Protein AF-0000000074219762 (afdb_homodimer)

Radius of gyration: 25.28 Å; Cα contacts (8 Å, |Δi|>4): 885; chains: 2; bounding box: 61×89×62 Å

Structure (mmCIF, N/CA/C/O backbone):
data_AF-0000000074219762-model_v1
#
loop_
_entity.id
_entity.type
_entity.pdbx_description
1 polymer 'GPN-loop GTPase 3'
#
loop_
_atom_site.group_PDB
_atom_site.id
_atom_site.type_symbol
_atom_site.label_atom_id
_atom_site.label_alt_id
_atom_site.label_comp_id
_atom_site.label_asym_id
_atom_site.label_entity_id
_atom_site.label_seq_id
_atom_site.pdbx_PDB_ins_code
_atom_site.Cartn_x
_atom_site.Cartn_y
_atom_site.Cartn_z
_atom_site.occupancy
_atom_site.B_iso_or_equiv
_atom_site.auth_seq_id
_atom_site.auth_comp_id
_atom_site.auth_asym_id
_atom_site.auth_atom_id
_atom_site.pdbx_PDB_model_num
ATOM 1 N N . MET A 1 1 ? 8.094 -28.594 -17.75 1 91.62 1 MET A N 1
ATOM 2 C CA . MET A 1 1 ? 7.527 -27.312 -17.375 1 91.62 1 MET A CA 1
ATOM 3 C C . MET A 1 1 ? 6.621 -27.438 -16.156 1 91.62 1 MET A C 1
ATOM 5 O O . MET A 1 1 ? 5.891 -28.422 -16.031 1 91.62 1 MET A O 1
ATOM 9 N N . LYS A 1 2 ? 6.809 -26.609 -15.203 1 96.56 2 LYS A N 1
ATOM 10 C CA . LYS A 1 2 ? 5.973 -26.531 -14.008 1 96.56 2 LYS A CA 1
ATOM 11 C C . LYS A 1 2 ? 5.078 -25.297 -14.047 1 96.56 2 LYS A C 1
ATOM 13 O O . LYS A 1 2 ? 5.309 -24.375 -14.844 1 96.56 2 LYS A O 1
ATOM 18 N N . TYR A 1 3 ? 3.979 -25.344 -13.312 1 98.12 3 TYR A N 1
ATOM 19 C CA . TYR A 1 3 ? 3.01 -24.25 -13.359 1 98.12 3 TYR A CA 1
ATOM 20 C C . TYR A 1 3 ? 2.834 -23.609 -11.984 1 98.12 3 TYR A C 1
ATOM 22 O O . TYR A 1 3 ? 2.453 -24.297 -11.023 1 98.12 3 TYR A O 1
ATOM 30 N N . ALA A 1 4 ? 3.145 -22.344 -11.906 1 98.62 4 ALA A N 1
ATOM 31 C CA . ALA A 1 4 ? 3.027 -21.641 -10.633 1 98.62 4 ALA A CA 1
ATOM 32 C C . ALA A 1 4 ? 1.909 -20.609 -10.68 1 98.62 4 ALA A C 1
ATOM 34 O O . ALA A 1 4 ? 1.797 -19.859 -11.648 1 98.62 4 ALA A O 1
ATOM 35 N N . GLN A 1 5 ? 1.061 -20.625 -9.68 1 98.56 5 GLN A N 1
ATOM 36 C CA . GLN A 1 5 ? 0.012 -19.641 -9.484 1 98.56 5 GLN A CA 1
ATOM 37 C C . GLN A 1 5 ? 0.207 -18.891 -8.164 1 98.56 5 GLN A C 1
ATOM 39 O O . GLN A 1 5 ? 0.108 -19.484 -7.09 1 98.56 5 GLN A O 1
ATOM 44 N N . LEU A 1 6 ? 0.512 -17.594 -8.289 1 98.62 6 LEU A N 1
ATOM 45 C CA . LEU A 1 6 ? 0.672 -16.75 -7.102 1 98.62 6 LEU A CA 1
ATOM 46 C C . LEU A 1 6 ? -0.639 -16.062 -6.742 1 98.62 6 LEU A C 1
ATOM 48 O O . LEU A 1 6 ? -1.167 -15.273 -7.531 1 98.62 6 LEU A O 1
ATOM 52 N N . TYR A 1 7 ? -1.14 -16.375 -5.559 1 98.06 7 TYR A N 1
ATOM 53 C CA . TYR A 1 7 ? -2.369 -15.742 -5.094 1 98.06 7 TYR A CA 1
ATOM 54 C C . TYR A 1 7 ? -2.064 -14.477 -4.297 1 98.06 7 TYR A C 1
ATOM 56 O O . TYR A 1 7 ? -1.511 -14.539 -3.199 1 98.06 7 TYR A O 1
ATOM 64 N N . ILE A 1 8 ? -2.453 -13.336 -4.902 1 97.25 8 ILE A N 1
ATOM 65 C CA . ILE A 1 8 ? -2.131 -12.031 -4.336 1 97.25 8 ILE A CA 1
ATOM 66 C C . ILE A 1 8 ? -3.41 -11.211 -4.168 1 97.25 8 ILE A C 1
ATOM 68 O O . ILE A 1 8 ? -4.445 -11.539 -4.754 1 97.25 8 ILE A O 1
ATOM 72 N N . GLY A 1 9 ? -3.338 -10.227 -3.301 1 93.62 9 GLY A N 1
ATOM 73 C CA . GLY A 1 9 ? -4.453 -9.352 -2.971 1 93.62 9 GLY A CA 1
ATOM 74 C C . GLY A 1 9 ? -4.418 -8.859 -1.536 1 93.62 9 GLY A C 1
ATOM 75 O O . GLY A 1 9 ? -3.609 -9.328 -0.732 1 93.62 9 GLY A O 1
ATOM 76 N N . VAL A 1 10 ? -5.285 -7.969 -1.309 1 89.25 10 VAL A N 1
ATOM 77 C CA . VAL A 1 10 ? -5.32 -7.355 0.016 1 89.25 10 VAL A CA 1
ATOM 78 C C . VAL A 1 10 ? -5.656 -8.414 1.065 1 89.25 10 VAL A C 1
ATOM 80 O O . VAL A 1 10 ? -6.168 -9.484 0.734 1 89.25 10 VAL A O 1
ATOM 83 N N . ALA A 1 11 ? -5.32 -7.992 2.357 1 82.06 11 ALA A N 1
ATOM 84 C CA . ALA A 1 11 ? -5.641 -8.898 3.455 1 82.06 11 ALA A CA 1
ATOM 85 C C . ALA A 1 11 ? -7.145 -9.164 3.531 1 82.06 11 ALA A C 1
ATOM 87 O O . ALA A 1 11 ? -7.945 -8.234 3.383 1 82.06 11 ALA A O 1
ATOM 88 N N . GLY A 1 12 ? -7.531 -10.359 3.59 1 82.44 12 GLY A N 1
ATOM 89 C CA . GLY A 1 12 ? -8.938 -10.711 3.707 1 82.44 12 GLY A CA 1
ATOM 90 C C . GLY A 1 12 ? -9.602 -10.977 2.367 1 82.44 12 GLY A C 1
ATOM 91 O O . GLY A 1 12 ? -10.789 -11.297 2.311 1 82.44 12 GLY A O 1
ATOM 92 N N . SER A 1 13 ? -8.844 -10.945 1.327 1 90.12 13 SER A N 1
ATOM 93 C CA . SER A 1 13 ? -9.414 -11.078 -0.009 1 90.12 13 SER A CA 1
ATOM 94 C C . SER A 1 13 ? -9.672 -12.539 -0.354 1 90.12 13 SER A C 1
ATOM 96 O O . SER A 1 13 ? -10.227 -12.844 -1.412 1 90.12 13 SER A O 1
ATOM 98 N N . GLY A 1 14 ? -9.203 -13.516 0.452 1 91.31 14 GLY A N 1
ATOM 99 C CA . GLY A 1 14 ? -9.516 -14.914 0.236 1 91.31 14 GLY A CA 1
ATOM 100 C C . GLY A 1 14 ? -8.375 -15.695 -0.4 1 91.31 14 GLY A C 1
ATOM 101 O O . GLY A 1 14 ? -8.586 -16.797 -0.919 1 91.31 14 GLY A O 1
ATOM 102 N N . LYS A 1 15 ? -7.184 -15.18 -0.363 1 95.38 15 LYS A N 1
ATOM 103 C CA . LYS A 1 15 ? -6.027 -15.812 -0.997 1 95.38 15 LYS A CA 1
ATOM 104 C C . LYS A 1 15 ? -5.824 -17.234 -0.484 1 95.38 15 LYS A C 1
ATOM 106 O O . LYS A 1 15 ? -5.707 -18.172 -1.274 1 95.38 15 LYS A O 1
ATOM 111 N N . SER A 1 16 ? -5.824 -17.391 0.866 1 94.94 16 SER A N 1
ATOM 112 C CA . SER A 1 16 ? -5.574 -18.688 1.468 1 94.94 16 SER A CA 1
ATOM 113 C C . SER A 1 16 ? -6.711 -19.672 1.168 1 94.94 16 SER A C 1
ATOM 115 O O . SER A 1 16 ? -6.469 -20.844 0.884 1 94.94 16 SER A O 1
ATOM 117 N N . SER A 1 17 ? -7.887 -19.172 1.222 1 93.31 17 SER A N 1
ATOM 118 C CA . SER A 1 17 ? -9.039 -20 0.882 1 93.31 17 SER A CA 1
ATOM 119 C C . SER A 1 17 ? -9 -20.422 -0.58 1 93.31 17 SER A C 1
ATOM 121 O O . SER A 1 17 ? -9.328 -21.578 -0.905 1 93.31 17 SER A O 1
ATOM 123 N N . CYS A 1 18 ? -8.602 -19.516 -1.422 1 95.06 18 CYS A N 1
ATOM 124 C CA . CYS A 1 18 ? -8.477 -19.859 -2.836 1 95.06 18 CYS A CA 1
ATOM 125 C C . CYS A 1 18 ? -7.457 -20.969 -3.043 1 95.06 18 CYS A C 1
ATOM 127 O O . CYS A 1 18 ? -7.711 -21.922 -3.787 1 95.06 18 CYS A O 1
ATOM 129 N N . CYS A 1 19 ? -6.348 -20.859 -2.363 1 97.06 19 CYS A N 1
ATOM 130 C CA . CYS A 1 19 ? -5.332 -21.906 -2.459 1 97.06 19 CYS A CA 1
ATOM 131 C C . CYS A 1 19 ? -5.898 -23.25 -2.033 1 97.06 19 CYS A C 1
ATOM 133 O O . CYS A 1 19 ? -5.668 -24.266 -2.697 1 97.06 19 CYS A O 1
ATOM 135 N N . LYS A 1 20 ? -6.637 -23.234 -0.921 1 96.75 20 LYS A N 1
ATOM 136 C CA . LYS A 1 20 ? -7.242 -24.469 -0.426 1 96.75 20 LYS A CA 1
ATOM 137 C C . LYS A 1 20 ? -8.18 -25.078 -1.467 1 96.75 20 LYS A C 1
ATOM 139 O O . LYS A 1 20 ? -8.055 -26.25 -1.809 1 96.75 20 LYS A O 1
ATOM 144 N N . TYR A 1 21 ? -9.039 -24.297 -2.021 1 94.81 21 TYR A N 1
ATOM 145 C CA . TYR A 1 21 ? -10.078 -24.797 -2.914 1 94.81 21 TYR A CA 1
ATOM 146 C C . TYR A 1 21 ? -9.484 -25.219 -4.258 1 94.81 21 TYR A C 1
ATOM 148 O O . TYR A 1 21 ? -9.922 -26.203 -4.863 1 94.81 21 TYR A O 1
ATOM 156 N N . VAL A 1 22 ? -8.539 -24.469 -4.762 1 96.19 22 VAL A N 1
ATOM 157 C CA . VAL A 1 22 ? -7.875 -24.844 -6.008 1 96.19 22 VAL A CA 1
ATOM 158 C C . VAL A 1 22 ? -7.078 -26.125 -5.816 1 96.19 22 VAL A C 1
ATOM 160 O O . VAL A 1 22 ? -7.07 -27 -6.688 1 96.19 22 VAL A O 1
ATOM 163 N N . GLN A 1 23 ? -6.414 -26.234 -4.66 1 97.38 23 GLN A N 1
ATOM 164 C CA . GLN A 1 23 ? -5.723 -27.469 -4.34 1 97.38 23 GLN A CA 1
ATOM 165 C C . GLN A 1 23 ? -6.672 -28.672 -4.398 1 97.38 23 GLN A C 1
ATOM 167 O O . GLN A 1 23 ? -6.367 -29.688 -5.027 1 97.38 23 GLN A O 1
ATOM 172 N N . GLU A 1 24 ? -7.812 -28.531 -3.738 1 96.19 24 GLU A N 1
ATOM 173 C CA . GLU A 1 24 ? -8.812 -29.594 -3.73 1 96.19 24 GLU A CA 1
ATOM 174 C C . GLU A 1 24 ? -9.312 -29.891 -5.141 1 96.19 24 GLU A C 1
ATOM 176 O O . GLU A 1 24 ? -9.469 -31.062 -5.512 1 96.19 24 GLU A O 1
ATOM 181 N N . HIS A 1 25 ? -9.523 -28.859 -5.914 1 94.81 25 HIS A N 1
ATOM 182 C CA . HIS A 1 25 ? -10.023 -29 -7.277 1 94.81 25 HIS A CA 1
ATOM 183 C C . HIS A 1 25 ? -9.008 -29.719 -8.156 1 94.81 25 HIS A C 1
ATOM 185 O O . HIS A 1 25 ? -9.367 -30.641 -8.906 1 94.81 25 HIS A O 1
ATOM 191 N N . LEU A 1 26 ? -7.781 -29.344 -8.094 1 95.38 26 LEU A N 1
ATOM 192 C CA . LEU A 1 26 ? -6.727 -29.969 -8.891 1 95.38 26 LEU A CA 1
ATOM 193 C C . LEU A 1 26 ? -6.523 -31.422 -8.492 1 95.38 26 LEU A C 1
ATOM 195 O O . LEU A 1 26 ? -6.297 -32.281 -9.352 1 95.38 26 LEU A O 1
ATOM 199 N N . ASN A 1 27 ? -6.641 -31.688 -7.199 1 94.94 27 ASN A N 1
ATOM 200 C CA . ASN A 1 27 ? -6.551 -33.062 -6.734 1 94.94 27 ASN A CA 1
ATOM 201 C C . ASN A 1 27 ? -7.668 -33.938 -7.32 1 94.94 27 ASN A C 1
ATOM 203 O O . ASN A 1 27 ? -7.441 -35.062 -7.695 1 94.94 27 ASN A O 1
ATOM 207 N N . LEU A 1 28 ? -8.828 -33.375 -7.371 1 92.69 28 LEU A N 1
ATOM 208 C CA . LEU A 1 28 ? -9.969 -34.062 -7.961 1 92.69 28 LEU A CA 1
ATOM 209 C C . LEU A 1 28 ? -9.711 -34.375 -9.43 1 92.69 28 LEU A C 1
ATOM 211 O O . LEU A 1 28 ? -10.164 -35.406 -9.938 1 92.69 28 LEU A O 1
ATOM 215 N N . LEU A 1 29 ? -8.992 -33.5 -10.109 1 91.62 29 LEU A N 1
ATOM 216 C CA . LEU A 1 29 ? -8.648 -33.688 -11.516 1 91.62 29 LEU A CA 1
ATOM 217 C C . LEU A 1 29 ? -7.418 -34.562 -11.672 1 91.62 29 LEU A C 1
ATOM 219 O O . LEU A 1 29 ? -6.926 -34.781 -12.781 1 91.62 29 LEU A O 1
ATOM 223 N N . GLN A 1 30 ? -6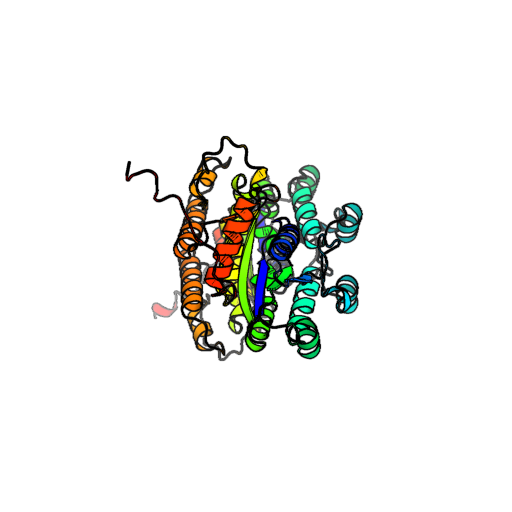.844 -35.062 -10.539 1 93.88 30 GLN A N 1
ATOM 224 C CA . GLN A 1 30 ? -5.66 -35.906 -10.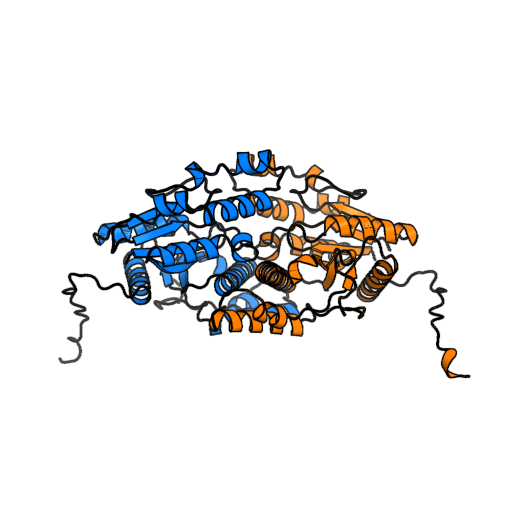5 1 93.88 30 GLN A CA 1
ATOM 225 C C . GLN A 1 30 ? -4.445 -35.188 -11.078 1 93.88 30 GLN A C 1
ATOM 227 O O . GLN A 1 30 ? -3.645 -35.781 -11.797 1 93.88 30 GLN A O 1
ATOM 232 N N . ARG A 1 31 ? -4.457 -33.906 -10.844 1 95 31 ARG A N 1
ATOM 233 C CA . ARG A 1 31 ? -3.285 -33.125 -11.188 1 95 31 ARG A CA 1
ATOM 234 C C . ARG A 1 31 ? -2.424 -32.844 -9.953 1 95 31 ARG A C 1
ATOM 236 O O . ARG A 1 31 ? -2.936 -32.469 -8.898 1 95 31 ARG A O 1
ATOM 243 N N . LYS A 1 32 ? -1.184 -33.188 -10.086 1 95.56 32 LYS A N 1
ATOM 244 C CA . LYS A 1 32 ? -0.273 -33 -8.961 1 95.56 32 LYS A CA 1
ATOM 245 C C . LYS A 1 32 ? -0.208 -31.531 -8.547 1 95.56 32 LYS A C 1
ATOM 247 O O . LYS A 1 32 ? 0.027 -30.656 -9.383 1 95.56 32 LYS A O 1
ATOM 252 N N . CYS A 1 33 ? -0.448 -31.297 -7.258 1 97.69 33 CYS A N 1
ATOM 253 C CA . CYS A 1 33 ? -0.531 -29.922 -6.777 1 97.69 33 CYS A CA 1
ATOM 254 C C . CYS A 1 33 ? 0.196 -29.766 -5.449 1 97.69 33 CYS A C 1
ATOM 256 O O . CYS A 1 33 ? 0.007 -30.562 -4.531 1 97.69 33 CYS A O 1
ATOM 258 N N . TYR A 1 34 ? 1.06 -28.797 -5.352 1 98.25 34 TYR A N 1
ATOM 259 C CA . TYR A 1 34 ? 1.767 -28.422 -4.133 1 98.25 34 TYR A CA 1
ATOM 260 C C . TYR A 1 34 ? 1.404 -27 -3.711 1 98.25 34 TYR A C 1
ATOM 262 O O . TYR A 1 34 ? 1.324 -26.094 -4.547 1 98.25 34 TYR A O 1
ATOM 270 N N . VAL A 1 35 ? 1.114 -26.828 -2.436 1 98.56 35 VAL A N 1
ATOM 271 C CA . VAL A 1 35 ? 0.821 -25.484 -1.934 1 98.56 35 VAL A CA 1
ATOM 272 C C . VAL A 1 35 ? 1.964 -25 -1.042 1 98.56 35 VAL A C 1
ATOM 274 O O . VAL A 1 35 ? 2.436 -25.75 -0.176 1 98.56 35 VAL A O 1
ATOM 277 N N . VAL A 1 36 ? 2.422 -23.812 -1.319 1 98.5 36 VAL A N 1
ATOM 278 C CA . VAL A 1 36 ? 3.486 -23.203 -0.535 1 98.5 36 VAL A CA 1
ATOM 279 C C . VAL A 1 36 ? 2.945 -21.969 0.19 1 98.5 36 VAL A C 1
ATOM 281 O O . VAL A 1 36 ? 2.393 -21.062 -0.439 1 98.5 36 VAL A O 1
ATOM 284 N N . ASN A 1 37 ? 3.064 -21.969 1.482 1 98.12 37 ASN A N 1
ATOM 285 C CA . ASN A 1 37 ? 2.797 -20.734 2.227 1 98.12 37 ASN A CA 1
ATOM 286 C C . ASN A 1 37 ? 3.959 -19.75 2.121 1 98.12 37 ASN A C 1
ATOM 288 O O . ASN A 1 37 ? 5.051 -20.016 2.629 1 98.12 37 ASN A O 1
ATOM 292 N N . TRP A 1 38 ? 3.701 -18.625 1.457 1 97.62 38 TRP A N 1
ATOM 293 C CA . TRP A 1 38 ? 4.738 -17.609 1.284 1 97.62 38 TRP A CA 1
ATOM 294 C C . TRP A 1 38 ? 4.434 -16.375 2.121 1 97.62 38 TRP A C 1
ATOM 296 O O . TRP A 1 38 ? 4.992 -15.305 1.883 1 97.62 38 TRP A O 1
ATOM 306 N N . ASP A 1 39 ? 3.52 -16.484 3.053 1 93.19 39 ASP A N 1
ATOM 307 C CA . ASP A 1 39 ? 3.148 -15.414 3.975 1 93.19 39 ASP A CA 1
ATOM 308 C C . ASP A 1 39 ? 3.711 -15.672 5.371 1 93.19 39 ASP A C 1
ATOM 310 O O . ASP A 1 39 ? 3.195 -16.516 6.105 1 93.19 39 ASP A O 1
ATOM 314 N N . VAL A 1 40 ? 4.66 -14.875 5.754 1 91.44 40 VAL A N 1
ATOM 315 C CA . VAL A 1 40 ? 5.332 -15.086 7.031 1 91.44 40 VAL A CA 1
ATOM 316 C C . VAL A 1 40 ? 4.422 -14.633 8.172 1 91.44 40 VAL A C 1
ATOM 318 O O . VAL A 1 40 ? 4.66 -14.969 9.336 1 91.44 40 VAL A O 1
ATOM 321 N N . ALA A 1 41 ? 3.361 -13.867 7.84 1 84.5 41 ALA A N 1
ATOM 322 C CA . ALA A 1 41 ? 2.486 -13.312 8.867 1 84.5 41 ALA A CA 1
ATOM 323 C C . ALA A 1 41 ? 1.249 -14.188 9.062 1 84.5 41 ALA A C 1
ATOM 325 O O . ALA A 1 41 ? 0.436 -13.938 9.953 1 84.5 41 ALA A O 1
ATOM 326 N N . SER A 1 42 ? 1.121 -15.211 8.266 1 85.69 42 SER A N 1
ATOM 327 C CA . SER A 1 42 ? -0.058 -16.062 8.352 1 85.69 42 SER A CA 1
ATOM 328 C C . SER A 1 42 ? -0.067 -16.859 9.648 1 85.69 42 SER A C 1
ATOM 330 O O . SER A 1 42 ? 0.978 -17.344 10.102 1 85.69 42 SER A O 1
ATOM 332 N N . GLU A 1 43 ? -1.24 -16.984 10.25 1 79.56 43 GLU A N 1
ATOM 333 C CA . GLU A 1 43 ? -1.328 -17.734 11.508 1 79.56 43 GLU A CA 1
ATOM 334 C C . GLU A 1 43 ? -1.803 -19.172 11.266 1 79.56 43 GLU A C 1
ATOM 336 O O . GLU A 1 43 ? -1.248 -20.109 11.828 1 79.56 43 GLU A O 1
ATOM 341 N N . ASN A 1 44 ? -2.834 -19.281 10.469 1 85.94 44 ASN A N 1
ATOM 342 C CA . ASN A 1 44 ? -3.402 -20.594 10.172 1 85.94 44 ASN A CA 1
ATOM 343 C C . ASN A 1 44 ? -3.439 -20.859 8.664 1 85.94 44 ASN A C 1
ATOM 345 O O . ASN A 1 44 ? -3.727 -19.953 7.879 1 85.94 44 ASN A O 1
ATOM 349 N N . LEU A 1 45 ? -3.076 -22.125 8.359 1 93.62 45 LEU A N 1
ATOM 350 C CA . LEU A 1 45 ? -3.111 -22.547 6.961 1 93.62 45 LEU A CA 1
ATOM 351 C C . LEU A 1 45 ? -4.293 -23.469 6.699 1 93.62 45 LEU A C 1
ATOM 353 O O . LEU A 1 45 ? -4.352 -24.578 7.246 1 93.62 45 LEU A O 1
ATOM 357 N N . PRO A 1 46 ? -5.219 -23.094 5.867 1 95.06 46 PRO A N 1
ATOM 358 C CA . PRO A 1 46 ? -6.398 -23.922 5.625 1 95.06 46 PRO A CA 1
ATOM 359 C C . PRO A 1 46 ? -6.141 -25.016 4.594 1 95.06 46 PRO A C 1
ATOM 361 O O . PRO A 1 46 ? -7.055 -25.766 4.246 1 95.06 46 PRO A O 1
ATOM 364 N N . TYR A 1 47 ? -4.941 -25.156 4.09 1 97.44 47 TYR A N 1
ATOM 365 C CA . TYR A 1 47 ? -4.559 -26.109 3.053 1 97.44 47 TYR A CA 1
ATOM 366 C C . TYR A 1 47 ? -3.414 -27 3.525 1 97.44 47 TYR A C 1
ATOM 368 O O . TYR A 1 47 ? -2.832 -26.766 4.586 1 97.44 47 TYR A O 1
ATOM 376 N N . GLU A 1 48 ? -3.225 -28.125 2.768 1 97.44 48 GLU A N 1
ATOM 377 C CA . GLU A 1 48 ? -2.047 -28.953 3.012 1 97.44 48 GLU A CA 1
ATOM 378 C C . GLU A 1 48 ? -0.795 -28.312 2.408 1 97.44 48 GLU A C 1
ATOM 380 O O . GLU A 1 48 ? -0.618 -28.312 1.189 1 97.44 48 GLU A O 1
ATOM 385 N N . ALA A 1 49 ? 0.052 -27.859 3.26 1 97.81 49 ALA A N 1
ATOM 386 C CA . ALA A 1 49 ? 1.227 -27.125 2.809 1 97.81 49 ALA A CA 1
ATOM 387 C C . ALA A 1 49 ? 2.387 -28.062 2.502 1 97.81 49 ALA A C 1
ATOM 389 O O . ALA A 1 49 ? 2.727 -28.922 3.318 1 97.81 49 ALA A O 1
ATOM 390 N N . TYR A 1 50 ? 2.869 -27.906 1.366 1 97.75 50 TYR A N 1
ATOM 391 C CA . TYR A 1 50 ? 4.09 -28.594 0.957 1 97.75 50 TYR A CA 1
ATOM 392 C C . TYR A 1 50 ? 5.32 -27.938 1.568 1 97.75 50 TYR A C 1
ATOM 394 O O . TYR A 1 50 ? 6.254 -28.625 1.988 1 97.75 50 TYR A O 1
ATOM 402 N N . ALA A 1 51 ? 5.344 -26.672 1.588 1 97.88 51 ALA A N 1
ATOM 403 C CA . ALA A 1 51 ? 6.398 -25.844 2.182 1 97.88 51 ALA A CA 1
ATOM 404 C C . ALA A 1 51 ? 5.816 -24.625 2.877 1 97.88 51 ALA A C 1
ATOM 406 O O . ALA A 1 51 ? 4.73 -24.156 2.523 1 97.88 51 ALA A O 1
ATOM 407 N N . ASP A 1 52 ? 6.504 -24.188 3.926 1 97.62 52 ASP A N 1
ATOM 408 C CA . ASP A 1 52 ? 6.078 -23.062 4.758 1 97.62 52 ASP A CA 1
ATOM 409 C C . ASP A 1 52 ? 7.246 -22.125 5.055 1 97.62 52 ASP A C 1
ATOM 411 O O . ASP A 1 52 ? 8.188 -22.5 5.754 1 97.62 52 ASP A O 1
ATOM 415 N N . VAL A 1 53 ? 7.117 -20.906 4.543 1 97.19 53 VAL A N 1
ATOM 416 C CA . VAL A 1 53 ? 8.219 -19.969 4.691 1 97.19 53 VAL A CA 1
ATOM 417 C C . VAL A 1 53 ? 8.445 -19.656 6.168 1 97.19 53 VAL A C 1
ATOM 419 O O . VAL A 1 53 ? 9.547 -19.281 6.57 1 97.19 53 VAL A O 1
ATOM 422 N N . ARG A 1 54 ? 7.492 -19.938 7.055 1 95.06 54 ARG A N 1
ATOM 423 C CA . ARG A 1 54 ? 7.594 -19.688 8.492 1 95.06 54 ARG A CA 1
ATOM 424 C C . ARG A 1 54 ? 8.578 -20.656 9.141 1 95.06 54 ARG A C 1
ATOM 426 O O . ARG A 1 54 ? 9.016 -20.422 10.273 1 95.06 54 ARG A O 1
ATOM 433 N N . ASP A 1 55 ? 8.922 -21.641 8.438 1 95.19 55 ASP A N 1
ATOM 434 C CA . ASP A 1 55 ? 9.891 -22.609 8.945 1 95.19 55 ASP A CA 1
ATOM 435 C C . ASP A 1 55 ? 11.297 -22.031 8.977 1 95.19 55 ASP A C 1
ATOM 437 O O . ASP A 1 55 ? 12.156 -22.5 9.719 1 95.19 55 ASP A O 1
ATOM 441 N N . VAL A 1 56 ? 11.516 -21.016 8.164 1 95.38 56 VAL A N 1
ATOM 442 C CA . VAL A 1 56 ? 12.875 -20.484 8.047 1 95.38 56 VAL A CA 1
ATOM 443 C C . VAL A 1 56 ? 12.914 -19.031 8.516 1 95.38 56 VAL A C 1
ATOM 445 O O . VAL A 1 56 ? 13.984 -18.5 8.797 1 95.38 56 VAL A O 1
ATOM 448 N N . ILE A 1 57 ? 11.727 -18.422 8.531 1 94.12 57 ILE A N 1
ATOM 449 C CA . ILE A 1 57 ? 11.664 -17.031 8.984 1 94.12 57 ILE A CA 1
ATOM 450 C C . ILE A 1 57 ? 10.641 -16.906 10.109 1 94.12 57 ILE A C 1
ATOM 452 O O . ILE A 1 57 ? 9.445 -17.156 9.906 1 94.12 57 ILE A O 1
ATOM 456 N N . ASP A 1 58 ? 11.102 -16.5 11.195 1 91.06 58 ASP A N 1
ATOM 457 C CA . ASP A 1 58 ? 10.242 -16.047 12.281 1 91.06 58 ASP A CA 1
ATOM 458 C C . ASP A 1 58 ? 10.133 -14.531 12.32 1 91.06 58 ASP A C 1
ATOM 460 O O . ASP A 1 58 ? 11.023 -13.852 12.852 1 91.06 58 ASP A O 1
ATOM 464 N N . ILE A 1 59 ? 8.969 -14.07 11.938 1 87.31 59 ILE A N 1
ATOM 465 C CA . ILE A 1 59 ? 8.828 -12.641 11.695 1 87.31 59 ILE A CA 1
ATOM 466 C C . ILE A 1 59 ? 8.867 -11.883 13.023 1 87.31 59 ILE A C 1
ATOM 468 O O . ILE A 1 59 ? 9.367 -10.766 13.094 1 87.31 59 ILE A O 1
ATOM 472 N N . LYS A 1 60 ? 8.359 -12.438 14.047 1 82.44 60 LYS A N 1
ATOM 473 C CA . LYS A 1 60 ? 8.406 -11.789 15.359 1 82.44 60 LYS A CA 1
ATOM 474 C C . LYS A 1 60 ? 9.844 -11.656 15.852 1 82.44 60 LYS A C 1
ATOM 476 O O . LYS A 1 60 ? 10.242 -10.594 16.328 1 82.44 60 LYS A O 1
ATOM 481 N N . ALA A 1 61 ? 10.562 -12.727 15.742 1 86 61 ALA A N 1
ATOM 482 C CA . ALA A 1 61 ? 11.969 -12.703 16.125 1 86 61 ALA A CA 1
ATOM 483 C C . ALA A 1 61 ? 12.758 -11.727 15.25 1 86 61 ALA A C 1
ATOM 485 O O . ALA A 1 61 ? 13.625 -11.008 15.742 1 86 61 ALA A O 1
ATOM 486 N N . TYR A 1 62 ? 12.391 -11.742 13.953 1 86.12 62 TYR A N 1
ATOM 487 C CA . TYR A 1 62 ? 13.078 -10.859 13.016 1 86.12 62 TYR A CA 1
ATOM 488 C C . TYR A 1 62 ? 12.883 -9.398 13.391 1 86.12 62 TYR A C 1
ATOM 490 O O . TYR A 1 62 ? 13.82 -8.602 13.344 1 86.12 62 TYR A O 1
ATOM 498 N N . GLN A 1 63 ? 11.727 -9.07 13.711 1 82.62 63 GLN A N 1
ATOM 499 C CA . GLN A 1 63 ? 11.375 -7.715 14.109 1 82.62 63 GLN A CA 1
ATOM 500 C C . GLN A 1 63 ? 12.148 -7.289 15.359 1 82.62 63 GLN A C 1
ATOM 502 O O . GLN A 1 63 ? 12.711 -6.195 15.398 1 82.62 63 GLN A O 1
ATOM 507 N N . SER A 1 64 ? 12.164 -8.125 16.328 1 82.88 64 SER A N 1
ATOM 508 C CA . SER A 1 64 ? 12.828 -7.84 17.594 1 82.88 64 SER A CA 1
ATOM 509 C C . SER A 1 64 ? 14.344 -7.754 17.422 1 82.88 64 SER A C 1
ATOM 511 O O . SER A 1 64 ? 14.977 -6.816 17.906 1 82.88 64 SER A O 1
ATOM 513 N N . ASP A 1 65 ? 14.867 -8.648 16.656 1 85.44 65 ASP A N 1
ATOM 514 C CA . ASP A 1 65 ? 16.312 -8.773 16.516 1 85.44 65 ASP A CA 1
ATOM 515 C C . ASP A 1 65 ? 16.891 -7.594 15.727 1 85.44 65 ASP A C 1
ATOM 517 O O . ASP A 1 65 ? 18.031 -7.207 15.938 1 85.44 65 ASP A O 1
ATOM 521 N N . ASN A 1 66 ? 16.109 -7.082 14.844 1 81.62 66 ASN A N 1
ATOM 522 C CA . ASN A 1 66 ? 16.625 -6.039 13.961 1 81.62 66 ASN A CA 1
ATOM 523 C C . ASN A 1 66 ? 16.062 -4.668 14.336 1 81.62 66 ASN A C 1
ATOM 525 O O . ASN A 1 66 ? 16.281 -3.689 13.617 1 81.62 66 ASN A O 1
ATOM 529 N N . PHE A 1 67 ? 15.336 -4.598 15.359 1 78.44 67 PHE A N 1
ATOM 530 C CA . PHE A 1 67 ? 14.781 -3.354 15.883 1 78.44 67 PHE A CA 1
ATOM 531 C C . PHE A 1 67 ? 13.984 -2.619 14.812 1 78.44 67 PHE A C 1
ATOM 533 O O . PHE A 1 67 ? 14.203 -1.429 14.578 1 78.44 67 PHE A O 1
ATOM 540 N N . LEU A 1 68 ? 13.164 -3.404 14.156 1 77.44 68 LEU A N 1
ATOM 541 C CA . LEU A 1 68 ? 12.359 -2.861 13.062 1 77.44 68 LEU A CA 1
ATOM 542 C C . LEU A 1 68 ? 10.883 -2.805 13.461 1 77.44 68 LEU A C 1
ATOM 544 O O . LEU A 1 68 ? 10.438 -3.557 14.328 1 77.44 68 LEU A O 1
ATOM 548 N N . GLY A 1 69 ? 10.234 -1.861 12.812 1 73.88 69 GLY A N 1
ATOM 549 C CA . GLY A 1 69 ? 8.781 -1.919 12.891 1 73.88 69 GLY A CA 1
ATOM 550 C C . GLY A 1 69 ? 8.188 -3.098 12.141 1 73.88 69 GLY A C 1
ATOM 551 O O . GLY A 1 69 ? 8.891 -3.781 11.391 1 73.88 69 GLY A O 1
ATOM 552 N N . PRO A 1 70 ? 6.973 -3.354 12.375 1 75.75 70 PRO A N 1
ATOM 553 C CA . PRO A 1 70 ? 6.316 -4.508 11.766 1 75.75 70 PRO A CA 1
ATOM 554 C C . PRO A 1 70 ? 6.438 -4.516 10.242 1 75.75 70 PRO A C 1
ATOM 556 O O . PRO A 1 70 ? 6.766 -5.551 9.648 1 75.75 70 PRO A O 1
ATOM 559 N N . ASN A 1 71 ? 6.227 -3.473 9.594 1 77.44 71 ASN A N 1
ATOM 560 C CA . ASN A 1 71 ? 6.277 -3.4 8.141 1 77.44 71 ASN A CA 1
ATOM 561 C C . ASN A 1 71 ? 7.707 -3.545 7.621 1 77.44 71 ASN A C 1
ATOM 563 O O . ASN A 1 71 ? 7.949 -4.27 6.652 1 77.44 71 ASN A O 1
ATOM 567 N N . GLY A 1 72 ? 8.508 -2.824 8.266 1 80.25 72 GLY A N 1
ATOM 568 C CA . GLY A 1 72 ? 9.906 -2.938 7.875 1 80.25 72 GLY A CA 1
ATOM 569 C C . GLY A 1 72 ? 10.445 -4.352 7.996 1 80.25 72 GLY A C 1
ATOM 570 O O . GLY A 1 72 ? 11.156 -4.824 7.109 1 80.25 72 GLY A O 1
ATOM 571 N N . ALA A 1 73 ? 10.078 -4.969 9.055 1 83.81 73 ALA A N 1
ATOM 572 C CA . ALA A 1 73 ? 10.523 -6.34 9.297 1 83.81 73 ALA A CA 1
ATOM 573 C C . ALA A 1 73 ? 10 -7.281 8.211 1 83.81 73 ALA A C 1
ATOM 575 O O . ALA A 1 73 ? 10.742 -8.133 7.711 1 83.81 73 ALA A O 1
ATOM 576 N N . LEU A 1 74 ? 8.75 -7.176 7.887 1 86.88 74 LEU A N 1
ATOM 577 C CA . LEU A 1 74 ? 8.141 -8.023 6.867 1 86.88 74 LEU A CA 1
ATOM 578 C C . LEU A 1 74 ? 8.828 -7.832 5.52 1 86.88 74 LEU A C 1
ATOM 580 O O . LEU A 1 74 ? 9.188 -8.805 4.855 1 86.88 74 LEU A O 1
ATOM 584 N N . ILE A 1 75 ? 9.031 -6.617 5.141 1 87.69 75 ILE A N 1
ATOM 585 C CA . ILE A 1 75 ? 9.633 -6.301 3.848 1 87.69 75 ILE A CA 1
ATOM 586 C C . ILE A 1 75 ? 11.047 -6.863 3.781 1 87.69 75 ILE A C 1
ATOM 588 O O . ILE A 1 75 ? 11.398 -7.562 2.828 1 87.69 75 ILE A O 1
ATOM 592 N N . GLU A 1 76 ? 11.789 -6.594 4.812 1 89.5 76 GLU A N 1
ATOM 593 C CA . GLU A 1 76 ? 13.18 -7.043 4.82 1 89.5 76 GLU A CA 1
ATOM 594 C C . GLU A 1 76 ? 13.266 -8.57 4.836 1 89.5 76 GLU A C 1
ATOM 596 O O . GLU A 1 76 ? 14.109 -9.148 4.145 1 89.5 76 GLU A O 1
ATOM 601 N N . ALA A 1 77 ? 12.461 -9.148 5.641 1 92.62 77 ALA A N 1
ATOM 602 C CA . ALA A 1 77 ? 12.453 -10.609 5.719 1 92.62 77 ALA A CA 1
ATOM 603 C C . ALA A 1 77 ? 12.109 -11.227 4.363 1 92.62 77 ALA A C 1
ATOM 605 O O . ALA A 1 77 ? 12.781 -12.156 3.912 1 92.62 77 ALA A O 1
ATOM 606 N N . MET A 1 78 ? 11.109 -10.703 3.686 1 94.19 78 MET A N 1
ATOM 607 C CA . MET A 1 78 ? 10.664 -11.234 2.4 1 94.19 78 MET A CA 1
ATOM 608 C C . MET A 1 78 ? 11.703 -10.977 1.314 1 94.19 78 MET A C 1
ATOM 610 O O . MET A 1 78 ? 11.906 -11.812 0.433 1 94.19 78 MET A O 1
ATOM 614 N N . GLU A 1 79 ? 12.32 -9.867 1.376 1 92.88 79 GLU A N 1
ATOM 615 C CA . GLU A 1 79 ? 13.391 -9.578 0.427 1 92.88 79 GLU A CA 1
ATOM 616 C C . GLU A 1 79 ? 14.57 -10.531 0.61 1 92.88 79 GLU A C 1
ATOM 618 O O . GLU A 1 79 ? 15.148 -11.008 -0.369 1 92.88 79 GLU A O 1
ATOM 623 N N . SER A 1 80 ? 14.875 -10.781 1.838 1 93.81 80 SER A N 1
ATOM 624 C CA . SER A 1 80 ? 15.992 -11.68 2.141 1 93.81 80 SER A CA 1
ATOM 625 C C . SER A 1 80 ? 15.719 -13.094 1.636 1 93.81 80 SER A C 1
ATOM 627 O O . SER A 1 80 ? 16.547 -13.68 0.939 1 93.81 80 SER A O 1
ATOM 629 N N . ILE A 1 81 ? 14.57 -13.602 1.892 1 95.56 81 ILE A N 1
ATOM 630 C CA . ILE A 1 81 ? 14.273 -14.984 1.556 1 95.56 81 ILE A CA 1
ATOM 631 C C . ILE A 1 81 ? 14.086 -15.125 0.046 1 95.56 81 ILE A C 1
ATOM 633 O O . ILE A 1 81 ? 14.422 -16.156 -0.535 1 95.56 81 ILE A O 1
ATOM 637 N N . SER A 1 82 ? 13.617 -14.102 -0.607 1 94.81 82 SER A N 1
ATOM 638 C CA . SER A 1 82 ? 13.344 -14.156 -2.041 1 94.81 82 SER A CA 1
ATOM 639 C C . SER A 1 82 ? 14.641 -14.219 -2.844 1 94.81 82 SER A C 1
ATOM 641 O O . SER A 1 82 ? 14.625 -14.539 -4.035 1 94.81 82 SER A O 1
ATOM 643 N N . THR A 1 83 ? 15.758 -13.969 -2.213 1 93.56 83 THR A N 1
ATOM 644 C CA . THR A 1 83 ? 17.047 -14.008 -2.904 1 93.56 83 THR A CA 1
ATOM 645 C C . THR A 1 83 ? 17.891 -15.164 -2.395 1 93.56 83 THR A C 1
ATOM 647 O O . THR A 1 83 ? 19.047 -15.32 -2.807 1 93.56 83 THR A O 1
ATOM 650 N N . GLU A 1 84 ? 17.328 -15.914 -1.499 1 95.38 84 GLU A N 1
ATOM 651 C CA . GLU A 1 84 ? 18.062 -17.062 -0.968 1 95.38 84 GLU A CA 1
ATOM 652 C C . GLU A 1 84 ? 17.969 -18.266 -1.915 1 95.38 84 GLU A C 1
ATOM 654 O O . GLU A 1 84 ? 17.062 -19.078 -1.809 1 95.38 84 GLU A O 1
ATOM 659 N N . TYR A 1 85 ? 18.953 -18.438 -2.674 1 95.81 85 TYR A N 1
ATOM 660 C CA . TYR A 1 85 ? 18.922 -19.422 -3.742 1 95.81 85 TYR A CA 1
ATOM 661 C C . TYR A 1 85 ? 18.75 -20.828 -3.178 1 95.81 85 TYR A C 1
ATOM 663 O O . TYR A 1 85 ? 17.953 -21.625 -3.695 1 95.81 85 TYR A O 1
ATOM 671 N N . ASP A 1 86 ? 19.516 -21.125 -2.127 1 96.56 86 ASP A N 1
ATOM 672 C CA . ASP A 1 86 ? 19.484 -22.484 -1.591 1 96.56 86 ASP A CA 1
ATOM 673 C C . ASP A 1 86 ? 18.094 -22.859 -1.104 1 96.56 86 ASP A C 1
ATOM 675 O O . ASP A 1 86 ? 17.609 -23.953 -1.383 1 96.56 86 ASP A O 1
ATOM 679 N N . TYR A 1 87 ? 17.484 -22.016 -0.434 1 97.06 87 TYR A N 1
ATOM 680 C CA . TYR A 1 87 ? 16.125 -22.297 0.063 1 97.06 87 TYR A CA 1
ATOM 681 C C . TYR A 1 87 ? 15.141 -22.422 -1.089 1 97.06 87 TYR A C 1
ATOM 683 O O . TYR A 1 87 ? 14.328 -23.359 -1.108 1 97.06 87 TYR A O 1
ATOM 691 N N . LEU A 1 88 ? 15.203 -21.516 -2.037 1 97.88 88 LEU A N 1
ATOM 692 C CA . LEU A 1 88 ? 14.281 -21.531 -3.168 1 97.88 88 LEU A CA 1
ATOM 693 C C . LEU A 1 88 ? 14.469 -22.781 -4.012 1 97.88 88 LEU A C 1
ATOM 695 O O . LEU A 1 88 ? 13.492 -23.375 -4.48 1 97.88 88 LEU A O 1
ATOM 699 N N . SER A 1 89 ? 15.711 -23.094 -4.188 1 97.75 89 SER A N 1
ATOM 700 C CA . SER A 1 89 ? 16 -24.312 -4.945 1 97.75 89 SER A CA 1
ATOM 701 C C . SER A 1 89 ? 15.43 -25.547 -4.258 1 97.75 89 SER A C 1
ATOM 703 O O . SER A 1 89 ? 14.82 -26.391 -4.902 1 97.75 89 SER A O 1
ATOM 705 N N . ASP A 1 90 ? 15.609 -25.609 -2.957 1 97.31 90 ASP A N 1
ATOM 706 C CA . ASP A 1 90 ? 15.117 -26.734 -2.182 1 97.31 90 ASP A CA 1
ATOM 707 C C . ASP A 1 90 ? 13.594 -26.859 -2.289 1 97.31 90 ASP A C 1
ATOM 709 O O . ASP A 1 90 ? 13.062 -27.969 -2.361 1 97.31 90 ASP A O 1
ATOM 713 N N . VAL A 1 91 ? 12.914 -25.781 -2.336 1 97.62 91 VAL A N 1
ATOM 714 C CA . VAL A 1 91 ? 11.453 -25.766 -2.287 1 97.62 91 VAL A CA 1
ATOM 715 C C . VAL A 1 91 ? 10.891 -25.953 -3.693 1 97.62 91 VAL A C 1
ATOM 717 O O . VAL A 1 91 ? 9.891 -26.672 -3.879 1 97.62 91 VAL A O 1
ATOM 720 N N . PHE A 1 92 ? 11.539 -25.375 -4.734 1 98 92 PHE A N 1
ATOM 721 C CA . PHE A 1 92 ? 10.812 -25.203 -5.988 1 98 92 PHE A CA 1
ATOM 722 C C . PHE A 1 92 ? 11.5 -25.969 -7.113 1 98 92 PHE A C 1
ATOM 724 O O . PHE A 1 92 ? 10.852 -26.375 -8.078 1 98 92 PHE A O 1
ATOM 731 N N . GLU A 1 93 ? 12.758 -26.125 -7.09 1 96.69 93 GLU A N 1
ATOM 732 C CA . GLU A 1 93 ? 13.508 -26.562 -8.266 1 96.69 93 GLU A CA 1
ATOM 733 C C . GLU A 1 93 ? 13.234 -28.031 -8.586 1 96.69 93 GLU A C 1
ATOM 735 O O . GLU A 1 93 ? 13.086 -28.391 -9.75 1 96.69 93 GLU A O 1
ATOM 740 N N . ASP A 1 94 ? 13.086 -28.875 -7.555 1 93.56 94 ASP A N 1
ATOM 741 C CA . ASP A 1 94 ? 13.062 -30.312 -7.793 1 93.56 94 ASP A CA 1
ATOM 742 C C . ASP A 1 94 ? 11.625 -30.828 -7.867 1 93.56 94 ASP A C 1
ATOM 744 O O . ASP A 1 94 ? 11.398 -32.031 -7.867 1 93.56 94 ASP A O 1
ATOM 748 N N . ILE A 1 95 ? 10.68 -30 -7.93 1 96 95 ILE A N 1
ATOM 749 C CA . ILE A 1 95 ? 9.289 -30.422 -8.094 1 96 95 ILE A CA 1
ATOM 750 C C . ILE A 1 95 ? 9.102 -31.047 -9.469 1 96 95 ILE A C 1
ATOM 752 O O . ILE A 1 95 ? 9.719 -30.625 -10.453 1 96 95 ILE A O 1
ATOM 756 N N . GLU A 1 96 ? 8.258 -32.031 -9.508 1 93.94 96 GLU A N 1
ATOM 757 C CA . GLU A 1 96 ? 8.031 -32.781 -10.734 1 93.94 96 GLU A CA 1
ATOM 758 C C . GLU A 1 96 ? 7.453 -31.891 -11.836 1 93.94 96 GLU A C 1
ATOM 760 O O . GLU A 1 96 ?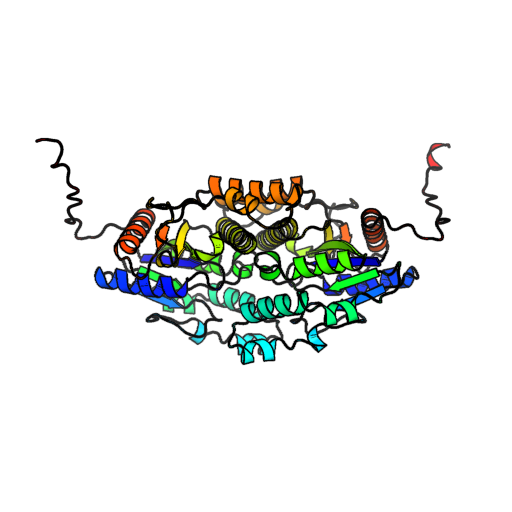 6.621 -31.031 -11.562 1 93.94 96 GLU A O 1
ATOM 765 N N . ASP A 1 97 ? 7.824 -32.156 -13.047 1 93.19 97 ASP A N 1
ATOM 766 C CA . ASP A 1 97 ? 7.27 -31.469 -14.195 1 93.19 97 ASP A CA 1
ATOM 767 C C . ASP A 1 97 ? 5.762 -31.672 -14.297 1 93.19 97 ASP A C 1
ATOM 769 O O . ASP A 1 97 ? 5.238 -32.688 -13.805 1 93.19 97 ASP A O 1
ATOM 773 N N . SER A 1 98 ? 5.035 -30.75 -14.828 1 93.25 98 SER A N 1
ATOM 774 C CA . SER A 1 98 ? 3.6 -30.75 -15.086 1 93.25 98 SER A CA 1
ATOM 775 C C . SER A 1 98 ? 2.805 -30.594 -13.789 1 93.25 98 SER A C 1
ATOM 777 O O . SER A 1 98 ? 1.588 -30.781 -13.773 1 93.25 98 SER A O 1
ATOM 779 N N . SER A 1 99 ? 3.562 -30.297 -12.711 1 96.19 99 SER A N 1
ATOM 780 C CA . SER A 1 99 ? 2.902 -30.047 -11.43 1 96.19 99 SER A CA 1
ATOM 781 C C . SER A 1 99 ? 2.48 -28.594 -11.297 1 96.19 99 SER A C 1
ATOM 783 O O . SER A 1 99 ? 3.047 -27.703 -11.953 1 96.19 99 SER A O 1
ATOM 785 N N . PHE A 1 100 ? 1.468 -28.484 -10.508 1 98.12 100 PHE A N 1
ATOM 786 C CA . PHE A 1 100 ? 1.011 -27.156 -10.133 1 98.12 100 PHE A CA 1
ATOM 787 C C . PHE A 1 100 ? 1.54 -26.766 -8.758 1 98.12 100 PHE A C 1
ATOM 789 O O . PHE A 1 100 ? 1.572 -27.594 -7.844 1 98.12 100 PHE A O 1
ATOM 796 N N . VAL A 1 101 ? 2.029 -25.547 -8.672 1 98.69 101 VAL A N 1
ATOM 797 C CA . VAL A 1 101 ? 2.465 -25 -7.395 1 98.69 101 VAL A CA 1
ATOM 798 C C . VAL A 1 101 ? 1.674 -23.734 -7.082 1 98.69 101 VAL A C 1
ATOM 800 O O . VAL A 1 101 ? 1.733 -22.75 -7.836 1 98.69 101 VAL A O 1
ATOM 803 N N . LEU A 1 102 ? 0.9 -23.766 -6.023 1 98.75 102 LEU A N 1
ATOM 804 C CA . LEU A 1 102 ? 0.147 -22.609 -5.559 1 98.75 102 LEU A CA 1
ATOM 805 C C . LEU A 1 102 ? 0.903 -21.875 -4.453 1 98.75 102 LEU A C 1
ATOM 807 O O . LEU A 1 102 ? 1.341 -22.5 -3.48 1 98.75 102 LEU A O 1
ATOM 811 N N . LEU A 1 103 ? 1.068 -20.594 -4.641 1 98.75 103 LEU A N 1
ATOM 812 C CA . LEU A 1 103 ? 1.742 -19.797 -3.619 1 98.75 103 LEU A CA 1
ATOM 813 C C . LEU A 1 103 ? 0.763 -18.859 -2.93 1 98.75 103 LEU A C 1
ATOM 815 O O . LEU A 1 103 ? 0.176 -17.984 -3.576 1 98.75 103 LEU A O 1
ATOM 819 N N . ASP A 1 104 ? 0.563 -19.047 -1.632 1 97.94 104 ASP A N 1
ATOM 820 C CA . ASP A 1 104 ? -0.188 -18.141 -0.782 1 97.94 104 ASP A CA 1
ATOM 821 C C . ASP A 1 104 ? 0.675 -16.953 -0.357 1 97.94 104 ASP A C 1
ATOM 823 O O . ASP A 1 104 ? 1.486 -17.062 0.564 1 97.94 104 ASP A O 1
ATOM 827 N N . CYS A 1 105 ? 0.464 -15.828 -0.981 1 97.12 105 CYS A N 1
ATOM 828 C CA . CYS A 1 105 ? 1.37 -14.695 -0.842 1 97.12 105 CYS A CA 1
ATOM 829 C C . CYS A 1 105 ? 0.849 -13.703 0.193 1 97.12 105 CYS A C 1
ATOM 831 O O . CYS A 1 105 ? -0.349 -13.672 0.479 1 97.12 105 CYS A O 1
ATOM 833 N N . PRO A 1 106 ? 1.72 -12.906 0.722 1 93.75 106 PRO A N 1
ATOM 834 C CA . PRO A 1 106 ? 1.287 -11.906 1.704 1 93.75 106 PRO A CA 1
ATOM 835 C C . PRO A 1 106 ? 0.425 -10.812 1.088 1 93.75 106 PRO A C 1
ATOM 837 O O . PRO A 1 106 ? 0.587 -10.477 -0.089 1 93.75 106 PRO A O 1
ATOM 840 N N . GLY A 1 107 ? -0.383 -10.227 1.962 1 90.25 107 GLY A N 1
ATOM 841 C CA . GLY A 1 107 ? -1.329 -9.234 1.478 1 90.25 107 GLY A CA 1
ATOM 842 C C . GLY A 1 107 ? -0.836 -7.809 1.644 1 90.25 107 GLY A C 1
ATOM 843 O O . GLY A 1 107 ? -1.459 -6.871 1.146 1 90.25 107 GLY A O 1
ATOM 844 N N . GLN A 1 108 ? 0.297 -7.66 2.25 1 87.81 108 GLN A N 1
ATOM 845 C CA . GLN A 1 108 ? 0.796 -6.309 2.492 1 87.81 108 GLN A CA 1
ATOM 846 C C . GLN A 1 108 ? 1.182 -5.625 1.185 1 87.81 108 GLN A C 1
ATOM 848 O O . GLN A 1 108 ? 2.064 -6.098 0.466 1 87.81 108 GLN A O 1
ATOM 853 N N . LEU A 1 109 ? 0.567 -4.551 0.979 1 89 109 LEU A N 1
ATOM 854 C CA . LEU A 1 109 ? 0.695 -3.857 -0.298 1 89 109 LEU A CA 1
ATOM 855 C C . LEU A 1 109 ? 2.135 -3.416 -0.535 1 89 109 LEU A C 1
ATOM 857 O O . LEU A 1 109 ? 2.59 -3.352 -1.68 1 89 109 LEU A O 1
ATOM 861 N N . GLU A 1 110 ? 2.889 -3.152 0.5 1 85.94 110 GLU A N 1
ATOM 862 C CA . GLU A 1 110 ? 4.254 -2.646 0.392 1 85.94 110 GLU A CA 1
ATOM 863 C C . GLU A 1 110 ? 5.148 -3.631 -0.353 1 85.94 110 GLU A C 1
ATOM 865 O O . GLU A 1 110 ? 6.109 -3.227 -1.013 1 85.94 110 GLU A O 1
ATOM 870 N N . LEU A 1 111 ? 4.785 -4.852 -0.268 1 90.5 111 LEU A N 1
ATOM 871 C CA . LEU A 1 111 ? 5.562 -5.879 -0.953 1 90.5 111 LEU A CA 1
ATOM 872 C C . LEU A 1 111 ? 5.391 -5.773 -2.465 1 90.5 111 LEU A C 1
ATOM 874 O O . LEU A 1 111 ? 6.207 -6.297 -3.225 1 90.5 111 LEU A O 1
ATOM 878 N N . TYR A 1 112 ? 4.391 -5.102 -2.855 1 90.5 112 TYR A N 1
ATOM 879 C CA . TYR A 1 112 ? 4.043 -5.008 -4.27 1 90.5 112 TYR A CA 1
ATOM 880 C C . TYR A 1 112 ? 4.227 -3.582 -4.781 1 90.5 112 TYR A C 1
ATOM 882 O O . TYR A 1 112 ? 3.928 -3.291 -5.941 1 90.5 112 TYR A O 1
ATOM 890 N N . SER A 1 113 ? 4.668 -2.764 -3.895 1 83.12 113 SER A N 1
ATOM 891 C CA . SER A 1 113 ? 4.848 -1.372 -4.297 1 83.12 113 SER A CA 1
ATOM 892 C C . SER A 1 113 ? 6.281 -0.908 -4.059 1 83.12 113 SER A C 1
ATOM 894 O O . SER A 1 113 ? 6.805 -0.083 -4.809 1 83.12 113 SER A O 1
ATOM 896 N N . ASN A 1 114 ? 6.883 -1.414 -3.059 1 78.94 114 ASN A N 1
ATOM 897 C CA . ASN A 1 114 ? 8.164 -0.852 -2.641 1 78.94 114 ASN A CA 1
ATOM 898 C C . ASN A 1 114 ? 9.227 -1.934 -2.49 1 78.94 114 ASN A C 1
ATOM 900 O O . ASN A 1 114 ? 10.297 -1.686 -1.926 1 78.94 114 ASN A O 1
ATOM 904 N N . SER A 1 115 ? 8.875 -3.049 -2.9 1 86.56 115 SER A N 1
ATOM 905 C CA . SER A 1 115 ? 9.797 -4.156 -2.684 1 86.56 115 SER A CA 1
ATOM 906 C C . SER A 1 115 ? 9.906 -5.035 -3.926 1 86.56 115 SER A C 1
ATOM 908 O O . SER A 1 115 ? 8.945 -5.172 -4.684 1 86.56 115 SER A O 1
ATOM 910 N N . MET A 1 116 ? 11.039 -5.609 -4.074 1 88.06 116 MET A N 1
ATOM 911 C CA . MET A 1 116 ? 11.258 -6.516 -5.195 1 88.06 116 MET A CA 1
ATOM 912 C C . MET A 1 116 ? 11.109 -7.969 -4.762 1 88.06 116 MET A C 1
ATOM 914 O O . MET A 1 116 ? 11.406 -8.883 -5.531 1 88.06 116 MET A O 1
ATOM 918 N N . ALA A 1 117 ? 10.641 -8.133 -3.584 1 93.69 117 ALA A N 1
ATOM 919 C CA . ALA A 1 117 ? 10.617 -9.477 -3.021 1 93.69 117 ALA A CA 1
ATOM 920 C C . ALA A 1 117 ? 9.805 -10.43 -3.898 1 93.69 117 ALA A C 1
ATOM 922 O O . ALA A 1 117 ? 10.281 -11.5 -4.277 1 93.69 117 ALA A O 1
ATOM 923 N N . ILE A 1 118 ? 8.617 -10.086 -4.305 1 95.88 118 ILE A N 1
ATOM 924 C CA . ILE A 1 118 ? 7.734 -10.953 -5.078 1 95.88 118 ILE A CA 1
ATOM 925 C C . ILE A 1 118 ? 8.227 -11.039 -6.52 1 95.88 118 ILE A C 1
ATOM 927 O O . ILE A 1 118 ? 8.18 -12.109 -7.137 1 95.88 118 ILE A O 1
ATOM 931 N N . PHE A 1 119 ? 8.727 -9.938 -7.031 1 92.5 119 PHE A N 1
ATOM 932 C CA . PHE A 1 119 ? 9.305 -9.914 -8.367 1 92.5 119 PHE A CA 1
ATOM 933 C C . PHE A 1 119 ? 10.461 -10.906 -8.477 1 92.5 119 PHE A C 1
ATOM 935 O O . PHE A 1 119 ? 10.531 -11.688 -9.43 1 92.5 119 PHE A O 1
ATOM 942 N N . ASN A 1 120 ? 11.367 -10.859 -7.484 1 94.12 120 ASN A N 1
ATOM 943 C CA . ASN A 1 120 ? 12.516 -11.766 -7.477 1 94.12 120 ASN A CA 1
ATOM 944 C C . ASN A 1 120 ? 12.078 -13.227 -7.387 1 94.12 120 ASN A C 1
ATOM 946 O O . ASN A 1 120 ? 12.688 -14.094 -8.016 1 94.12 120 ASN A O 1
ATOM 950 N N . LEU A 1 121 ? 11.086 -13.469 -6.605 1 96.88 121 LEU A N 1
ATOM 951 C CA . LEU A 1 121 ? 10.547 -14.82 -6.52 1 96.88 121 LEU A CA 1
ATOM 952 C C . LEU A 1 121 ? 10.055 -15.297 -7.883 1 96.88 121 LEU A C 1
ATOM 954 O O . LEU A 1 121 ? 10.359 -16.422 -8.305 1 96.88 121 LEU A O 1
ATOM 958 N N . ILE A 1 122 ? 9.312 -14.469 -8.594 1 96.62 122 ILE A N 1
ATOM 959 C CA . ILE A 1 122 ? 8.766 -14.797 -9.898 1 96.62 122 ILE A CA 1
ATOM 960 C C . ILE A 1 122 ? 9.906 -15.078 -10.883 1 96.62 122 ILE A C 1
ATOM 962 O O . ILE A 1 122 ? 9.875 -16.078 -11.609 1 96.62 122 ILE A O 1
ATOM 966 N N . LYS A 1 123 ? 10.93 -14.25 -10.852 1 94.56 123 LYS A N 1
ATOM 967 C CA . LYS A 1 123 ? 12.07 -14.438 -11.734 1 94.56 123 LYS A CA 1
ATOM 968 C C . LYS A 1 123 ? 12.773 -15.766 -11.461 1 94.56 123 LYS A C 1
ATOM 970 O O . LYS A 1 123 ? 13.172 -16.469 -12.391 1 94.56 123 LYS A O 1
ATOM 975 N N . ARG A 1 124 ? 12.883 -16.047 -10.219 1 96.88 124 ARG A N 1
ATOM 976 C CA . ARG A 1 124 ? 13.523 -17.312 -9.844 1 96.88 124 ARG A CA 1
ATOM 977 C C . ARG A 1 124 ? 12.695 -18.5 -10.305 1 96.88 124 ARG A C 1
ATOM 979 O O . ARG A 1 124 ? 13.25 -19.5 -10.789 1 96.88 124 ARG A O 1
ATOM 986 N N . LEU A 1 125 ? 11.406 -18.453 -10.125 1 97.81 125 LEU A N 1
ATOM 987 C CA . LEU A 1 125 ? 10.531 -19.516 -10.586 1 97.81 125 LEU A CA 1
ATOM 988 C C . LEU A 1 125 ? 10.656 -19.719 -12.094 1 97.81 125 LEU A C 1
ATOM 990 O O . LEU A 1 125 ? 10.711 -20.859 -12.57 1 97.81 125 LEU A O 1
ATOM 994 N N . ILE A 1 126 ? 10.719 -18.625 -12.828 1 96.5 126 ILE A N 1
ATOM 995 C CA . ILE A 1 126 ? 10.883 -18.703 -14.273 1 96.5 126 ILE A CA 1
ATOM 996 C C . ILE A 1 126 ? 12.211 -19.375 -14.617 1 96.5 126 ILE A C 1
ATOM 998 O O . ILE A 1 126 ? 12.273 -20.219 -15.516 1 96.5 126 ILE A O 1
ATOM 1002 N N . GLN A 1 127 ? 13.227 -19.062 -13.859 1 96.44 127 GLN A N 1
ATOM 1003 C CA . GLN A 1 127 ? 14.523 -19.688 -14.047 1 96.44 127 GLN A CA 1
ATOM 1004 C C . GLN A 1 127 ? 14.453 -21.188 -13.773 1 96.44 127 GLN A C 1
ATOM 1006 O O . GLN A 1 127 ? 15.211 -21.969 -14.367 1 96.44 127 GLN A O 1
ATOM 1011 N N . PHE A 1 128 ? 13.578 -21.594 -12.898 1 97.56 128 PHE A N 1
ATOM 1012 C CA . PHE A 1 128 ? 13.391 -23 -12.57 1 97.56 128 PHE A CA 1
ATOM 1013 C C . PHE A 1 128 ? 12.414 -23.672 -13.531 1 97.56 128 PHE A C 1
ATOM 1015 O O . PHE A 1 128 ? 11.859 -24.719 -13.234 1 97.56 128 PHE A O 1
ATOM 1022 N N . ASP A 1 129 ? 12.023 -22.953 -14.586 1 96.94 129 ASP A N 1
ATOM 1023 C CA . ASP A 1 129 ? 11.227 -23.469 -15.695 1 96.94 129 ASP A CA 1
ATOM 1024 C C . ASP A 1 129 ? 9.75 -23.531 -15.32 1 96.94 129 ASP A C 1
ATOM 1026 O O . ASP A 1 129 ? 9.062 -24.5 -15.672 1 96.94 129 ASP A O 1
ATOM 1030 N N . TYR A 1 130 ? 9.312 -22.562 -14.562 1 97.94 130 TYR A N 1
ATOM 1031 C CA . TYR A 1 130 ? 7.895 -22.422 -14.266 1 97.94 130 TYR A CA 1
ATOM 1032 C C . TYR A 1 130 ? 7.219 -21.484 -15.258 1 97.94 130 TYR A C 1
ATOM 1034 O O . TYR A 1 130 ? 7.789 -20.453 -15.633 1 97.94 130 TYR A O 1
ATOM 1042 N N . SER A 1 131 ? 6.047 -21.891 -15.727 1 97.94 131 SER A N 1
ATOM 1043 C CA . SER A 1 131 ? 5.078 -20.906 -16.203 1 97.94 131 SER A CA 1
ATOM 1044 C C . SER A 1 131 ? 4.352 -20.234 -15.047 1 97.94 131 SER A C 1
ATOM 1046 O O . SER A 1 131 ? 3.656 -20.906 -14.273 1 97.94 131 SER A O 1
ATOM 1048 N N . VAL A 1 132 ? 4.531 -18.891 -14.93 1 98 132 VAL A N 1
ATOM 1049 C CA . VAL A 1 132 ? 4.051 -18.203 -13.734 1 98 132 VAL A CA 1
ATOM 1050 C C . VAL A 1 132 ? 2.881 -17.297 -14.086 1 98 132 VAL A C 1
ATOM 1052 O O . VAL A 1 132 ? 2.934 -16.562 -15.078 1 98 132 VAL A O 1
ATOM 1055 N N . ILE A 1 133 ? 1.789 -17.406 -13.289 1 97.69 133 ILE A N 1
ATOM 1056 C CA . ILE A 1 133 ? 0.702 -16.438 -13.398 1 97.69 133 ILE A CA 1
ATOM 1057 C C . ILE A 1 133 ? 0.356 -15.891 -12.016 1 97.69 133 ILE A C 1
ATOM 1059 O O . ILE A 1 133 ? 0.525 -16.578 -11.008 1 97.69 133 ILE A O 1
ATOM 1063 N N . CYS A 1 134 ? -0.075 -14.648 -11.961 1 97.06 134 CYS A N 1
ATOM 1064 C CA . CYS A 1 134 ? -0.566 -14.031 -10.734 1 97.06 134 CYS A CA 1
ATOM 1065 C C . CYS A 1 134 ? -2.09 -14.031 -10.695 1 97.06 134 CYS A C 1
ATOM 1067 O O . CYS A 1 134 ? -2.738 -13.586 -11.641 1 97.06 134 CYS A O 1
ATOM 1069 N N . ILE A 1 135 ? -2.625 -14.617 -9.641 1 97.25 135 ILE A N 1
ATOM 1070 C CA . ILE A 1 135 ? -4.066 -14.578 -9.406 1 97.25 135 ILE A CA 1
ATOM 1071 C C . ILE A 1 135 ? -4.398 -13.453 -8.43 1 97.25 135 ILE A C 1
ATOM 1073 O O . ILE A 1 135 ? -4.156 -13.57 -7.227 1 97.25 135 ILE A O 1
ATOM 1077 N N . PHE A 1 136 ? -4.957 -12.43 -9 1 96.25 136 PHE A N 1
ATOM 1078 C CA . PHE A 1 136 ? -5.371 -11.312 -8.148 1 96.25 136 PHE A CA 1
ATOM 1079 C C . PHE A 1 136 ? -6.746 -11.57 -7.555 1 96.25 136 PHE A C 1
ATOM 1081 O O . PHE A 1 136 ? -7.746 -11.594 -8.273 1 96.25 136 PHE A O 1
ATOM 1088 N N . CYS A 1 137 ? -6.77 -11.68 -6.188 1 95.94 137 CYS A N 1
ATOM 1089 C CA . CYS A 1 137 ? -8.008 -12 -5.488 1 95.94 137 CYS A CA 1
ATOM 1090 C C . CYS A 1 137 ? -8.664 -10.742 -4.93 1 95.94 137 CYS A C 1
ATOM 1092 O O . CYS A 1 137 ? -8 -9.93 -4.281 1 95.94 137 CYS A O 1
ATOM 1094 N N . MET A 1 138 ? -9.93 -10.602 -5.152 1 93.44 138 MET A N 1
ATOM 1095 C CA . MET A 1 138 ? -10.734 -9.539 -4.555 1 93.44 138 MET A CA 1
ATOM 1096 C C . MET A 1 138 ? -12.016 -10.109 -3.945 1 93.44 138 MET A C 1
ATOM 1098 O O . MET A 1 138 ? -12.695 -10.922 -4.574 1 93.44 138 MET A O 1
ATOM 1102 N N . ASP A 1 139 ? -12.266 -9.68 -2.727 1 91.94 139 ASP A N 1
ATOM 1103 C CA . ASP A 1 139 ? -13.492 -10.102 -2.049 1 91.94 139 ASP A CA 1
ATOM 1104 C C . ASP A 1 139 ? -14.711 -9.383 -2.623 1 91.94 139 ASP A C 1
ATOM 1106 O O . ASP A 1 139 ? -14.672 -8.172 -2.857 1 91.94 139 ASP A O 1
ATOM 1110 N N . ILE A 1 140 ? -15.742 -10.125 -2.793 1 89 140 ILE A N 1
ATOM 1111 C CA . ILE A 1 140 ? -16.953 -9.578 -3.387 1 89 140 ILE A CA 1
ATOM 1112 C C . ILE A 1 140 ? -17.5 -8.445 -2.512 1 89 140 ILE A C 1
ATOM 1114 O O . ILE A 1 140 ? -18.141 -7.516 -3.01 1 89 140 ILE A O 1
ATOM 1118 N N . ALA A 1 141 ? -17.281 -8.492 -1.282 1 86.5 141 ALA A N 1
ATOM 1119 C CA . ALA A 1 141 ? -17.766 -7.477 -0.349 1 86.5 141 ALA A CA 1
ATOM 1120 C C . ALA A 1 141 ? -17.172 -6.113 -0.664 1 86.5 141 ALA A C 1
ATOM 1122 O O . ALA A 1 141 ? -17.719 -5.078 -0.272 1 86.5 141 ALA A O 1
ATOM 1123 N N . PHE A 1 142 ? -16.062 -6.098 -1.393 1 85.38 142 PHE A N 1
ATOM 1124 C CA . PHE A 1 142 ? -15.391 -4.84 -1.705 1 85.38 142 PHE A CA 1
ATOM 1125 C C . PHE A 1 142 ? -16.203 -4.035 -2.717 1 85.38 142 PHE A C 1
ATOM 1127 O O . PHE A 1 142 ? -16.031 -2.818 -2.828 1 85.38 142 PHE A O 1
ATOM 1134 N N . LEU A 1 143 ? -17.094 -4.699 -3.42 1 82.81 143 LEU A N 1
ATOM 1135 C CA . LEU A 1 143 ? -17.891 -4.055 -4.465 1 82.81 143 LEU A CA 1
ATOM 1136 C C . LEU A 1 143 ? -18.891 -3.086 -3.861 1 82.81 143 LEU A C 1
ATOM 1138 O O . LEU A 1 143 ? -19.453 -2.244 -4.566 1 82.81 143 LEU A O 1
ATOM 1142 N N . SER A 1 144 ? -19.141 -3.215 -2.59 1 82.56 144 SER A N 1
ATOM 1143 C CA . SER A 1 144 ? -20.109 -2.35 -1.94 1 82.56 144 SER A CA 1
ATOM 1144 C C . SER A 1 144 ? -19.422 -1.247 -1.14 1 82.56 144 SER A C 1
ATOM 1146 O O . SER A 1 144 ? -20.094 -0.453 -0.471 1 82.56 144 SER A O 1
ATOM 1148 N N . ASP A 1 145 ? -18.156 -1.198 -1.199 1 82.81 145 ASP A N 1
ATOM 1149 C CA . ASP A 1 145 ? -17.375 -0.229 -0.446 1 82.81 145 ASP A CA 1
ATOM 1150 C C . ASP A 1 145 ? -16.328 0.448 -1.34 1 82.81 145 ASP A C 1
ATOM 1152 O O . ASP A 1 145 ? -15.32 -0.161 -1.696 1 82.81 145 ASP A O 1
ATOM 1156 N N . LEU A 1 146 ? -16.562 1.682 -1.582 1 81.06 146 LEU A N 1
ATOM 1157 C CA . LEU A 1 146 ? -15.734 2.416 -2.527 1 81.06 146 LEU A CA 1
ATOM 1158 C C . LEU A 1 146 ? -14.281 2.438 -2.068 1 81.06 146 LEU A C 1
ATOM 1160 O O . LEU A 1 146 ? -13.367 2.27 -2.879 1 81.06 146 LEU A O 1
ATOM 1164 N N . ASN A 1 147 ? -14.078 2.617 -0.801 1 78.38 147 ASN A N 1
ATOM 1165 C CA . ASN A 1 147 ? -12.711 2.701 -0.294 1 78.38 147 ASN A CA 1
ATOM 1166 C C . ASN A 1 147 ? -11.977 1.373 -0.444 1 78.38 147 ASN A C 1
ATOM 1168 O O . ASN A 1 147 ? -10.812 1.346 -0.848 1 78.38 147 ASN A O 1
ATOM 1172 N N . LYS A 1 148 ? -12.633 0.355 -0.132 1 83.31 148 LYS A N 1
ATOM 1173 C CA . LYS A 1 148 ? -12.031 -0.967 -0.275 1 83.31 148 LYS A CA 1
ATOM 1174 C C . LYS A 1 148 ? -11.781 -1.303 -1.743 1 83.31 148 LYS A C 1
ATOM 1176 O O . LYS A 1 148 ? -10.758 -1.886 -2.086 1 83.31 148 LYS A O 1
ATOM 1181 N N . LEU A 1 149 ? -12.742 -0.942 -2.539 1 86.25 149 LEU A N 1
AT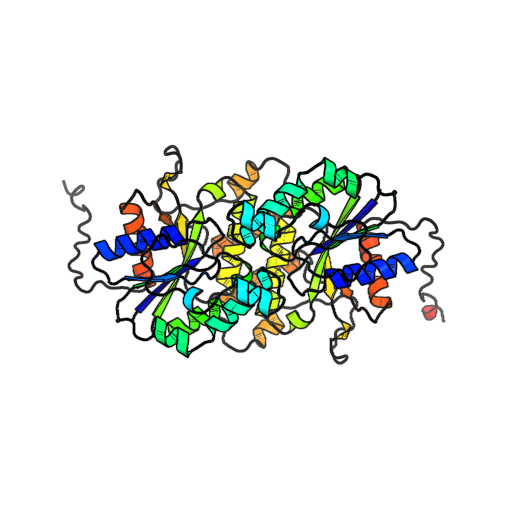OM 1182 C CA . LEU A 1 149 ? -12.586 -1.167 -3.971 1 86.25 149 LEU A CA 1
ATOM 1183 C C . LEU A 1 149 ? -11.398 -0.382 -4.52 1 86.25 149 LEU A C 1
ATOM 1185 O O . LEU A 1 149 ? -10.609 -0.91 -5.309 1 86.25 149 LEU A O 1
ATOM 1189 N N . LEU A 1 150 ? -11.289 0.817 -4.121 1 84.12 150 LEU A N 1
ATOM 1190 C CA . LEU A 1 150 ? -10.188 1.662 -4.57 1 84.12 150 LEU A CA 1
ATOM 1191 C C . LEU A 1 150 ? -8.844 1.115 -4.086 1 84.12 150 LEU A C 1
ATOM 1193 O O . LEU A 1 150 ? -7.863 1.119 -4.828 1 84.12 150 LEU A O 1
ATOM 1197 N N . GLY A 1 151 ? -8.82 0.713 -2.842 1 85.88 151 GLY A N 1
ATOM 1198 C CA . GLY A 1 151 ? -7.621 0.071 -2.332 1 85.88 151 GLY A CA 1
ATOM 1199 C C . GLY A 1 151 ? -7.203 -1.144 -3.141 1 85.88 151 GLY A C 1
ATOM 1200 O O . GLY A 1 151 ? -6.02 -1.321 -3.441 1 85.88 151 GLY A O 1
ATOM 1201 N N . SER A 1 152 ? -8.148 -1.929 -3.461 1 89.44 152 SER A N 1
ATOM 1202 C CA . SER A 1 152 ? -7.875 -3.107 -4.277 1 89.44 152 SER A CA 1
ATOM 1203 C C . SER A 1 152 ? -7.379 -2.715 -5.664 1 89.44 152 SER A C 1
ATOM 1205 O O . SER A 1 152 ? -6.516 -3.389 -6.234 1 89.44 152 SER A O 1
ATOM 1207 N N . ALA A 1 153 ? -7.977 -1.691 -6.199 1 86.25 153 ALA A N 1
ATOM 1208 C CA . ALA A 1 153 ? -7.562 -1.2 -7.512 1 86.25 153 ALA A CA 1
ATOM 1209 C C . ALA A 1 153 ? -6.105 -0.744 -7.488 1 86.25 153 ALA A C 1
ATOM 1211 O O . ALA A 1 153 ? -5.34 -1.041 -8.406 1 86.25 153 ALA A O 1
ATOM 1212 N N . ILE A 1 154 ? -5.777 -0.049 -6.441 1 86.19 154 ILE A N 1
ATOM 1213 C CA . ILE A 1 154 ? -4.41 0.436 -6.289 1 86.19 154 ILE A CA 1
ATOM 1214 C C . ILE A 1 154 ? -3.457 -0.748 -6.133 1 86.19 154 ILE A C 1
ATOM 1216 O O . ILE A 1 154 ? -2.367 -0.756 -6.711 1 86.19 154 ILE A O 1
ATOM 1220 N N . TYR A 1 155 ? -3.904 -1.713 -5.398 1 89.94 155 TYR A N 1
ATOM 1221 C CA . TYR A 1 155 ? -3.145 -2.947 -5.242 1 89.94 155 TYR A CA 1
ATOM 1222 C C . TYR A 1 155 ? -2.889 -3.605 -6.594 1 89.94 155 TYR A C 1
ATOM 1224 O O . TYR A 1 155 ? -1.762 -4.012 -6.891 1 89.94 155 TYR A O 1
ATOM 1232 N N . ALA A 1 156 ? -3.922 -3.701 -7.32 1 89.06 156 ALA A N 1
ATOM 1233 C CA . ALA A 1 156 ? -3.83 -4.32 -8.641 1 89.06 156 ALA A CA 1
ATOM 1234 C C . ALA A 1 156 ? -2.861 -3.559 -9.539 1 89.06 156 ALA A C 1
ATOM 1236 O O . ALA A 1 156 ? -1.978 -4.156 -10.156 1 89.06 156 ALA A O 1
ATOM 1237 N N . LEU A 1 157 ? -2.992 -2.307 -9.578 1 84.06 157 LEU A N 1
ATOM 1238 C CA . LEU A 1 157 ? -2.141 -1.468 -10.406 1 84.06 157 LEU A CA 1
ATOM 1239 C C . LEU A 1 157 ? -0.674 -1.621 -10.016 1 84.06 157 LEU A C 1
ATOM 1241 O O . LEU A 1 157 ? 0.186 -1.822 -10.875 1 84.06 157 LEU A O 1
ATOM 1245 N N . SER A 1 158 ? -0.454 -1.503 -8.727 1 86.44 158 SER A N 1
ATOM 1246 C CA . SER A 1 158 ? 0.909 -1.625 -8.219 1 86.44 158 SER A CA 1
ATOM 1247 C C . SER A 1 158 ? 1.524 -2.965 -8.609 1 86.44 158 SER A C 1
ATOM 1249 O O . SER A 1 158 ? 2.662 -3.02 -9.078 1 86.44 158 SER A O 1
ATOM 1251 N N . SER A 1 159 ? 0.76 -4.027 -8.422 1 90.06 159 SER A N 1
ATOM 1252 C CA . SER A 1 159 ? 1.254 -5.371 -8.703 1 90.06 159 SER A CA 1
ATOM 1253 C C . SER A 1 159 ? 1.544 -5.555 -10.188 1 90.06 159 SER A C 1
ATOM 1255 O O . SER A 1 159 ? 2.551 -6.16 -10.555 1 90.06 159 SER A O 1
ATOM 1257 N N . MET A 1 160 ? 0.733 -5.055 -10.992 1 84.81 160 MET A N 1
ATOM 1258 C CA . MET A 1 160 ? 0.887 -5.242 -12.43 1 84.81 160 MET A CA 1
ATOM 1259 C C . MET A 1 160 ? 2.125 -4.516 -12.945 1 84.81 160 MET A C 1
ATOM 1261 O O . MET A 1 160 ? 2.783 -4.984 -13.875 1 84.81 160 MET A O 1
ATOM 1265 N N . VAL A 1 161 ? 2.389 -3.441 -12.391 1 82.75 161 VAL A N 1
ATOM 1266 C CA . VAL A 1 161 ? 3.537 -2.648 -12.82 1 82.75 161 VAL A CA 1
ATOM 1267 C C . VAL A 1 161 ? 4.828 -3.344 -12.398 1 82.75 161 VAL A C 1
ATOM 1269 O O . VAL A 1 161 ? 5.801 -3.381 -13.156 1 82.75 161 VAL A O 1
ATOM 1272 N N . LEU A 1 162 ? 4.789 -3.889 -11.281 1 85.25 162 LEU A N 1
ATOM 1273 C CA . LEU A 1 162 ? 6.039 -4.375 -10.703 1 85.25 162 LEU A CA 1
ATOM 1274 C C . LEU A 1 162 ? 6.27 -5.836 -11.062 1 85.25 162 LEU A C 1
ATOM 1276 O O . LEU A 1 162 ? 7.414 -6.27 -11.219 1 85.25 162 LEU A O 1
ATOM 1280 N N . LEU A 1 163 ? 5.117 -6.527 -11.156 1 89.25 163 LEU A N 1
ATOM 1281 C CA . LEU A 1 163 ? 5.254 -7.961 -11.375 1 89.25 163 LEU A CA 1
ATOM 1282 C C . LEU A 1 163 ? 5.18 -8.289 -12.867 1 89.25 163 LEU A C 1
ATOM 1284 O O . LEU A 1 163 ? 4.23 -7.898 -13.547 1 89.25 163 LEU A O 1
ATOM 1288 N N . ASP A 1 164 ? 6.207 -8.82 -13.367 1 86 164 ASP A N 1
ATOM 1289 C CA . ASP A 1 164 ? 6.277 -9.172 -14.781 1 86 164 ASP A CA 1
ATOM 1290 C C . ASP A 1 164 ? 5.734 -10.57 -15.023 1 86 164 ASP A C 1
ATOM 1292 O O . ASP A 1 164 ? 6.48 -11.477 -15.414 1 86 164 ASP A O 1
ATOM 1296 N N . ALA A 1 165 ? 4.48 -10.766 -14.844 1 92.31 165 ALA A N 1
ATOM 1297 C CA . ALA A 1 165 ? 3.779 -12.031 -15.07 1 92.31 165 ALA A CA 1
ATOM 1298 C C . ALA A 1 165 ? 2.334 -11.781 -15.492 1 92.31 165 ALA A C 1
ATOM 1300 O O . ALA A 1 165 ? 1.778 -10.711 -15.242 1 92.31 165 ALA A O 1
ATOM 1301 N N . PRO A 1 166 ? 1.741 -12.68 -16.203 1 92.75 166 PRO A N 1
ATOM 1302 C CA . PRO A 1 166 ? 0.32 -12.539 -16.531 1 92.75 166 PRO A CA 1
ATOM 1303 C C . PRO A 1 166 ? -0.573 -12.562 -15.289 1 92.75 166 PRO A C 1
ATOM 1305 O O . PRO A 1 166 ? -0.232 -13.195 -14.289 1 92.75 166 PRO A O 1
ATOM 1308 N N . PHE A 1 167 ? -1.704 -11.867 -15.453 1 92.62 167 PHE A N 1
ATOM 1309 C CA . PHE A 1 167 ? -2.621 -11.758 -14.328 1 92.62 167 PHE A CA 1
ATOM 1310 C C . PHE A 1 167 ? -3.975 -12.367 -14.664 1 92.62 167 PHE A C 1
ATOM 1312 O O . PHE A 1 167 ? -4.449 -12.25 -15.797 1 92.62 167 PHE A O 1
ATOM 1319 N N . VAL A 1 168 ? -4.562 -13.039 -13.703 1 93.5 168 VAL A N 1
ATOM 1320 C CA . VAL A 1 168 ? -5.961 -13.453 -13.719 1 93.5 168 VAL A CA 1
ATOM 1321 C C . VAL A 1 168 ? -6.68 -12.867 -12.5 1 93.5 168 VAL A C 1
ATOM 1323 O O . VAL A 1 168 ? -6.238 -13.047 -11.367 1 93.5 168 VAL A O 1
ATOM 1326 N N . CYS A 1 169 ? -7.762 -12.133 -12.742 1 93 169 CYS A N 1
ATOM 1327 C CA . CYS A 1 169 ? -8.523 -11.555 -11.641 1 93 169 CYS A CA 1
ATOM 1328 C C . CYS A 1 169 ? -9.609 -12.508 -11.156 1 93 169 CYS A C 1
ATOM 1330 O O . CYS A 1 169 ? -10.359 -13.062 -11.969 1 93 169 CYS A O 1
ATOM 1332 N N . ALA A 1 170 ? -9.648 -12.734 -9.859 1 93.94 170 ALA A N 1
ATOM 1333 C CA . ALA A 1 170 ? -10.617 -13.648 -9.258 1 93.94 170 ALA A CA 1
ATOM 1334 C C . ALA A 1 170 ? -11.469 -12.945 -8.211 1 93.94 170 ALA A C 1
ATOM 1336 O O . ALA A 1 170 ? -10.93 -12.336 -7.277 1 93.94 170 ALA A O 1
ATOM 1337 N N . LEU A 1 171 ? -12.75 -12.93 -8.406 1 92.69 171 LEU A N 1
ATOM 1338 C CA . LEU A 1 171 ? -13.695 -12.461 -7.398 1 92.69 171 LEU A CA 1
ATOM 1339 C C . LEU A 1 171 ? -14.078 -13.594 -6.453 1 92.69 171 LEU A C 1
ATOM 1341 O O . LEU A 1 171 ? -14.781 -14.531 -6.852 1 92.69 171 LEU A O 1
ATOM 1345 N N . THR A 1 172 ? -13.602 -13.438 -5.254 1 92.88 172 THR A N 1
ATOM 1346 C CA . THR A 1 172 ? -13.773 -14.531 -4.309 1 92.88 172 THR A CA 1
ATOM 1347 C C . THR A 1 172 ? -15.07 -14.375 -3.523 1 92.88 172 THR A C 1
ATOM 1349 O O . THR A 1 172 ? -15.664 -13.289 -3.502 1 92.88 172 THR A O 1
ATOM 1352 N N . LYS A 1 173 ? -15.617 -15.422 -2.994 1 89.56 173 LYS A N 1
ATOM 1353 C CA . LYS A 1 173 ? -16.812 -15.492 -2.15 1 89.56 173 LYS A CA 1
ATOM 1354 C C . LYS A 1 173 ? -18.062 -15.086 -2.926 1 89.56 173 LYS A C 1
ATOM 1356 O O . LYS A 1 173 ? -18.953 -14.43 -2.383 1 89.56 173 LYS A O 1
ATOM 1361 N N . TRP A 1 174 ? -18.078 -15.406 -4.102 1 86.94 174 TRP A N 1
ATOM 1362 C CA . TRP A 1 174 ? -19.188 -15.094 -4.996 1 86.94 174 TRP A CA 1
ATOM 1363 C C . TRP A 1 174 ? -20.5 -15.609 -4.43 1 86.94 174 TRP A C 1
ATOM 1365 O O . TRP A 1 174 ? -21.562 -15.055 -4.703 1 86.94 174 TRP A O 1
ATOM 1375 N N . ASP A 1 175 ? -20.438 -16.641 -3.676 1 84.25 175 ASP A N 1
ATOM 1376 C CA . ASP A 1 175 ? -21.641 -17.266 -3.113 1 84.25 175 ASP A CA 1
ATOM 1377 C C . ASP A 1 175 ? -22.344 -16.344 -2.139 1 84.25 175 ASP A C 1
ATOM 1379 O O . ASP A 1 175 ? -23.516 -16.547 -1.815 1 84.25 175 ASP A O 1
ATOM 1383 N N . LEU A 1 176 ? -21.656 -15.328 -1.709 1 81.31 176 LEU A N 1
ATOM 1384 C CA . LEU A 1 176 ? -22.266 -14.391 -0.762 1 81.31 176 LEU A CA 1
ATOM 1385 C C . LEU A 1 176 ? -23.109 -13.352 -1.486 1 81.31 176 LEU A C 1
ATOM 1387 O O . LEU A 1 176 ? -23.875 -12.617 -0.853 1 81.31 176 LEU A O 1
ATOM 1391 N N . LEU A 1 177 ? -22.891 -13.273 -2.826 1 74.56 177 LEU A N 1
ATOM 1392 C CA . LEU A 1 177 ? -23.688 -12.305 -3.568 1 74.56 177 LEU A CA 1
ATOM 1393 C C . LEU A 1 177 ? -25.141 -12.766 -3.664 1 74.56 177 LEU A C 1
ATOM 1395 O O . LEU A 1 177 ? -25.422 -13.93 -3.945 1 74.56 177 LEU A O 1
ATOM 1399 N N . ASP A 1 178 ? -26.016 -11.938 -3.164 1 61.97 178 ASP A N 1
ATOM 1400 C CA . ASP A 1 178 ? -27.438 -12.25 -3.248 1 61.97 178 ASP A CA 1
ATOM 1401 C C . ASP A 1 178 ? -27.875 -12.477 -4.695 1 61.97 178 ASP A C 1
ATOM 1403 O O . ASP A 1 178 ? -27.359 -11.828 -5.609 1 61.97 178 ASP A O 1
ATOM 1407 N N . GLU A 1 179 ? -28.359 -13.609 -5.035 1 56.5 179 GLU A N 1
ATOM 1408 C CA . GLU A 1 179 ? -28.891 -14.156 -6.281 1 56.5 179 GLU A CA 1
ATOM 1409 C C . GLU A 1 179 ? -29.531 -13.07 -7.137 1 56.5 179 GLU A C 1
ATOM 1411 O O . GLU A 1 179 ? -29.516 -13.148 -8.367 1 56.5 179 GLU A O 1
ATOM 1416 N N . SER A 1 180 ? -30.109 -12.18 -6.5 1 49.81 180 SER A N 1
ATOM 1417 C CA . SER A 1 180 ? -30.828 -11.242 -7.352 1 49.81 180 SER A CA 1
ATOM 1418 C C . SER A 1 180 ? -29.875 -10.445 -8.234 1 49.81 180 SER A C 1
ATOM 1420 O O . SER A 1 180 ? -30.297 -9.656 -9.078 1 49.81 180 SER A O 1
ATOM 1422 N N . SER A 1 181 ? -28.641 -10.766 -7.961 1 52.78 181 SER A N 1
ATOM 1423 C CA . SER A 1 181 ? -27.719 -9.883 -8.656 1 52.78 181 SER A CA 1
ATOM 1424 C C . SER A 1 181 ? -27.5 -10.328 -10.094 1 52.78 181 SER A C 1
ATOM 1426 O O . SER A 1 181 ? -27.422 -11.523 -10.375 1 52.78 181 SER A O 1
ATOM 1428 N N . GLU A 1 182 ? -27.875 -9.523 -10.938 1 50.44 182 GLU A N 1
ATOM 1429 C CA . GLU A 1 182 ? -27.875 -9.578 -12.391 1 50.44 182 GLU A CA 1
ATOM 1430 C C . GLU A 1 182 ? -26.516 -10.023 -12.93 1 50.44 182 GLU A C 1
ATOM 1432 O O . GLU A 1 182 ? -26.25 -9.906 -14.125 1 50.44 182 GLU A O 1
ATOM 1437 N N . TYR A 1 183 ? -25.734 -10.586 -11.984 1 54.75 183 TYR A N 1
ATOM 1438 C CA . TYR A 1 183 ? -24.406 -10.781 -12.547 1 54.75 183 TYR A CA 1
ATOM 1439 C C . TYR A 1 183 ? -24.281 -12.172 -13.164 1 54.75 183 TYR A C 1
ATOM 1441 O O . TYR A 1 183 ? -23.812 -13.109 -12.508 1 54.75 183 TYR A O 1
ATOM 1449 N N . ASN A 1 184 ? -25.062 -12.5 -14.141 1 55.09 184 ASN A N 1
ATOM 1450 C CA . ASN A 1 184 ? -25.156 -13.828 -14.734 1 55.09 184 ASN A CA 1
ATOM 1451 C C . ASN A 1 184 ? -23.938 -14.125 -15.609 1 55.09 184 ASN A C 1
ATOM 1453 O O . ASN A 1 184 ? -23.797 -15.242 -16.125 1 55.09 184 ASN A O 1
ATOM 1457 N N . GLN A 1 185 ? -23.109 -13.156 -15.828 1 58.22 185 GLN A N 1
ATOM 1458 C CA . GLN A 1 185 ? -22.078 -13.469 -16.812 1 58.22 185 GLN A CA 1
ATOM 1459 C C . GLN A 1 185 ? -20.875 -14.117 -16.141 1 58.22 185 GLN A C 1
ATOM 1461 O O . GLN A 1 185 ? -20.609 -13.891 -14.969 1 58.22 185 GLN A O 1
ATOM 1466 N N . GLU A 1 186 ? -20.344 -15.086 -16.844 1 62.41 186 GLU A N 1
ATOM 1467 C CA . GLU A 1 186 ? -19.109 -15.773 -16.469 1 62.41 186 GLU A CA 1
ATOM 1468 C C . GLU A 1 186 ? -18.062 -14.797 -15.938 1 62.41 186 GLU A C 1
ATOM 1470 O O . GLU A 1 186 ? -17.406 -15.062 -14.93 1 62.41 186 GLU A O 1
ATOM 1475 N N . ASP A 1 187 ? -18 -13.781 -16.625 1 70.69 187 ASP A N 1
ATOM 1476 C CA . ASP A 1 187 ? -17.109 -12.711 -16.203 1 70.69 187 ASP A CA 1
ATOM 1477 C C . ASP A 1 187 ? -17.891 -11.516 -15.68 1 70.69 187 ASP A C 1
ATOM 1479 O O . ASP A 1 187 ? -18.922 -11.141 -16.25 1 70.69 187 ASP A O 1
ATOM 1483 N N . PHE A 1 188 ? -17.422 -11.109 -14.555 1 77.5 188 PHE A N 1
ATOM 1484 C CA . PHE A 1 188 ? -18 -9.93 -13.93 1 77.5 188 PHE A CA 1
ATOM 1485 C C . PHE A 1 188 ? -17.094 -8.719 -14.094 1 77.5 188 PHE A C 1
ATOM 1487 O O . PHE A 1 188 ? -15.867 -8.836 -13.945 1 77.5 188 PHE A O 1
ATOM 1494 N N . SER A 1 189 ? -17.734 -7.699 -14.648 1 81.31 189 SER A N 1
ATOM 1495 C CA . SER A 1 189 ? -16.938 -6.488 -14.797 1 81.31 189 SER A CA 1
ATOM 1496 C C . SER A 1 189 ? -17.297 -5.457 -13.734 1 81.31 189 SER A C 1
ATOM 1498 O O . SER A 1 189 ? -18.469 -5.18 -13.5 1 81.31 189 SER A O 1
ATOM 1500 N N . VAL A 1 190 ? -16.297 -5.031 -13.094 1 80.62 190 VAL A N 1
ATOM 1501 C CA . VAL A 1 190 ? -16.484 -4.035 -12.047 1 80.62 190 VAL A CA 1
ATOM 1502 C C . VAL A 1 190 ? -16.547 -2.639 -12.664 1 80.62 190 VAL A C 1
ATOM 1504 O O . VAL A 1 190 ? -15.789 -2.322 -13.578 1 80.62 190 VAL A O 1
ATOM 1507 N N . ASN A 1 191 ? -17.484 -1.895 -12.203 1 78.81 191 ASN A N 1
ATOM 1508 C CA . ASN A 1 191 ? -17.625 -0.495 -12.586 1 78.81 191 ASN A CA 1
ATOM 1509 C C . ASN A 1 191 ? -17.578 0.428 -11.375 1 78.81 191 ASN A C 1
ATOM 1511 O O . ASN A 1 191 ? -18.516 0.441 -10.57 1 78.81 191 ASN A O 1
ATOM 1515 N N . PHE A 1 192 ? -16.562 1.215 -11.367 1 77.38 192 PHE A N 1
ATOM 1516 C CA . PHE A 1 192 ? -16.359 2.104 -10.227 1 77.38 192 PHE A CA 1
ATOM 1517 C C . PHE A 1 192 ? -17.438 3.18 -10.188 1 77.38 192 PHE A C 1
ATOM 1519 O O . PHE A 1 192 ? -17.797 3.68 -9.117 1 77.38 192 PHE A O 1
ATOM 1526 N N . GLN A 1 193 ? -17.922 3.51 -11.359 1 75.38 193 GLN A N 1
ATOM 1527 C CA . GLN A 1 193 ? -18.891 4.605 -11.453 1 75.38 193 GLN A CA 1
ATOM 1528 C C . GLN A 1 193 ? -20.156 4.285 -10.672 1 75.38 193 GLN A C 1
ATOM 1530 O O . GLN A 1 193 ? -20.781 5.18 -10.102 1 75.38 193 GLN A O 1
ATOM 1535 N N . ASP A 1 194 ? -20.516 3 -10.633 1 75 194 ASP A N 1
ATOM 1536 C CA . ASP A 1 194 ? -21.703 2.592 -9.891 1 75 194 ASP A CA 1
ATOM 1537 C C . ASP A 1 194 ? -21.547 2.881 -8.398 1 75 194 ASP A C 1
ATOM 1539 O O . ASP A 1 194 ? -22.5 3.299 -7.742 1 75 194 ASP A O 1
ATOM 1543 N N . LEU A 1 195 ? -20.359 2.73 -7.977 1 72.94 195 LEU A N 1
ATOM 1544 C CA . LEU A 1 195 ? -20.125 2.934 -6.551 1 72.94 195 LEU A CA 1
ATOM 154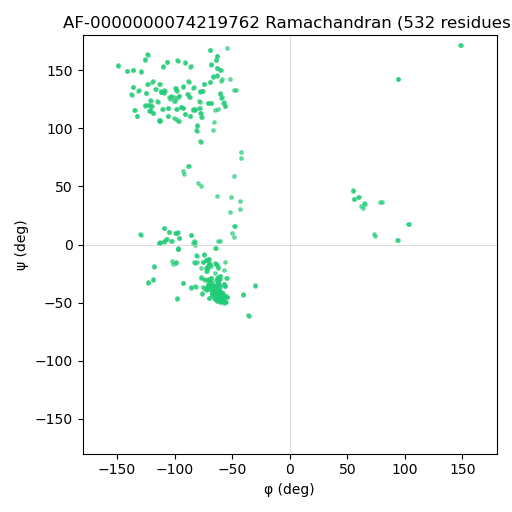5 C C . LEU A 1 195 ? -19.969 4.418 -6.234 1 72.94 195 LEU A C 1
ATOM 1547 O O . LEU A 1 195 ? -20.391 4.871 -5.164 1 72.94 195 LEU A O 1
ATOM 1551 N N . ILE A 1 196 ? -19.344 5.113 -7.188 1 73.94 196 ILE A N 1
ATOM 1552 C CA . ILE A 1 196 ? -19.172 6.551 -6.996 1 73.94 196 ILE A CA 1
ATOM 1553 C C . ILE A 1 196 ? -20.531 7.203 -6.781 1 73.94 196 ILE A C 1
ATOM 1555 O O . ILE A 1 196 ? -20.688 8.07 -5.922 1 73.94 196 ILE A O 1
ATOM 1559 N N . SER A 1 197 ? -21.531 6.656 -7.445 1 71.06 197 SER A N 1
ATOM 1560 C CA . SER A 1 197 ? -22.859 7.266 -7.43 1 71.06 197 SER A CA 1
ATOM 1561 C C . SER A 1 197 ? -23.578 6.973 -6.121 1 71.06 197 SER A C 1
ATOM 1563 O O . SER A 1 197 ? -24.438 7.754 -5.691 1 71.06 197 SER A O 1
ATOM 1565 N N . ILE A 1 198 ? -23.266 5.852 -5.488 1 64.12 198 ILE A N 1
ATOM 1566 C CA . ILE A 1 198 ? -24.031 5.449 -4.309 1 64.12 198 ILE A CA 1
ATOM 1567 C C . ILE A 1 198 ? -23.25 5.797 -3.045 1 64.12 198 ILE A C 1
ATOM 1569 O O . ILE A 1 198 ? -23.766 5.652 -1.932 1 64.12 198 ILE A O 1
ATOM 1573 N N . THR A 1 199 ? -22 6.043 -3.193 1 63.12 199 THR A N 1
ATOM 1574 C CA . THR A 1 199 ? -21.203 6.387 -2.025 1 63.12 199 THR A CA 1
ATOM 1575 C C . THR A 1 199 ? -21.703 7.68 -1.388 1 63.12 199 THR A C 1
ATOM 1577 O O . THR A 1 199 ? -21.812 8.703 -2.062 1 63.12 199 THR A O 1
ATOM 1580 N N . PRO A 1 200 ? -22.172 7.316 -0.049 1 59.25 200 PRO A N 1
ATOM 1581 C CA . PRO A 1 200 ? -22.625 8.523 0.647 1 59.25 200 PRO A CA 1
ATOM 1582 C C . PRO A 1 200 ? -21.531 9.57 0.792 1 59.25 200 PRO A C 1
ATOM 1584 O O . PRO A 1 200 ? -20.359 9.227 0.977 1 59.25 200 PRO A O 1
ATOM 1587 N N . GLY A 1 201 ? -21.859 10.875 0.635 1 60.94 201 GLY A N 1
ATOM 1588 C CA . GLY A 1 201 ? -20.984 12.023 0.775 1 60.94 201 GLY A CA 1
ATOM 1589 C C . GLY A 1 201 ? -20.375 12.477 -0.54 1 60.94 201 GLY A C 1
ATOM 1590 O O . GLY A 1 201 ? -20.344 11.711 -1.511 1 60.94 201 GLY A O 1
ATOM 1591 N N . LYS A 1 202 ? -20.234 13.57 -0.756 1 62.69 202 LYS A N 1
ATOM 1592 C CA . LYS A 1 202 ? -19.859 14.203 -2.018 1 62.69 202 LYS A CA 1
ATOM 1593 C C . LYS A 1 202 ? -18.359 14.078 -2.273 1 62.69 202 LYS A C 1
ATOM 1595 O O . LYS A 1 202 ? -17.547 14.656 -1.541 1 62.69 202 LYS A O 1
ATOM 1600 N N . LEU A 1 203 ? -18 12.922 -2.953 1 76.25 203 LEU A N 1
ATOM 1601 C CA . LEU A 1 203 ? -16.656 12.977 -3.52 1 76.25 203 LEU A CA 1
ATOM 1602 C C . LEU A 1 203 ? -16.422 14.297 -4.242 1 76.25 203 LEU A C 1
ATOM 1604 O O . LEU A 1 203 ? -17.328 14.828 -4.891 1 76.25 203 LEU A O 1
ATOM 1608 N N . SER A 1 204 ? -15.297 14.828 -3.922 1 78.38 204 SER A N 1
ATOM 1609 C CA . SER A 1 204 ? -14.953 16.047 -4.664 1 78.38 204 SER A CA 1
ATOM 1610 C C . SER A 1 204 ? -14.773 15.742 -6.148 1 78.38 204 SER A C 1
ATOM 1612 O O . SER A 1 204 ? -14.633 14.586 -6.543 1 78.38 204 SER A O 1
ATOM 1614 N N . LEU A 1 205 ? -14.891 16.75 -6.902 1 77.56 205 LEU A N 1
ATOM 1615 C CA . LEU A 1 205 ? -14.672 16.625 -8.336 1 77.56 205 LEU A CA 1
ATOM 1616 C C . LEU A 1 205 ? -13.281 16.047 -8.617 1 77.56 205 LEU A C 1
ATOM 1618 O O . LEU A 1 205 ? -13.117 15.234 -9.523 1 77.56 205 LEU A O 1
ATOM 1622 N N . LYS A 1 206 ? -12.422 16.422 -7.832 1 75 206 LYS A N 1
ATOM 1623 C CA . LYS A 1 206 ? -11.047 15.953 -7.984 1 75 206 LYS A CA 1
ATOM 1624 C C . LYS A 1 206 ? -10.945 14.461 -7.703 1 75 206 LYS A C 1
ATOM 1626 O O . LYS A 1 206 ? -10.32 13.719 -8.469 1 75 206 LYS A O 1
ATOM 1631 N N . GLN A 1 207 ? -11.57 14.047 -6.711 1 77.31 207 GLN A N 1
ATOM 1632 C CA . GLN A 1 207 ? -11.57 12.633 -6.371 1 77.31 207 GLN A CA 1
ATOM 1633 C C . GLN A 1 207 ? -12.227 11.797 -7.473 1 77.31 207 GLN A C 1
ATOM 1635 O O . GLN A 1 207 ? -11.711 10.742 -7.848 1 77.31 207 GLN A O 1
ATOM 1640 N N . LYS A 1 208 ? -13.289 12.367 -7.938 1 81.56 208 LYS A N 1
ATOM 1641 C CA . LYS A 1 208 ? -14 11.664 -9.008 1 81.56 208 LYS A CA 1
ATOM 1642 C C . LYS A 1 208 ? -13.117 11.508 -10.242 1 81.56 208 LYS A C 1
ATOM 1644 O O . LYS A 1 208 ? -13.102 10.453 -10.875 1 81.56 208 LYS A O 1
ATOM 1649 N N . LYS A 1 209 ? -12.414 12.523 -10.5 1 79.62 209 LYS A N 1
ATOM 1650 C CA . LYS A 1 209 ? -11.5 12.492 -11.641 1 79.62 209 LYS A CA 1
ATOM 1651 C C . LYS A 1 209 ? -10.406 11.445 -11.445 1 79.62 209 LYS A C 1
ATOM 1653 O O . LYS A 1 209 ? -10.086 10.703 -12.375 1 79.62 209 LYS A O 1
ATOM 1658 N N . TYR A 1 210 ? -9.914 11.406 -10.258 1 76.38 210 TYR A N 1
ATOM 1659 C CA . TYR A 1 210 ? -8.859 10.445 -9.969 1 76.38 210 TYR A CA 1
ATOM 1660 C C . TYR A 1 210 ? -9.383 9.016 -10.039 1 76.38 210 TYR A C 1
ATOM 1662 O O . TYR A 1 210 ? -8.719 8.133 -10.594 1 76.38 210 TYR A O 1
ATOM 1670 N N . ILE A 1 211 ? -10.539 8.805 -9.539 1 82.81 211 ILE A N 1
ATOM 1671 C CA . ILE A 1 211 ? -11.148 7.48 -9.539 1 82.81 211 ILE A CA 1
ATOM 1672 C C . ILE A 1 211 ? -11.414 7.039 -10.977 1 82.81 211 ILE A C 1
ATOM 1674 O O . ILE A 1 211 ? -11.148 5.891 -11.336 1 82.81 211 ILE A O 1
ATOM 1678 N N . THR A 1 212 ? -11.82 7.973 -11.781 1 82.12 212 THR A N 1
ATOM 1679 C CA . THR A 1 212 ? -12.086 7.684 -13.188 1 82.12 212 THR A CA 1
ATOM 1680 C C . THR A 1 212 ? -10.805 7.305 -13.914 1 82.12 212 THR A C 1
ATOM 1682 O O . THR A 1 212 ? -10.789 6.367 -14.719 1 82.12 212 THR A O 1
ATOM 1685 N N . ALA A 1 213 ? -9.773 8 -13.617 1 78.25 213 ALA A N 1
ATOM 1686 C CA . ALA A 1 213 ? -8.484 7.707 -14.25 1 78.25 213 ALA A CA 1
ATOM 1687 C C . ALA A 1 213 ? -7.996 6.312 -13.875 1 78.25 213 ALA A C 1
ATOM 1689 O O . ALA A 1 213 ? -7.488 5.578 -14.727 1 78.25 213 ALA A O 1
ATOM 1690 N N . ILE A 1 214 ? -8.148 5.957 -12.641 1 81.19 214 ILE A N 1
ATOM 1691 C CA . ILE A 1 214 ? -7.746 4.637 -12.172 1 81.19 214 ILE A CA 1
ATOM 1692 C C . ILE A 1 214 ? -8.578 3.564 -12.867 1 81.19 214 ILE A C 1
ATOM 1694 O O . ILE A 1 214 ? -8.039 2.576 -13.375 1 81.19 214 ILE A O 1
ATOM 1698 N N . GLN A 1 215 ? -9.82 3.793 -12.93 1 83.44 215 GLN A N 1
ATOM 1699 C CA . GLN A 1 215 ? -10.727 2.848 -13.578 1 83.44 215 GLN A CA 1
ATOM 1700 C C . GLN A 1 215 ? -10.344 2.646 -15.039 1 83.44 215 GLN A C 1
ATOM 1702 O O . GLN A 1 215 ? -10.336 1.518 -15.539 1 83.44 215 GLN A O 1
ATOM 1707 N N . GLU A 1 216 ? -10.109 3.699 -15.68 1 82.31 216 GLU A N 1
ATOM 1708 C CA . GLU A 1 216 ? -9.75 3.635 -17.094 1 82.31 216 GLU A CA 1
ATOM 1709 C C . GLU A 1 216 ? -8.461 2.844 -17.297 1 82.31 216 GLU A C 1
ATOM 1711 O O . GLU A 1 216 ? -8.359 2.041 -18.219 1 82.31 216 GLU A O 1
ATOM 1716 N N . THR A 1 217 ? -7.527 3.092 -16.469 1 77.56 217 THR A N 1
ATOM 1717 C CA . THR A 1 217 ? -6.262 2.371 -16.547 1 77.56 217 THR A CA 1
ATOM 1718 C C . THR A 1 217 ? -6.48 0.875 -16.344 1 77.56 217 THR A C 1
ATOM 1720 O O . THR A 1 217 ? -5.98 0.059 -17.125 1 77.56 217 THR A O 1
ATOM 1723 N N . LEU A 1 218 ? -7.227 0.521 -15.383 1 82.69 218 LEU A N 1
ATOM 1724 C CA . LEU A 1 218 ? -7.504 -0.883 -15.102 1 82.69 218 LEU A CA 1
ATOM 1725 C C . LEU A 1 218 ? -8.273 -1.529 -16.25 1 82.69 218 LEU A C 1
ATOM 1727 O O . LEU A 1 218 ? -8.055 -2.699 -16.562 1 82.69 218 LEU A O 1
ATOM 1731 N N . ASN A 1 219 ? -9.156 -0.783 -16.781 1 82.94 219 ASN A N 1
ATOM 1732 C CA . ASN A 1 219 ? -9.906 -1.278 -17.938 1 82.94 219 ASN A CA 1
ATOM 1733 C C . ASN A 1 219 ? -8.992 -1.557 -19.125 1 82.94 219 ASN A C 1
ATOM 1735 O O . ASN A 1 219 ? -9.117 -2.59 -19.781 1 82.94 219 ASN A O 1
ATOM 1739 N N . ASP A 1 220 ? -8.133 -0.662 -19.359 1 78.19 220 ASP A N 1
ATOM 1740 C CA . ASP A 1 220 ? -7.195 -0.802 -20.469 1 78.19 220 ASP A CA 1
ATOM 1741 C C . ASP A 1 220 ? -6.309 -2.033 -20.297 1 78.19 220 ASP A C 1
ATOM 1743 O O . ASP A 1 220 ? -5.895 -2.654 -21.266 1 78.19 220 ASP A O 1
ATOM 1747 N N . TRP A 1 221 ? -6.141 -2.309 -19.031 1 76.62 221 TRP A N 1
ATOM 1748 C CA . TRP A 1 221 ? -5.273 -3.443 -18.734 1 76.62 221 TRP A CA 1
ATOM 1749 C C . TRP A 1 221 ? -6.09 -4.711 -18.516 1 76.62 221 TRP A C 1
ATOM 1751 O O . TRP A 1 221 ? -5.555 -5.738 -18.094 1 76.62 221 TRP A O 1
ATOM 1761 N N . ASN A 1 222 ? -7.367 -4.68 -18.719 1 79.12 222 ASN A N 1
ATOM 1762 C CA . ASN A 1 222 ? -8.289 -5.805 -18.594 1 79.12 222 ASN A CA 1
ATOM 1763 C C . ASN A 1 222 ? -8.281 -6.387 -17.188 1 79.12 222 ASN A C 1
ATOM 1765 O O . ASN A 1 222 ? -8.258 -7.609 -17.016 1 79.12 222 ASN A O 1
ATOM 1769 N N . MET A 1 223 ? -8.227 -5.457 -16.234 1 78.12 223 MET A N 1
ATOM 1770 C CA . MET A 1 223 ? -8.141 -5.887 -14.836 1 78.12 223 MET A CA 1
ATOM 1771 C C . MET A 1 223 ? -9.484 -5.707 -14.133 1 78.12 223 MET A C 1
ATOM 1773 O O . MET A 1 223 ? -9.578 -5.898 -12.914 1 78.12 223 MET A O 1
ATOM 1777 N N . LEU A 1 224 ? -10.516 -5.418 -14.914 1 78.56 224 LEU A N 1
ATOM 1778 C CA . LEU A 1 224 ? -11.82 -5.23 -14.289 1 78.56 224 LEU A CA 1
ATOM 1779 C C . LEU A 1 224 ? -12.758 -6.383 -14.625 1 78.56 224 LEU A C 1
ATOM 1781 O O . LEU A 1 224 ? -13.922 -6.383 -14.211 1 78.56 224 LEU A O 1
ATOM 1785 N N . SER A 1 225 ? -12.156 -7.273 -15.336 1 85.44 225 SER A N 1
ATOM 1786 C CA . SER A 1 225 ? -12.883 -8.516 -15.602 1 85.44 225 SER A CA 1
ATOM 1787 C C . SER A 1 225 ? -12.453 -9.617 -14.641 1 85.44 225 SER A C 1
ATOM 1789 O O . SER A 1 225 ? -11.305 -10.055 -14.664 1 85.44 225 SER A O 1
ATOM 1791 N N . PHE A 1 226 ? -13.438 -10.008 -13.883 1 88.88 226 PHE A N 1
ATOM 1792 C CA . PHE A 1 226 ? -13.109 -10.953 -12.828 1 88.88 226 PHE A CA 1
ATOM 1793 C C . PHE A 1 226 ? -13.758 -12.305 -13.086 1 88.88 226 PHE A C 1
ATOM 1795 O O . PHE A 1 226 ? -14.898 -12.375 -13.555 1 88.88 226 PHE A O 1
ATOM 1802 N N . ASN A 1 227 ? -12.961 -13.328 -12.828 1 90.12 227 ASN A N 1
ATOM 1803 C CA . ASN A 1 227 ? -13.531 -14.664 -12.727 1 90.12 227 ASN A CA 1
ATOM 1804 C C . ASN A 1 227 ? -14.219 -14.883 -11.375 1 90.12 227 ASN A C 1
ATOM 1806 O O . ASN A 1 227 ? -13.656 -14.547 -10.336 1 90.12 227 ASN A O 1
ATOM 1810 N N . LYS A 1 228 ? -15.383 -15.383 -11.477 1 88.81 228 LYS A N 1
ATOM 1811 C CA . LYS A 1 228 ? -16.125 -15.68 -10.25 1 88.81 228 LYS A CA 1
ATOM 1812 C C . LYS A 1 228 ? -15.602 -16.953 -9.586 1 88.81 228 LYS A C 1
ATOM 1814 O O . LYS A 1 228 ? -15.367 -17.953 -10.266 1 88.81 228 LYS A O 1
ATOM 1819 N N . LEU A 1 229 ? -15.375 -16.844 -8.289 1 90.19 229 LEU A N 1
ATOM 1820 C CA . LEU A 1 229 ? -14.961 -18.031 -7.543 1 90.19 229 LEU A CA 1
ATOM 1821 C C . LEU A 1 229 ? -15.898 -18.266 -6.363 1 90.19 229 LEU A C 1
ATOM 1823 O O . LEU A 1 229 ? -16.312 -17.328 -5.684 1 90.19 229 LEU A O 1
ATOM 1827 N N . SER A 1 230 ? -16.312 -19.469 -6.312 1 86.31 230 SER A N 1
ATOM 1828 C CA . SER A 1 230 ? -17.172 -19.906 -5.215 1 86.31 230 SER A CA 1
ATOM 1829 C C . SER A 1 230 ? -16.734 -21.266 -4.688 1 86.31 230 SER A C 1
ATOM 1831 O O . SER A 1 230 ? -16.406 -22.172 -5.469 1 86.31 230 SER A O 1
ATOM 1833 N N . ILE A 1 231 ? -16.703 -21.359 -3.379 1 81.25 231 ILE A N 1
ATOM 1834 C CA . ILE A 1 231 ? -16.328 -22.625 -2.744 1 81.25 231 ILE A CA 1
ATOM 1835 C C . ILE A 1 231 ? -17.453 -23.641 -2.916 1 81.25 231 ILE A C 1
ATOM 1837 O O . ILE A 1 231 ? -17.25 -24.844 -2.775 1 81.25 231 ILE A O 1
ATOM 1841 N N . VAL A 1 232 ? -18.641 -23.188 -3.182 1 80.5 232 VAL A N 1
ATOM 1842 C CA . VAL A 1 232 ? -19.797 -24.078 -3.215 1 80.5 232 VAL A CA 1
ATOM 1843 C C . VAL A 1 232 ? -20.109 -24.453 -4.66 1 80.5 232 VAL A C 1
ATOM 1845 O O . VAL A 1 232 ? -20.844 -25.406 -4.906 1 80.5 232 VAL A O 1
ATOM 1848 N N . ASP A 1 233 ? -19.547 -23.703 -5.621 1 85.12 233 ASP A N 1
ATOM 1849 C CA . ASP A 1 233 ? -19.875 -23.938 -7.027 1 85.12 233 ASP A CA 1
ATOM 1850 C C . ASP A 1 233 ? -18.672 -24.484 -7.793 1 85.12 233 ASP A C 1
ATOM 1852 O O . ASP A 1 233 ? -17.812 -23.719 -8.234 1 85.12 233 ASP A O 1
ATOM 1856 N N . ASP A 1 234 ? -18.703 -25.703 -8.102 1 87.06 234 ASP A N 1
ATOM 1857 C CA . ASP A 1 234 ? -17.594 -26.391 -8.766 1 87.06 234 ASP A CA 1
ATOM 1858 C C . ASP A 1 234 ? -17.453 -25.906 -10.211 1 87.06 234 ASP A C 1
ATOM 1860 O O . ASP A 1 234 ? -16.344 -25.938 -10.773 1 87.06 234 ASP A O 1
ATOM 1864 N N . ASN A 1 235 ? -18.547 -25.531 -10.773 1 88.44 235 ASN A N 1
ATOM 1865 C CA . ASN A 1 235 ? -18.484 -25.062 -12.148 1 88.44 235 ASN A CA 1
ATOM 1866 C C . ASN A 1 235 ? -17.656 -23.797 -12.273 1 88.44 235 ASN A C 1
ATOM 1868 O O . ASN A 1 235 ? -16.891 -23.625 -13.227 1 88.44 235 ASN A O 1
ATOM 1872 N N . LEU A 1 236 ? -17.812 -22.938 -11.312 1 89.75 236 LEU A N 1
ATOM 1873 C CA . LEU A 1 236 ? -17.031 -21.719 -11.312 1 89.75 236 LEU A CA 1
ATOM 1874 C C . LEU A 1 236 ? -15.539 -22.016 -11.164 1 89.75 236 LEU A C 1
ATOM 1876 O O . LEU A 1 236 ? -14.703 -21.391 -11.82 1 89.75 236 LEU A O 1
ATOM 1880 N N . MET A 1 237 ? -15.242 -23.016 -10.367 1 90.44 237 MET A N 1
ATOM 1881 C CA . MET A 1 237 ? -13.852 -23.406 -10.164 1 90.44 237 MET A CA 1
ATOM 1882 C C . MET A 1 237 ? -13.266 -24 -11.445 1 90.44 237 MET A C 1
ATOM 1884 O O . MET A 1 237 ? -12.117 -23.719 -11.789 1 90.44 237 MET A O 1
ATOM 1888 N N . SER A 1 238 ? -14.062 -24.797 -12.086 1 92.19 238 SER A N 1
ATOM 1889 C CA . SER A 1 238 ? -13.625 -25.406 -13.344 1 92.19 238 SER A CA 1
ATOM 1890 C C . SER A 1 238 ? -13.344 -24.344 -14.398 1 92.19 238 SER A C 1
ATOM 1892 O O . SER A 1 238 ? -12.328 -24.406 -15.094 1 92.19 238 SER A O 1
ATOM 1894 N N . GLU A 1 239 ? -14.266 -23.375 -14.477 1 91.38 239 GLU A N 1
ATOM 1895 C CA . GLU A 1 239 ? -14.094 -22.297 -15.445 1 91.38 239 GLU A CA 1
ATOM 1896 C C . GLU A 1 239 ? -12.836 -21.484 -15.156 1 91.38 239 GLU A C 1
ATOM 1898 O O . GLU A 1 239 ? -12.086 -21.141 -16.062 1 91.38 239 GLU A O 1
ATOM 1903 N N . PHE A 1 240 ? -12.672 -21.203 -13.977 1 94.12 240 PHE A N 1
ATOM 1904 C CA . PHE A 1 240 ? -11.492 -20.469 -13.531 1 94.12 240 PHE A CA 1
ATOM 1905 C C . PHE A 1 240 ? -10.219 -21.234 -13.883 1 94.12 240 PHE A C 1
ATOM 1907 O O . PHE A 1 240 ? -9.281 -20.656 -14.453 1 94.12 240 PHE A O 1
ATOM 1914 N N . GLN A 1 241 ? -10.195 -22.547 -13.57 1 94.06 241 GLN A N 1
ATOM 1915 C CA . GLN A 1 241 ? -9.008 -23.344 -13.82 1 94.06 241 GLN A CA 1
ATOM 1916 C C . GLN A 1 241 ? -8.727 -23.469 -15.32 1 94.06 241 GLN A C 1
ATOM 1918 O O . GLN A 1 241 ? -7.566 -23.484 -15.734 1 94.06 241 GLN A O 1
ATOM 1923 N N . ILE A 1 242 ? -9.789 -23.531 -16.109 1 93.44 242 ILE A N 1
ATOM 1924 C CA . ILE A 1 242 ? -9.633 -23.594 -17.547 1 93.44 242 ILE A CA 1
ATOM 1925 C C . ILE A 1 242 ? -8.938 -22.344 -18.047 1 93.44 242 ILE A C 1
ATOM 1927 O O . ILE A 1 242 ? -8.023 -22.406 -18.891 1 93.44 242 ILE A O 1
ATOM 1931 N N . LYS A 1 243 ? -9.305 -21.234 -17.531 1 93.31 243 LYS A N 1
ATOM 1932 C CA . LYS A 1 243 ? -8.688 -19.969 -17.922 1 93.31 243 LYS A CA 1
ATOM 1933 C C . LYS A 1 243 ? -7.211 -19.938 -17.531 1 93.31 243 LYS A C 1
ATOM 1935 O O . LYS A 1 243 ? -6.367 -19.5 -18.312 1 93.31 243 LYS A O 1
ATOM 1940 N N . CYS A 1 244 ? -6.895 -20.391 -16.359 1 95.69 244 CYS A N 1
ATOM 1941 C CA . CYS A 1 244 ? -5.504 -20.469 -15.922 1 95.69 244 CYS A CA 1
ATOM 1942 C C . CYS A 1 244 ? -4.695 -21.391 -16.828 1 95.69 244 CYS A C 1
ATOM 1944 O O . CYS A 1 244 ? -3.576 -21.062 -17.219 1 95.69 244 CYS A O 1
ATOM 1946 N N . ASP A 1 245 ? -5.312 -22.531 -17.172 1 95.88 245 ASP A N 1
ATOM 1947 C CA . ASP A 1 245 ? -4.648 -23.5 -18.031 1 95.88 245 ASP A CA 1
ATOM 1948 C C . ASP A 1 245 ? -4.305 -22.891 -19.391 1 95.88 245 ASP A C 1
ATOM 1950 O O . ASP A 1 245 ? -3.225 -23.141 -19.938 1 95.88 245 ASP A O 1
ATOM 1954 N N . LEU A 1 246 ? -5.258 -22.141 -19.891 1 94.88 246 LEU A N 1
ATOM 1955 C CA . LEU A 1 246 ? -5.051 -21.484 -21.172 1 94.88 246 LEU A CA 1
ATOM 1956 C C . LEU A 1 246 ? -3.865 -20.531 -21.125 1 94.88 246 LEU A C 1
ATOM 1958 O O . LEU A 1 246 ? -3.029 -20.531 -22.0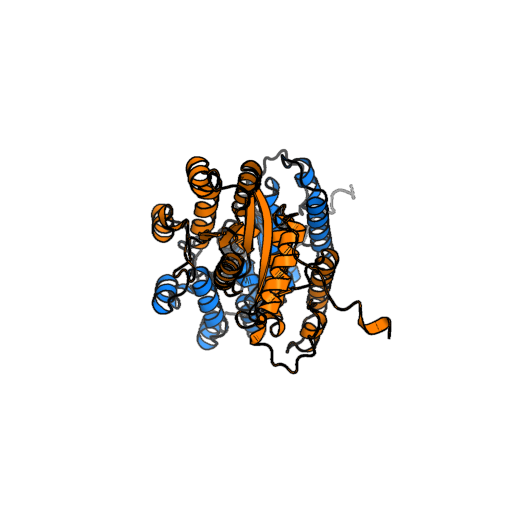31 1 94.88 246 LEU A O 1
ATOM 1962 N N . ILE A 1 247 ? -3.754 -19.797 -20.078 1 94.88 247 ILE A N 1
ATOM 1963 C CA . ILE A 1 247 ? -2.672 -18.828 -19.938 1 94.88 247 ILE A CA 1
ATOM 1964 C C . ILE A 1 247 ? -1.349 -19.562 -19.719 1 94.88 247 ILE A C 1
ATOM 1966 O O . ILE A 1 247 ? -0.31 -19.141 -20.234 1 94.88 247 ILE A O 1
ATOM 1970 N N . HIS A 1 248 ? -1.401 -20.688 -18.984 1 95.75 248 HIS A N 1
ATOM 1971 C CA . HIS A 1 248 ? -0.226 -21.516 -18.75 1 95.75 248 HIS A CA 1
ATOM 1972 C C . HIS A 1 248 ? 0.171 -22.281 -20.016 1 95.75 248 HIS A C 1
ATOM 1974 O O . HIS A 1 248 ? 1.271 -22.828 -20.094 1 95.75 248 HIS A O 1
ATOM 1980 N N . ASN A 1 249 ? -0.708 -22.312 -21.016 1 92.81 249 ASN A N 1
ATOM 1981 C CA . ASN A 1 249 ? -0.573 -23.203 -22.156 1 92.81 249 ASN A CA 1
ATOM 1982 C C . ASN A 1 249 ? -0.466 -24.656 -21.719 1 92.81 249 ASN A C 1
ATOM 1984 O O . ASN A 1 249 ? 0.391 -25.406 -22.203 1 92.81 249 ASN A O 1
ATOM 1988 N N . TYR A 1 250 ? -1.278 -24.969 -20.688 1 89.94 250 TYR A N 1
ATOM 1989 C CA . TYR A 1 250 ? -1.327 -26.328 -20.172 1 89.94 250 TYR A CA 1
ATOM 1990 C C . TYR A 1 250 ? -2.174 -27.219 -21.062 1 89.94 250 TYR A C 1
ATOM 1992 O O . TYR A 1 250 ? -3.295 -26.859 -21.438 1 89.94 250 TYR A O 1
ATOM 2000 N N . GLU A 1 251 ? -1.657 -28.359 -21.609 1 77.88 251 GLU A N 1
ATOM 2001 C CA . GLU A 1 251 ? -2.375 -29.359 -22.391 1 77.88 251 GLU A CA 1
ATOM 2002 C C . GLU A 1 251 ? -2.447 -30.688 -21.656 1 77.88 251 GLU A C 1
ATOM 2004 O O . GLU A 1 251 ? -1.422 -31.328 -21.422 1 77.88 251 GLU A O 1
ATOM 2009 N N . PRO A 1 252 ? -3.668 -30.938 -21.172 1 71.12 252 PRO A N 1
ATOM 2010 C CA . PRO A 1 252 ? -3.771 -32.219 -20.469 1 71.12 252 PRO A CA 1
ATOM 2011 C C . PRO A 1 252 ? -3.355 -33.406 -21.359 1 71.12 252 PRO A C 1
ATOM 2013 O O . PRO A 1 252 ? -3.5 -33.344 -22.578 1 71.12 252 PRO A O 1
ATOM 2016 N N . ALA A 1 253 ? -2.412 -34.219 -21.031 1 60.69 253 ALA A N 1
ATOM 2017 C CA . ALA A 1 253 ? -2.021 -35.406 -21.812 1 60.69 253 ALA A CA 1
ATOM 2018 C C . ALA A 1 253 ? -3.24 -36.062 -22.438 1 60.69 253 ALA A C 1
ATOM 2020 O O . ALA A 1 253 ? -3.197 -36.5 -23.594 1 60.69 253 ALA A O 1
ATOM 2021 N N . ASN A 1 254 ? -4.219 -36.531 -21.688 1 50.19 254 ASN A N 1
ATOM 2022 C CA . ASN A 1 254 ? -5.328 -37.312 -22.25 1 50.19 254 ASN A CA 1
ATOM 2023 C C . ASN A 1 254 ? -6.363 -36.375 -22.906 1 50.19 254 ASN A C 1
ATOM 2025 O O . ASN A 1 254 ? -7.273 -35.906 -22.234 1 50.19 254 ASN A O 1
ATOM 2029 N N . ASN A 1 255 ? -5.93 -35.594 -23.719 1 43.28 255 ASN A N 1
ATOM 2030 C CA . ASN A 1 255 ? -6.844 -34.719 -24.438 1 43.28 255 ASN A CA 1
ATOM 2031 C C . ASN A 1 255 ? -8.008 -35.531 -25.047 1 43.28 255 ASN A C 1
ATOM 2033 O O . ASN A 1 255 ? -8.641 -35.062 -26 1 43.28 255 ASN A O 1
ATOM 2037 N N . ASN A 1 256 ? -8.266 -36.719 -24.812 1 37.53 256 ASN A N 1
ATOM 2038 C CA . ASN A 1 256 ? -9.57 -37.188 -25.266 1 37.53 256 ASN A CA 1
ATOM 2039 C C . ASN A 1 256 ? -10.703 -36.438 -24.562 1 37.53 256 ASN A C 1
ATOM 2041 O O . ASN A 1 256 ? -11.82 -36.938 -24.469 1 37.53 256 ASN A O 1
ATOM 2045 N N . TYR A 1 257 ? -10.508 -35.531 -23.781 1 38.81 257 TYR A N 1
ATOM 2046 C CA . TYR A 1 257 ? -11.672 -34.875 -23.188 1 38.81 257 TYR A CA 1
ATOM 2047 C C . TYR A 1 257 ? -12.477 -34.125 -24.234 1 38.81 257 TYR A C 1
ATOM 2049 O O . TYR A 1 257 ? -11.922 -33.344 -25 1 38.81 257 TYR A O 1
ATOM 2057 N N . LEU A 1 258 ? -13.641 -34.719 -24.812 1 36.88 258 LEU A N 1
ATOM 2058 C CA . LEU A 1 258 ? -14.766 -34.344 -25.656 1 36.88 258 LEU A CA 1
ATOM 2059 C C . LEU A 1 258 ? -15.312 -32.969 -25.234 1 36.88 258 LEU A C 1
ATOM 2061 O O . LEU A 1 258 ? -15.773 -32.812 -24.109 1 36.88 258 LEU A O 1
ATOM 2065 N N . TYR A 1 259 ? -14.82 -31.891 -25.531 1 37.84 259 TYR A N 1
ATOM 2066 C CA . TYR A 1 259 ? -15.68 -30.703 -25.609 1 37.84 259 TYR A CA 1
ATOM 2067 C C . TYR A 1 259 ? -16.984 -31.016 -26.312 1 37.84 259 TYR A C 1
ATOM 2069 O O . TYR A 1 259 ? -17.078 -30.875 -27.531 1 37.84 259 TYR A O 1
ATOM 2077 N N . GLU A 1 260 ? -17.688 -32.219 -26.172 1 34.44 260 GLU A N 1
ATOM 2078 C CA . GLU A 1 260 ? -19.016 -32.438 -26.703 1 34.44 260 GLU A CA 1
ATOM 2079 C C . GLU A 1 260 ? -19.984 -31.328 -26.297 1 34.44 260 GLU A C 1
ATOM 2081 O O . GLU A 1 260 ? -20.578 -31.391 -25.219 1 34.44 260 GLU A O 1
ATOM 2086 N N . THR A 1 261 ? -19.719 -30.109 -26.266 1 35.56 261 THR A N 1
ATOM 2087 C CA . THR A 1 261 ? -20.906 -29.25 -26.203 1 35.56 261 THR A CA 1
ATOM 2088 C C . THR A 1 261 ? -21.891 -29.625 -27.312 1 35.56 261 THR A C 1
ATOM 2090 O O . THR A 1 261 ? -21.5 -30.109 -28.375 1 35.56 261 THR A O 1
ATOM 2093 N N . ARG A 1 262 ? -23.406 -29.609 -27.078 1 37.19 262 ARG A N 1
ATOM 2094 C CA . ARG A 1 262 ? -24.75 -29.797 -27.641 1 37.19 262 ARG A CA 1
ATOM 2095 C C . ARG A 1 262 ? -24.891 -29.047 -28.953 1 37.19 262 ARG A C 1
ATOM 2097 O O . ARG A 1 262 ? -25.062 -27.828 -28.969 1 37.19 262 ARG A O 1
ATOM 2104 N N . ASP A 1 263 ? -24.172 -29.234 -29.953 1 34.59 263 ASP A N 1
ATOM 2105 C CA . ASP A 1 263 ? -24.641 -28.781 -31.25 1 34.59 263 ASP A CA 1
ATOM 2106 C C . ASP A 1 263 ? -26.016 -29.391 -31.578 1 34.59 263 ASP A C 1
ATOM 2108 O O . ASP A 1 263 ? -26.516 -29.234 -32.688 1 34.59 263 ASP A O 1
ATOM 2112 N N . ASP A 1 264 ? -26.516 -30.453 -30.875 1 33.75 264 ASP A N 1
ATOM 2113 C CA . ASP A 1 264 ? -27.656 -31.156 -31.453 1 33.75 264 ASP A CA 1
ATOM 2114 C C . ASP A 1 264 ? -28.891 -30.266 -31.531 1 33.75 264 ASP A C 1
ATOM 2116 O O . ASP A 1 264 ? -29.953 -30.703 -31.953 1 33.75 264 ASP A O 1
ATOM 2120 N N . ASN A 1 265 ? -29.172 -29.219 -30.797 1 33.41 265 ASN A N 1
ATOM 2121 C CA . ASN A 1 265 ? -30.578 -28.812 -30.938 1 33.41 265 ASN A CA 1
ATOM 2122 C C . ASN A 1 265 ? -30.859 -28.25 -32.312 1 33.41 265 ASN A C 1
ATOM 2124 O O . ASN A 1 265 ? -31.984 -27.891 -32.625 1 33.41 265 ASN A O 1
ATOM 2128 N N . ASP A 1 266 ? -30 -27.531 -33.062 1 30.08 266 ASP A N 1
ATOM 2129 C CA . ASP A 1 266 ? -30.734 -26.922 -34.188 1 30.08 266 ASP A CA 1
ATOM 2130 C C . ASP A 1 266 ? -30.953 -27.922 -35.312 1 30.08 266 ASP A C 1
ATOM 2132 O O . ASP A 1 266 ? -31.391 -27.531 -36.406 1 30.08 266 ASP A O 1
ATOM 2136 N N . SER A 1 267 ? -30.312 -29.078 -35.438 1 28.61 267 SER A N 1
ATOM 2137 C CA . SER A 1 267 ? -30.703 -29.578 -36.75 1 28.61 267 SER A CA 1
ATOM 2138 C C . SER A 1 267 ? -32.156 -30.016 -36.781 1 28.61 267 SER A C 1
ATOM 2140 O O . SER A 1 267 ? -32.75 -30.25 -37.844 1 28.61 267 SER A O 1
ATOM 2142 N N . SER A 1 268 ? -32.75 -30.547 -35.594 1 23.66 268 SER A N 1
ATOM 2143 C CA . SER A 1 268 ? -34.125 -30.906 -35.844 1 23.66 268 SER A CA 1
ATOM 2144 C C . SER A 1 268 ? -35.031 -29.688 -35.781 1 23.66 268 SER A C 1
ATOM 2146 O O . SER A 1 268 ? -34.812 -28.781 -35 1 23.66 268 SER A O 1
ATOM 2148 N N . MET B 1 1 ? -8.812 30.141 13.297 1 91.5 1 MET B N 1
ATOM 2149 C CA . MET B 1 1 ? -8.398 29.094 12.367 1 91.5 1 MET B CA 1
ATOM 2150 C C . MET B 1 1 ? -7.066 28.484 12.789 1 91.5 1 MET B C 1
ATOM 2152 O O . MET B 1 1 ? -6.18 29.203 13.266 1 91.5 1 MET B O 1
ATOM 2156 N N . LYS B 1 2 ? -6.992 27.203 12.82 1 96.56 2 LYS B N 1
ATOM 2157 C CA . LYS B 1 2 ? -5.773 26.453 13.094 1 96.56 2 LYS B CA 1
ATOM 2158 C C . LYS B 1 2 ? -5.223 25.812 11.828 1 96.56 2 LYS B C 1
ATOM 2160 O O . LYS B 1 2 ? -5.926 25.719 10.82 1 96.56 2 LYS B O 1
ATOM 2165 N N . TYR B 1 3 ? -3.932 25.516 11.828 1 98.06 3 TYR B N 1
ATOM 2166 C CA . TYR B 1 3 ? -3.291 24.984 10.625 1 98.06 3 TYR B CA 1
ATOM 2167 C C . TYR B 1 3 ? -2.688 23.609 10.883 1 98.06 3 TYR B C 1
ATOM 2169 O O . TYR B 1 3 ? -1.83 23.469 11.758 1 98.06 3 TYR B O 1
ATOM 2177 N N . ALA B 1 4 ? -3.164 22.641 10.156 1 98.62 4 ALA B N 1
ATOM 2178 C CA . ALA B 1 4 ? -2.666 21.281 10.328 1 98.62 4 ALA B CA 1
ATOM 2179 C C . ALA B 1 4 ? -1.88 20.828 9.109 1 98.62 4 ALA B C 1
ATOM 2181 O O . ALA B 1 4 ? -2.316 21.016 7.973 1 98.62 4 ALA B O 1
ATOM 2182 N N . GLN B 1 5 ? -0.713 20.281 9.344 1 98.56 5 GLN B N 1
ATOM 2183 C CA . GLN B 1 5 ? 0.119 19.672 8.312 1 98.56 5 GLN B CA 1
ATOM 2184 C C . GLN B 1 5 ? 0.345 18.188 8.609 1 98.56 5 GLN B C 1
ATOM 2186 O O . GLN B 1 5 ? 0.987 17.828 9.602 1 98.56 5 GLN B O 1
ATOM 2191 N N . LEU B 1 6 ? -0.215 17.328 7.746 1 98.62 6 LEU B N 1
ATOM 2192 C CA . LEU B 1 6 ? -0.028 15.891 7.895 1 98.62 6 LEU B CA 1
ATOM 2193 C C . LEU B 1 6 ? 1.162 15.414 7.066 1 98.62 6 LEU B C 1
ATOM 2195 O O . LEU B 1 6 ? 1.163 15.539 5.84 1 98.62 6 LEU B O 1
ATOM 2199 N N . TYR B 1 7 ? 2.158 14.883 7.762 1 98 7 TYR B N 1
ATOM 2200 C CA . TYR B 1 7 ? 3.33 14.352 7.07 1 98 7 TYR B CA 1
ATOM 2201 C C . TYR B 1 7 ? 3.148 12.875 6.746 1 98 7 TYR B C 1
ATOM 2203 O O . TYR B 1 7 ? 3.119 12.031 7.648 1 98 7 TYR B O 1
ATOM 2211 N N . ILE B 1 8 ? 3.037 12.602 5.441 1 97.12 8 ILE B N 1
ATOM 2212 C CA . ILE B 1 8 ? 2.738 11.25 4.961 1 97.12 8 ILE B CA 1
ATOM 2213 C C . ILE B 1 8 ? 3.799 10.812 3.955 1 97.12 8 ILE B C 1
ATOM 2215 O O . ILE B 1 8 ? 4.543 11.648 3.43 1 97.12 8 ILE B O 1
ATOM 2219 N N . GLY B 1 9 ? 3.9 9.531 3.773 1 93.62 9 GLY B N 1
ATOM 2220 C CA . GLY B 1 9 ? 4.867 8.906 2.885 1 93.62 9 GLY B CA 1
ATOM 2221 C C . GLY B 1 9 ? 5.328 7.543 3.363 1 93.62 9 GLY B C 1
ATOM 2222 O O . GLY B 1 9 ? 5.02 7.137 4.484 1 93.62 9 GLY B O 1
ATOM 2223 N N . VAL B 1 10 ? 6.035 6.938 2.5 1 89.12 10 VAL B N 1
ATOM 2224 C CA . VAL B 1 10 ? 6.492 5.586 2.807 1 89.12 10 VAL B CA 1
ATOM 2225 C C . VAL B 1 10 ? 7.422 5.617 4.02 1 89.12 10 VAL B C 1
ATOM 2227 O O . VAL B 1 10 ? 7.953 6.672 4.371 1 89.12 10 VAL B O 1
ATOM 2230 N N . ALA B 1 11 ? 7.574 4.352 4.594 1 81.88 11 ALA B N 1
ATOM 2231 C CA . ALA B 1 11 ? 8.477 4.242 5.734 1 81.88 11 ALA B CA 1
ATOM 2232 C C . ALA B 1 11 ? 9.898 4.641 5.344 1 81.88 11 ALA B C 1
ATOM 2234 O O . ALA B 1 11 ? 10.383 4.266 4.273 1 81.88 11 ALA B O 1
ATOM 2235 N N . GLY B 1 12 ? 10.5 5.477 6.078 1 82.25 12 GLY B N 1
ATOM 2236 C CA . GLY B 1 12 ? 11.875 5.891 5.82 1 82.25 12 GLY B CA 1
ATOM 2237 C C . GLY B 1 12 ? 11.969 7.148 4.977 1 82.25 12 GLY B C 1
ATOM 2238 O O . GLY B 1 12 ? 13.062 7.625 4.688 1 82.25 12 GLY B O 1
ATOM 2239 N N . SER B 1 13 ? 10.852 7.727 4.664 1 89.94 13 SER B N 1
ATOM 2240 C CA . SER B 1 13 ? 10.844 8.875 3.766 1 89.94 13 SER B CA 1
ATOM 2241 C C . SER B 1 13 ? 11.211 10.156 4.504 1 89.94 13 SER B C 1
ATOM 2243 O O . SER B 1 13 ? 11.336 11.219 3.889 1 89.94 13 SER B O 1
ATOM 2245 N N . GLY B 1 14 ? 11.289 10.156 5.848 1 91.25 14 GLY B N 1
ATOM 2246 C CA . GLY B 1 14 ? 11.75 11.32 6.594 1 91.25 14 GLY B CA 1
ATOM 2247 C C . GLY B 1 14 ? 10.617 12.086 7.25 1 91.25 14 GLY B C 1
ATOM 2248 O O . GLY B 1 14 ? 10.789 13.242 7.652 1 91.25 14 GLY B O 1
ATOM 2249 N N . LYS B 1 15 ? 9.469 11.484 7.402 1 95.19 15 LYS B N 1
ATOM 2250 C CA . LYS B 1 15 ? 8.289 12.148 7.961 1 95.19 15 LYS B CA 1
ATOM 2251 C C . LYS B 1 15 ? 8.586 12.711 9.352 1 95.19 15 LYS B C 1
ATOM 2253 O O . LYS B 1 15 ? 8.328 13.883 9.617 1 95.19 15 LYS B O 1
ATOM 2258 N N . SER B 1 16 ? 9.156 11.852 10.234 1 94.81 16 SER B N 1
ATOM 2259 C CA . SER B 1 16 ? 9.422 12.258 11.609 1 94.81 16 SER B CA 1
ATOM 2260 C C . SER B 1 16 ? 10.5 13.344 11.672 1 94.81 16 SER B C 1
ATOM 2262 O O . SER B 1 16 ? 10.383 14.297 12.445 1 94.81 16 SER B O 1
ATOM 2264 N N . SER B 1 17 ? 11.477 13.18 10.867 1 93.19 17 SER B N 1
ATOM 2265 C CA . SER B 1 17 ? 12.523 14.195 10.789 1 93.19 17 SER B CA 1
ATOM 2266 C C . SER B 1 17 ? 11.969 15.523 10.281 1 93.19 17 SER B C 1
ATOM 2268 O O . SER B 1 17 ? 12.336 16.594 10.781 1 93.19 17 SER B O 1
ATOM 2270 N N . CYS B 1 18 ? 11.102 15.445 9.305 1 94.94 18 CYS B N 1
ATOM 2271 C CA . CYS B 1 18 ? 10.469 16.656 8.789 1 94.94 18 CYS B CA 1
ATOM 2272 C C . CYS B 1 18 ? 9.68 17.359 9.883 1 94.94 18 CYS B C 1
ATOM 2274 O O . CYS B 1 18 ? 9.781 18.578 10.031 1 94.94 18 CYS B O 1
ATOM 2276 N N . CYS B 1 19 ? 8.945 16.594 10.641 1 97.06 19 CYS B N 1
ATOM 2277 C CA . CYS B 1 19 ? 8.195 17.188 11.742 1 97.06 19 CYS B CA 1
ATOM 2278 C C . CYS B 1 19 ? 9.117 17.891 12.719 1 97.06 19 CYS B C 1
ATOM 2280 O O . CYS B 1 19 ? 8.828 19.016 13.156 1 97.06 19 CYS B O 1
ATOM 2282 N N . LYS B 1 20 ? 10.234 17.234 13.047 1 96.69 20 LYS B N 1
ATOM 2283 C CA . LYS B 1 20 ? 11.203 17.828 13.961 1 96.69 20 LYS B CA 1
ATOM 2284 C C . LYS B 1 20 ? 11.727 19.156 13.422 1 96.69 20 LYS B C 1
ATOM 2286 O O . LYS B 1 20 ? 11.695 20.172 14.117 1 96.69 20 LYS B O 1
ATOM 2291 N N . TYR B 1 21 ? 12.125 19.188 12.203 1 94.81 21 TYR B N 1
ATOM 2292 C CA . TYR B 1 21 ? 12.781 20.359 11.625 1 94.81 21 TYR B CA 1
ATOM 2293 C C . TYR B 1 21 ? 11.781 21.484 11.391 1 94.81 21 TYR B C 1
ATOM 2295 O O . TYR B 1 21 ? 12.117 22.656 11.562 1 94.81 21 TYR B O 1
ATOM 2303 N N . VAL B 1 22 ? 10.594 21.156 10.969 1 96.12 22 VAL B N 1
ATOM 2304 C CA . VAL B 1 22 ? 9.562 22.172 10.781 1 96.12 22 VAL B CA 1
ATOM 2305 C C . VAL B 1 22 ? 9.164 2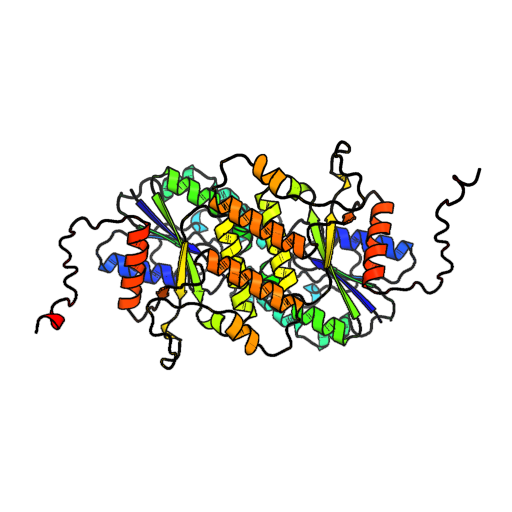2.75 12.141 1 96.12 22 VAL B C 1
ATOM 2307 O O . VAL B 1 22 ? 8.961 23.969 12.266 1 96.12 22 VAL B O 1
ATOM 2310 N N . GLN B 1 23 ? 9.062 21.891 13.148 1 97.38 23 GLN B N 1
ATOM 2311 C CA . GLN B 1 23 ? 8.805 22.375 14.5 1 97.38 23 GLN B CA 1
ATOM 2312 C C . GLN B 1 23 ? 9.852 23.391 14.93 1 97.38 23 GLN B C 1
ATOM 2314 O O . GLN B 1 23 ? 9.508 24.469 15.422 1 97.38 23 GLN B O 1
ATOM 2319 N N . GLU B 1 24 ? 11.109 23.031 14.742 1 96.19 24 GLU B N 1
ATOM 2320 C CA . GLU B 1 24 ? 12.211 23.922 15.094 1 96.19 24 GLU B CA 1
ATOM 2321 C C . GLU B 1 24 ? 12.133 25.234 14.305 1 96.19 24 GLU B C 1
ATOM 2323 O O . GLU B 1 24 ? 12.336 26.312 14.859 1 96.19 24 GLU B O 1
ATOM 2328 N N . HIS B 1 25 ? 11.82 25.125 13.031 1 94.81 25 HIS B N 1
ATOM 2329 C CA . HIS B 1 25 ? 11.734 26.297 12.156 1 94.81 25 HIS B CA 1
ATOM 2330 C C . HIS B 1 25 ? 10.602 27.219 12.586 1 94.81 25 HIS B C 1
ATOM 2332 O O . HIS B 1 25 ? 10.781 28.438 12.656 1 94.81 25 HIS B O 1
ATOM 2338 N N . LEU B 1 26 ? 9.461 26.688 12.852 1 95.31 26 LEU B N 1
ATOM 2339 C CA . LEU B 1 26 ? 8.305 27.484 13.266 1 95.31 26 LEU B CA 1
ATOM 2340 C C . LEU B 1 26 ? 8.555 28.141 14.617 1 95.31 26 LEU B C 1
ATOM 2342 O O . LEU B 1 26 ? 8.164 29.297 14.828 1 95.31 26 LEU B O 1
ATOM 2346 N N . ASN B 1 27 ? 9.234 27.422 15.492 1 94.88 27 ASN B N 1
ATOM 2347 C CA . ASN B 1 27 ? 9.602 28 16.781 1 94.88 27 ASN B CA 1
ATOM 2348 C C . ASN B 1 27 ? 10.523 29.203 16.609 1 94.88 27 ASN B C 1
ATOM 2350 O O . ASN B 1 27 ? 10.391 30.203 17.312 1 94.88 27 ASN B O 1
ATOM 2354 N N . LEU B 1 28 ? 11.438 29.078 15.703 1 92.69 28 LEU B N 1
ATOM 2355 C CA . LEU B 1 28 ? 12.352 30.188 15.414 1 92.69 28 LEU B CA 1
ATOM 2356 C C . LEU B 1 28 ? 11.578 31.391 14.898 1 92.69 28 LEU B C 1
ATOM 2358 O O . LEU B 1 28 ? 11.969 32.531 15.156 1 92.69 28 LEU B O 1
ATOM 2362 N N . LEU B 1 29 ? 10.492 31.172 14.172 1 91.56 29 LEU B N 1
ATOM 2363 C CA . LEU B 1 29 ? 9.648 32.219 13.641 1 91.56 29 LEU B CA 1
ATOM 2364 C C . LEU B 1 29 ? 8.648 32.719 14.688 1 91.56 29 LEU B C 1
ATOM 2366 O O . LEU B 1 29 ? 7.793 33.531 14.398 1 91.56 29 LEU B O 1
ATOM 2370 N N . GLN B 1 30 ? 8.688 32.125 15.914 1 93.75 30 GLN B N 1
ATOM 2371 C CA . GLN B 1 30 ? 7.805 32.469 17.031 1 93.75 30 GLN B CA 1
ATOM 2372 C C . GLN B 1 30 ? 6.352 32.156 16.688 1 93.75 30 GLN B C 1
ATOM 2374 O O . GLN B 1 30 ? 5.453 32.938 17.031 1 93.75 30 GLN B O 1
ATOM 2379 N N . ARG B 1 31 ? 6.219 31.125 15.883 1 94.94 31 ARG B N 1
ATOM 2380 C CA . ARG B 1 31 ? 4.883 30.609 15.602 1 94.94 31 ARG B CA 1
ATOM 2381 C C . ARG B 1 31 ? 4.57 29.406 16.469 1 94.94 31 ARG B C 1
ATOM 2383 O O . ARG B 1 31 ? 5.391 28.484 16.594 1 94.94 31 ARG B O 1
ATOM 2390 N N . LYS B 1 32 ? 3.465 29.484 17.156 1 95.5 32 LYS B N 1
ATOM 2391 C CA . LYS B 1 32 ? 3.078 28.391 18.031 1 95.5 32 LYS B CA 1
ATOM 2392 C C . LYS B 1 32 ? 2.914 27.094 17.25 1 95.5 32 LYS B C 1
ATOM 2394 O O . LYS B 1 32 ? 2.193 27.047 16.25 1 95.5 32 LYS B O 1
ATOM 2399 N N . CYS B 1 33 ? 3.615 26.062 17.703 1 97.62 33 CYS B N 1
ATOM 2400 C CA . CYS B 1 33 ? 3.629 24.797 16.969 1 97.62 33 CYS B CA 1
ATOM 2401 C C . CYS B 1 33 ? 3.496 23.609 17.906 1 97.62 33 CYS B C 1
ATOM 2403 O O . CYS B 1 33 ? 4.195 23.531 18.922 1 97.62 33 CYS B O 1
ATOM 2405 N N . TYR B 1 34 ? 2.584 22.734 17.641 1 98.25 34 TYR B N 1
ATOM 2406 C CA . TYR B 1 34 ? 2.383 21.469 18.344 1 98.25 34 TYR B CA 1
ATOM 2407 C C . TYR B 1 34 ? 2.615 20.281 17.438 1 98.25 34 TYR B C 1
ATOM 2409 O O . TYR B 1 34 ? 2.18 20.281 16.281 1 98.25 34 TYR B O 1
ATOM 2417 N N . VAL B 1 35 ? 3.359 19.297 17.922 1 98.56 35 VAL B N 1
ATOM 2418 C CA . VAL B 1 35 ? 3.578 18.094 17.125 1 98.56 35 VAL B CA 1
ATOM 2419 C C . VAL B 1 35 ? 2.832 16.922 17.766 1 98.56 35 VAL B C 1
ATOM 2421 O O . VAL B 1 35 ? 2.9 16.719 18.984 1 98.56 35 VAL B O 1
ATOM 2424 N N . VAL B 1 36 ? 2.088 16.219 16.938 1 98.5 36 VAL B N 1
ATOM 2425 C CA . VAL B 1 36 ? 1.344 15.047 17.391 1 98.5 36 VAL B CA 1
ATOM 2426 C C . VAL B 1 36 ? 1.892 13.805 16.703 1 98.5 36 VAL B C 1
ATOM 2428 O O . VAL B 1 36 ? 1.96 13.742 15.469 1 98.5 36 VAL B O 1
ATOM 2431 N N . ASN B 1 37 ? 2.311 12.852 17.484 1 98.12 37 ASN B N 1
ATOM 2432 C CA . ASN B 1 37 ? 2.625 11.539 16.922 1 98.12 37 ASN B CA 1
ATOM 2433 C C . ASN B 1 37 ? 1.362 10.734 16.641 1 98.12 37 ASN B C 1
ATOM 2435 O O . ASN B 1 37 ? 0.643 10.344 17.562 1 98.12 37 ASN B O 1
ATOM 2439 N N . TRP B 1 38 ? 1.108 10.5 15.352 1 97.56 38 TRP B N 1
ATOM 2440 C CA . TRP B 1 38 ? -0.074 9.75 14.945 1 97.56 38 TRP B CA 1
ATOM 2441 C C . TRP B 1 38 ? 0.314 8.375 14.414 1 97.56 38 TRP B C 1
ATOM 2443 O O . TRP B 1 38 ? -0.482 7.715 13.734 1 97.56 38 TRP B O 1
ATOM 2453 N N . ASP B 1 39 ? 1.527 7.949 14.648 1 93.19 39 ASP B N 1
ATOM 2454 C CA . ASP B 1 39 ? 2.039 6.641 14.258 1 93.19 39 ASP B CA 1
ATOM 2455 C C . ASP B 1 39 ? 2.158 5.715 15.469 1 93.19 39 ASP B C 1
ATOM 2457 O O . ASP B 1 39 ? 3.076 5.855 16.281 1 93.19 39 ASP B O 1
ATOM 2461 N N . VAL B 1 40 ? 1.328 4.727 15.516 1 91.31 40 VAL B N 1
ATOM 2462 C CA . VAL B 1 40 ? 1.288 3.83 16.672 1 91.31 40 VAL B CA 1
ATOM 2463 C C . VAL B 1 40 ? 2.48 2.877 16.625 1 91.31 40 VAL B C 1
ATOM 2465 O O . VAL B 1 40 ? 2.807 2.232 17.625 1 91.31 40 VAL B O 1
ATOM 2468 N N . ALA B 1 41 ? 3.15 2.795 15.445 1 84.25 41 ALA B N 1
ATOM 2469 C CA . ALA B 1 41 ? 4.254 1.85 15.281 1 84.25 41 ALA B CA 1
ATOM 2470 C C . ALA B 1 41 ? 5.598 2.531 15.5 1 84.25 41 ALA B C 1
ATOM 2472 O O . ALA B 1 41 ? 6.645 1.876 15.492 1 84.25 41 ALA B O 1
ATOM 2473 N N . SER B 1 42 ? 5.574 3.82 15.734 1 85.38 42 SER B N 1
ATOM 2474 C CA . SER B 1 42 ? 6.82 4.555 15.906 1 85.38 42 SER B CA 1
ATOM 2475 C C . SER B 1 42 ? 7.508 4.168 17.219 1 85.38 42 SER B C 1
ATOM 2477 O O . SER B 1 42 ? 6.848 3.971 18.234 1 85.38 42 SER B O 1
ATOM 2479 N N . GLU B 1 43 ? 8.82 4.039 17.172 1 79.38 43 GLU B N 1
ATOM 2480 C CA . GLU B 1 43 ? 9.547 3.668 18.375 1 79.38 43 GLU B CA 1
ATOM 2481 C C . GLU B 1 43 ? 10.141 4.895 19.062 1 79.38 43 GLU B C 1
ATOM 2483 O O . GLU B 1 43 ? 10.031 5.043 20.281 1 79.38 43 GLU B O 1
ATOM 2488 N N . ASN B 1 44 ? 10.773 5.723 18.266 1 85.88 44 ASN B N 1
ATOM 2489 C CA . ASN B 1 44 ? 11.406 6.93 18.797 1 85.88 44 ASN B CA 1
ATOM 2490 C C . ASN B 1 44 ? 10.875 8.188 18.109 1 85.88 44 ASN B C 1
ATOM 2492 O O . ASN B 1 44 ? 10.648 8.188 16.906 1 85.88 44 ASN B O 1
ATOM 2496 N N . LEU B 1 45 ? 10.648 9.203 19 1 93.5 45 LEU B N 1
ATOM 2497 C CA . LEU B 1 45 ? 10.18 10.484 18.484 1 93.5 45 LEU B CA 1
ATOM 2498 C C . LEU B 1 45 ? 11.305 11.523 18.516 1 93.5 45 LEU B C 1
ATOM 2500 O O . LEU B 1 45 ? 11.789 11.883 19.594 1 93.5 45 LEU B O 1
ATOM 2504 N N . PRO B 1 46 ? 11.719 12.023 17.391 1 95.06 46 PRO B N 1
ATOM 2505 C CA . PRO B 1 46 ? 12.828 12.984 17.359 1 95.06 46 PRO B CA 1
ATOM 2506 C C . PRO B 1 46 ? 12.383 14.406 17.672 1 95.06 46 PRO B C 1
ATOM 2508 O O . PRO B 1 46 ? 13.195 15.336 17.641 1 95.06 46 PRO B O 1
ATOM 2511 N N . TYR B 1 47 ? 11.125 14.641 17.969 1 97.38 47 TYR B N 1
ATOM 2512 C CA . TYR B 1 47 ? 10.531 15.953 18.219 1 97.38 47 TYR B CA 1
ATOM 2513 C C . TYR B 1 47 ? 9.875 16.016 19.578 1 97.38 47 TYR B C 1
ATOM 2515 O O . TYR B 1 47 ? 9.742 14.984 20.25 1 97.38 47 TYR B O 1
ATOM 2523 N N . GLU B 1 48 ? 9.617 17.266 20.031 1 97.44 48 GLU B N 1
ATOM 2524 C CA . GLU B 1 48 ? 8.82 17.438 21.25 1 97.44 48 GLU B CA 1
ATOM 2525 C C . GLU B 1 48 ? 7.336 17.203 20.969 1 97.44 48 GLU B C 1
ATOM 2527 O O . GLU B 1 48 ? 6.676 18.047 20.344 1 97.44 48 GLU B O 1
ATOM 2532 N N . ALA B 1 49 ? 6.836 16.141 21.469 1 97.75 49 ALA B N 1
ATOM 2533 C CA . ALA B 1 49 ? 5.465 15.734 21.172 1 97.75 49 ALA B CA 1
ATOM 2534 C C . ALA B 1 49 ? 4.477 16.391 22.141 1 97.75 49 ALA B C 1
ATOM 2536 O O . ALA B 1 49 ? 4.672 16.328 23.359 1 97.75 49 ALA B O 1
ATOM 2537 N N . TYR B 1 50 ? 3.549 17 21.578 1 97.75 50 TYR B N 1
ATOM 2538 C CA . TYR B 1 50 ? 2.424 17.531 22.328 1 97.75 50 TYR B CA 1
ATOM 2539 C C . TYR B 1 50 ? 1.45 16.422 22.719 1 97.75 50 TYR B C 1
ATOM 2541 O O . TYR B 1 50 ? 0.916 16.406 23.828 1 97.75 50 TYR B O 1
ATOM 2549 N N . ALA B 1 51 ? 1.196 15.547 21.812 1 97.88 51 ALA B N 1
ATOM 2550 C CA . ALA B 1 51 ? 0.344 14.375 22.016 1 97.88 51 ALA B CA 1
ATOM 2551 C C . ALA B 1 51 ? 0.921 13.156 21.297 1 97.88 51 ALA B C 1
ATOM 2553 O O . ALA B 1 51 ? 1.656 13.289 20.312 1 97.88 51 ALA B O 1
ATOM 2554 N N . ASP B 1 52 ? 0.66 11.992 21.875 1 97.62 52 ASP B N 1
ATOM 2555 C CA . ASP B 1 52 ? 1.169 10.719 21.375 1 97.62 52 ASP B CA 1
ATOM 2556 C C . ASP B 1 52 ? 0.07 9.656 21.359 1 97.62 52 ASP B C 1
ATOM 2558 O O . ASP B 1 52 ? -0.416 9.242 22.406 1 97.62 52 ASP B O 1
ATOM 2562 N N . VAL B 1 53 ? -0.248 9.219 20.141 1 97.19 53 VAL B N 1
ATOM 2563 C CA . VAL B 1 53 ? -1.35 8.273 20 1 97.19 53 VAL B CA 1
ATOM 2564 C C . VAL B 1 53 ? -1.007 6.969 20.719 1 97.19 53 VAL B C 1
ATOM 2566 O O . VAL B 1 53 ? -1.901 6.227 21.125 1 97.19 53 VAL B O 1
ATOM 2569 N N . ARG B 1 54 ? 0.251 6.695 21.031 1 95 54 ARG B N 1
ATOM 2570 C CA . ARG B 1 54 ? 0.702 5.484 21.703 1 95 54 ARG B CA 1
ATOM 2571 C C . ARG B 1 54 ? 0.273 5.492 23.172 1 95 54 ARG B C 1
ATOM 2573 O O . ARG B 1 54 ? 0.297 4.453 23.828 1 95 54 ARG B O 1
ATOM 2580 N N . ASP B 1 55 ? -0.137 6.594 23.625 1 95.12 55 ASP B N 1
ATOM 2581 C CA . ASP B 1 55 ? -0.611 6.711 25 1 95.12 55 ASP B CA 1
ATOM 2582 C C . ASP B 1 55 ? -1.968 6.031 25.172 1 95.12 55 ASP B C 1
ATOM 2584 O O . ASP B 1 55 ? -2.342 5.656 26.281 1 95.12 55 ASP B O 1
ATOM 2588 N N . VAL B 1 56 ? -2.693 5.891 24.078 1 95.38 56 VAL B N 1
ATOM 2589 C CA . VAL B 1 56 ? -4.051 5.367 24.203 1 95.38 56 VAL B CA 1
ATOM 2590 C C . VAL B 1 56 ? -4.164 4.047 23.438 1 95.38 56 VAL B C 1
ATOM 2592 O O . VAL B 1 56 ? -5.109 3.283 23.656 1 95.38 56 VAL B O 1
ATOM 2595 N N . ILE B 1 57 ? -3.209 3.836 22.531 1 94.12 57 ILE B N 1
ATOM 2596 C CA . ILE B 1 57 ? -3.223 2.594 21.766 1 94.12 57 ILE B CA 1
ATOM 2597 C C . ILE B 1 57 ? -1.874 1.89 21.906 1 94.12 57 ILE B C 1
ATOM 2599 O O . ILE B 1 57 ? -0.843 2.424 21.484 1 94.12 57 ILE B O 1
ATOM 2603 N N . ASP B 1 58 ? -1.924 0.754 22.406 1 90.88 58 ASP B N 1
ATOM 2604 C CA . ASP B 1 58 ? -0.792 -0.166 22.359 1 90.88 58 ASP B CA 1
ATOM 2605 C C . ASP B 1 58 ? -0.971 -1.203 21.25 1 90.88 58 ASP B C 1
ATOM 2607 O O . ASP B 1 58 ? -1.677 -2.197 21.438 1 90.88 58 ASP B O 1
ATOM 2611 N N . ILE B 1 59 ? -0.172 -1.02 20.25 1 87.25 59 ILE B N 1
ATOM 2612 C CA . ILE B 1 59 ? -0.411 -1.79 19.031 1 87.25 59 ILE B CA 1
ATOM 2613 C C . ILE B 1 59 ? -0.052 -3.256 19.266 1 87.25 59 ILE B C 1
ATOM 2615 O O . ILE B 1 59 ? -0.685 -4.156 18.719 1 87.25 59 ILE B O 1
ATOM 2619 N N . LYS B 1 60 ? 0.92 -3.531 20.031 1 82.31 60 LYS B N 1
ATOM 2620 C CA . LYS B 1 60 ? 1.286 -4.91 20.344 1 82.31 60 LYS B CA 1
ATOM 2621 C C . LYS B 1 60 ? 0.176 -5.613 21.109 1 82.31 60 LYS B C 1
ATOM 2623 O O . LYS B 1 60 ? -0.194 -6.742 20.797 1 82.31 60 LYS B O 1
ATOM 2628 N N . ALA B 1 61 ? -0.305 -4.941 22.109 1 86 61 ALA B N 1
ATOM 2629 C CA . ALA B 1 61 ? -1.419 -5.48 22.891 1 86 61 ALA B CA 1
ATOM 2630 C C . ALA B 1 61 ? -2.658 -5.66 22.016 1 86 61 ALA B C 1
ATOM 2632 O O . ALA B 1 61 ? -3.373 -6.656 22.141 1 86 61 ALA B O 1
ATOM 2633 N N . TYR B 1 62 ? -2.861 -4.668 21.141 1 86.06 62 TYR B N 1
ATOM 2634 C CA . TYR B 1 62 ? -4.023 -4.719 20.266 1 86.06 62 TYR B CA 1
ATOM 2635 C C . TYR B 1 62 ? -3.965 -5.941 19.359 1 86.06 62 TYR B C 1
ATOM 2637 O O . TYR B 1 62 ? -4.977 -6.617 19.141 1 86.06 62 TYR B O 1
ATOM 2645 N N . GLN B 1 63 ? -2.863 -6.164 18.828 1 82.69 63 GLN B N 1
ATOM 2646 C CA . GLN B 1 63 ? -2.639 -7.305 17.953 1 82.69 63 GLN B CA 1
ATOM 2647 C C . GLN B 1 63 ? -2.908 -8.617 18.672 1 82.69 63 GLN B C 1
ATOM 2649 O O . GLN B 1 63 ? -3.602 -9.492 18.141 1 82.69 63 GLN B O 1
ATOM 2654 N N . SER B 1 64 ? -2.371 -8.766 19.844 1 83 64 SER B N 1
ATOM 2655 C CA . SER B 1 64 ? -2.502 -9.984 20.625 1 83 64 SER B CA 1
ATOM 2656 C C . SER B 1 64 ? -3.941 -10.188 21.078 1 83 64 SER B C 1
ATOM 2658 O O . SER B 1 64 ? -4.488 -11.289 20.953 1 83 64 SER B O 1
ATOM 2660 N N . ASP B 1 65 ? -4.547 -9.133 21.5 1 85.69 65 ASP B N 1
ATOM 2661 C CA . ASP B 1 65 ? -5.879 -9.195 22.094 1 85.69 65 ASP B CA 1
ATOM 2662 C C . ASP B 1 65 ? -6.934 -9.539 21.047 1 85.69 65 ASP B C 1
ATOM 2664 O O . ASP B 1 65 ? -7.949 -10.156 21.359 1 85.69 65 ASP B O 1
ATOM 2668 N N . ASN B 1 66 ? -6.695 -9.125 19.844 1 82.12 66 ASN B N 1
ATOM 2669 C CA . ASN B 1 66 ? -7.703 -9.289 18.812 1 82.12 66 ASN B CA 1
ATOM 2670 C C . ASN B 1 66 ? -7.312 -10.375 17.812 1 82.12 66 ASN B C 1
ATOM 2672 O O . ASN B 1 66 ? -7.98 -10.562 16.797 1 82.12 66 ASN B O 1
ATOM 2676 N N . PHE B 1 67 ? -6.258 -11.031 18.047 1 78.56 67 PHE B N 1
ATOM 2677 C CA . PHE B 1 67 ? -5.789 -12.148 17.234 1 78.56 67 PHE B CA 1
ATOM 2678 C C . PHE B 1 67 ? -5.648 -11.734 15.781 1 78.56 67 PHE B C 1
ATOM 2680 O O . PHE B 1 67 ? -6.16 -12.414 14.891 1 78.56 67 PHE B O 1
ATOM 2687 N N . LEU B 1 68 ? -5.031 -10.586 15.641 1 77.38 68 LEU B N 1
ATOM 2688 C CA . LEU B 1 68 ? -4.852 -10.031 14.305 1 77.38 68 LEU B CA 1
ATOM 2689 C C . LEU B 1 68 ? -3.385 -10.086 13.883 1 77.38 68 LEU B C 1
ATOM 2691 O O . LEU B 1 68 ? -2.492 -10.109 14.734 1 77.38 68 LEU B O 1
ATOM 2695 N N . GLY B 1 69 ? -3.236 -10.141 12.578 1 73.94 69 GLY B N 1
ATOM 2696 C CA . GLY B 1 69 ? -1.897 -9.898 12.07 1 73.94 69 GLY B CA 1
ATOM 2697 C C . GLY B 1 69 ? -1.454 -8.453 12.234 1 73.94 69 GLY B C 1
ATOM 2698 O O . GLY B 1 69 ? -2.258 -7.586 12.586 1 73.94 69 GLY B O 1
ATOM 2699 N N . PRO B 1 70 ? -0.216 -8.234 12.047 1 75.62 70 PRO B N 1
ATOM 2700 C CA . PRO B 1 70 ? 0.338 -6.895 12.25 1 75.62 70 PRO B CA 1
ATOM 2701 C C . PRO B 1 70 ? -0.394 -5.828 11.438 1 75.62 70 PRO B C 1
ATOM 2703 O O . PRO B 1 70 ? -0.731 -4.766 11.969 1 75.62 70 PRO B O 1
ATOM 2706 N N . ASN B 1 71 ? -0.679 -6.039 10.234 1 77.25 71 ASN B N 1
ATOM 2707 C CA . ASN B 1 71 ? -1.335 -5.059 9.375 1 77.25 71 ASN B CA 1
ATOM 2708 C C . ASN B 1 71 ? -2.795 -4.852 9.773 1 77.25 71 ASN B C 1
ATOM 2710 O O . ASN B 1 71 ? -3.27 -3.719 9.836 1 77.25 71 ASN B O 1
ATOM 2714 N N . GLY B 1 72 ? -3.369 -5.945 9.961 1 80.25 72 GLY B N 1
ATOM 2715 C CA . GLY B 1 72 ? -4.754 -5.848 10.391 1 80.25 72 GLY B CA 1
ATOM 2716 C C . GLY B 1 72 ? -4.918 -5.074 11.688 1 80.25 72 GLY B C 1
ATOM 2717 O O . GLY B 1 72 ? -5.828 -4.25 11.812 1 80.25 72 GLY B O 1
ATOM 2718 N N . ALA B 1 73 ? -4.043 -5.34 12.578 1 83.81 73 ALA B N 1
ATOM 2719 C CA . ALA B 1 73 ? -4.082 -4.664 13.867 1 83.81 73 ALA B CA 1
ATOM 2720 C C . ALA B 1 73 ? -3.885 -3.158 13.703 1 83.81 73 ALA B C 1
ATOM 2722 O O . ALA B 1 73 ? -4.59 -2.361 14.328 1 83.81 73 ALA B O 1
ATOM 2723 N N . LEU B 1 74 ? -2.918 -2.77 12.922 1 86.81 74 LEU B N 1
ATOM 2724 C CA . LEU B 1 74 ? -2.633 -1.356 12.695 1 86.81 74 LEU B CA 1
ATOM 2725 C C . LEU B 1 74 ? -3.832 -0.654 12.07 1 86.81 74 LEU B C 1
ATOM 2727 O O . LEU B 1 74 ? -4.242 0.413 12.531 1 86.81 74 LEU B O 1
ATOM 2731 N N . ILE B 1 75 ? -4.398 -1.25 11.078 1 87.81 75 ILE B N 1
ATOM 2732 C CA . ILE B 1 75 ? -5.52 -0.652 10.359 1 87.81 75 ILE B CA 1
ATOM 2733 C C . ILE B 1 75 ? -6.707 -0.484 11.305 1 87.81 75 ILE B C 1
ATOM 2735 O O . ILE B 1 75 ? -7.281 0.603 11.406 1 87.81 75 ILE B O 1
ATOM 2739 N N . GLU B 1 76 ? -7.008 -1.526 12.008 1 89.5 76 GLU B N 1
ATOM 2740 C CA . GLU B 1 76 ? -8.156 -1.482 12.906 1 89.5 76 GLU B CA 1
ATOM 2741 C C . GLU B 1 76 ? -7.945 -0.478 14.031 1 89.5 76 GLU B C 1
ATOM 2743 O O . GLU B 1 76 ? -8.867 0.255 14.398 1 89.5 76 GLU B O 1
ATOM 2748 N N . ALA B 1 77 ? -6.785 -0.51 14.578 1 92.69 77 ALA B N 1
ATOM 2749 C CA . ALA B 1 77 ? -6.469 0.425 15.656 1 92.69 77 ALA B CA 1
ATOM 2750 C C . ALA B 1 77 ? -6.598 1.87 15.18 1 92.69 77 ALA B C 1
ATOM 2752 O O . ALA B 1 77 ? -7.211 2.699 15.859 1 92.69 77 ALA B O 1
ATOM 2753 N N . MET B 1 78 ? -6.074 2.186 14.008 1 94.25 78 MET B N 1
ATOM 2754 C CA . MET B 1 78 ? -6.098 3.543 13.469 1 94.25 78 MET B CA 1
ATOM 2755 C C . MET B 1 78 ? -7.52 3.953 13.094 1 94.25 78 MET B C 1
ATOM 2757 O O . MET B 1 78 ? -7.902 5.113 13.273 1 94.25 78 MET B O 1
ATOM 2761 N N . GLU B 1 79 ? -8.258 3.045 12.602 1 93 79 GLU B N 1
ATOM 2762 C CA . GLU B 1 79 ? -9.656 3.33 12.297 1 93 79 GLU B CA 1
ATOM 2763 C C . GLU B 1 79 ? -10.453 3.627 13.562 1 93 79 GLU B C 1
ATOM 2765 O O . GLU B 1 79 ? -11.281 4.543 13.586 1 93 79 GLU B O 1
ATOM 2770 N N . SER B 1 80 ? -10.188 2.861 14.57 1 93.75 80 SER B N 1
ATOM 2771 C CA . SER B 1 80 ? -10.891 3.041 15.836 1 93.75 80 SER B CA 1
ATOM 2772 C C . SER B 1 80 ? -10.594 4.406 16.438 1 93.75 80 SER B C 1
ATOM 2774 O O . SER B 1 80 ? -11.508 5.145 16.812 1 93.75 80 SER B O 1
ATOM 2776 N N . ILE B 1 81 ? -9.367 4.781 16.469 1 95.62 81 ILE B N 1
ATOM 2777 C CA . ILE B 1 81 ? -8.984 6.012 17.156 1 95.62 81 ILE B CA 1
ATOM 2778 C C . ILE B 1 81 ? -9.406 7.219 16.312 1 95.62 81 ILE B C 1
ATOM 2780 O O . ILE B 1 81 ? -9.75 8.273 16.859 1 95.62 81 ILE B O 1
ATOM 2784 N N . SER B 1 82 ? -9.445 7.078 15.023 1 94.81 82 SER B N 1
ATOM 2785 C CA . SER B 1 82 ? -9.781 8.188 14.133 1 94.81 82 SER B CA 1
ATOM 2786 C C . SER B 1 82 ? -11.258 8.555 14.25 1 94.81 82 SER B C 1
ATOM 2788 O O . SER B 1 82 ? -11.672 9.625 13.797 1 94.81 82 SER B O 1
ATOM 2790 N N . THR B 1 83 ? -12.039 7.73 14.891 1 93.56 83 THR B N 1
ATOM 2791 C CA . THR B 1 83 ? -13.469 8.008 15.055 1 93.56 83 THR B CA 1
ATOM 2792 C C . THR B 1 83 ? -13.805 8.273 16.516 1 93.56 83 THR B C 1
ATOM 2794 O O . THR B 1 83 ? -14.969 8.461 16.859 1 93.56 83 THR B O 1
ATOM 2797 N N . GLU B 1 84 ? -12.797 8.242 17.328 1 95.31 84 GLU B N 1
ATOM 2798 C CA . GLU B 1 84 ? -13.008 8.508 18.75 1 95.31 84 GLU B CA 1
ATOM 2799 C C . GLU B 1 84 ? -13.094 10.008 19.031 1 95.31 84 GLU B C 1
ATOM 2801 O O . GLU B 1 84 ? -12.078 10.648 19.297 1 95.31 84 GLU B O 1
ATOM 2806 N N . TYR B 1 85 ? -14.242 10.492 19.125 1 95.81 85 TYR B N 1
ATOM 2807 C CA . TYR B 1 85 ? -14.477 11.93 19.203 1 95.81 85 TYR B CA 1
ATOM 2808 C C . TYR B 1 85 ? -13.82 12.508 20.453 1 95.81 85 TYR B C 1
ATOM 2810 O O . TYR B 1 85 ? -13.18 13.562 20.406 1 95.81 85 TYR B O 1
ATOM 2818 N N . ASP B 1 86 ? -14.008 11.82 21.578 1 96.56 86 ASP B N 1
ATOM 2819 C CA . ASP B 1 86 ? -13.516 12.359 22.844 1 96.56 86 ASP B CA 1
ATOM 2820 C C . ASP B 1 86 ? -11.992 12.523 22.812 1 96.56 86 ASP B C 1
ATOM 2822 O O . ASP B 1 86 ? -11.469 13.555 23.234 1 96.56 86 ASP B O 1
ATOM 2826 N N . TYR B 1 87 ? -11.336 11.586 22.344 1 97.06 87 TYR B N 1
ATOM 2827 C CA . TYR B 1 87 ? -9.875 11.664 22.25 1 97.06 87 TYR B CA 1
ATOM 2828 C C . TYR B 1 87 ? -9.438 12.758 21.297 1 97.06 87 TYR B C 1
ATOM 2830 O O . TYR B 1 87 ? -8.547 13.555 21.609 1 97.06 87 TYR B O 1
ATOM 2838 N N . LEU B 1 88 ? -10.055 12.812 20.125 1 97.88 88 LEU B N 1
ATOM 2839 C CA . LEU B 1 88 ? -9.695 13.789 19.109 1 97.88 88 LEU B CA 1
ATOM 2840 C C . LEU B 1 88 ? -9.977 15.211 19.609 1 97.88 88 LEU B C 1
ATOM 2842 O O . LEU B 1 88 ? -9.18 16.125 19.359 1 97.88 88 LEU B O 1
ATOM 2846 N N . SER B 1 89 ? -11.086 15.32 20.234 1 97.75 89 SER B N 1
ATOM 2847 C CA . SER B 1 89 ? -11.43 16.625 20.797 1 97.75 89 SER B CA 1
ATOM 2848 C C . SER B 1 89 ? -10.406 17.078 21.828 1 97.75 89 SER B C 1
ATOM 2850 O O . SER B 1 89 ? -9.969 18.234 21.812 1 97.75 89 SER B O 1
ATOM 2852 N N . ASP B 1 90 ? -10.023 16.156 22.688 1 97.31 90 ASP B N 1
ATOM 2853 C CA . ASP B 1 90 ? -9.047 16.469 23.734 1 97.31 90 ASP B CA 1
ATOM 2854 C C . ASP B 1 90 ? -7.715 16.906 23.141 1 97.31 90 ASP B C 1
ATOM 2856 O O . ASP B 1 90 ? -7.059 17.797 23.656 1 97.31 90 ASP B O 1
ATOM 2860 N N . VAL B 1 91 ? -7.336 16.328 22.047 1 97.62 91 VAL B N 1
ATOM 2861 C CA . VAL B 1 91 ? -6.016 16.562 21.469 1 97.62 91 VAL B CA 1
ATOM 2862 C C . VAL B 1 91 ? -6.051 17.797 20.578 1 97.62 91 VAL B C 1
ATOM 2864 O O . VAL B 1 91 ? -5.105 18.594 20.562 1 97.62 91 VAL B O 1
ATOM 2867 N N . PHE B 1 92 ? -7.18 18.016 19.844 1 98 92 PHE B N 1
ATOM 2868 C CA . PHE B 1 92 ? -7.074 18.938 18.703 1 98 92 PHE B CA 1
ATOM 2869 C C . PHE B 1 92 ? -8.008 20.125 18.891 1 98 92 PHE B C 1
ATOM 2871 O O . PHE B 1 92 ? -7.75 21.219 18.359 1 98 92 PHE B O 1
ATOM 2878 N N . GLU B 1 93 ? -9.078 20 19.547 1 96.62 93 GLU B N 1
ATOM 2879 C CA . GLU B 1 93 ? -10.148 20.984 19.5 1 96.62 93 GLU B CA 1
ATOM 2880 C C . GLU B 1 93 ? -9.758 22.266 20.25 1 96.62 93 GLU B C 1
ATOM 2882 O O . GLU B 1 93 ? -10.031 23.375 19.781 1 96.62 93 GLU B O 1
ATOM 2887 N N . ASP B 1 94 ? -9.039 22.125 21.359 1 93.5 94 ASP B N 1
ATOM 2888 C CA . ASP B 1 94 ? -8.844 23.266 22.25 1 93.5 94 ASP B CA 1
ATOM 2889 C C . ASP B 1 94 ? -7.496 23.938 21.984 1 93.5 94 ASP B C 1
ATOM 2891 O O . ASP B 1 94 ? -7.062 24.797 22.75 1 93.5 94 ASP B O 1
ATOM 2895 N N . ILE B 1 95 ? -6.84 23.594 20.969 1 95.94 95 ILE B N 1
ATOM 2896 C CA . ILE B 1 95 ? -5.59 24.25 20.594 1 95.94 95 ILE B CA 1
ATOM 2897 C C . ILE B 1 95 ? -5.867 25.703 20.188 1 95.94 95 ILE B C 1
ATOM 2899 O O . ILE B 1 95 ? -6.902 26 19.578 1 95.94 95 ILE B O 1
ATOM 2903 N N . GLU B 1 96 ? -4.949 26.547 20.516 1 93.81 96 GLU B N 1
ATOM 2904 C CA . GLU B 1 96 ? -5.113 27.969 20.266 1 93.81 96 GLU B CA 1
ATOM 2905 C C . GLU B 1 96 ? -5.211 28.266 18.766 1 93.81 96 GLU B C 1
ATOM 2907 O O . GLU B 1 96 ? -4.516 27.641 17.969 1 93.81 96 GLU B O 1
ATOM 2912 N N . ASP B 1 97 ? -5.996 29.234 18.422 1 93.12 97 ASP B N 1
ATOM 2913 C CA . ASP B 1 97 ? -6.102 29.688 17.031 1 93.12 97 ASP B CA 1
ATOM 2914 C C . ASP B 1 97 ? -4.758 30.172 16.516 1 93.12 97 ASP B C 1
ATOM 2916 O O . ASP B 1 97 ? -3.898 30.594 17.297 1 93.12 97 ASP B O 1
ATOM 2920 N N . SER B 1 98 ? -4.488 30.062 15.258 1 93.25 98 SER B N 1
ATOM 2921 C CA . SER B 1 98 ? -3.307 30.516 14.531 1 93.25 98 SER B CA 1
ATOM 2922 C C . SER B 1 98 ? -2.104 29.625 14.812 1 93.25 98 SER B C 1
ATOM 2924 O O . SER B 1 98 ? -0.975 29.953 14.453 1 93.25 98 SER B O 1
ATOM 2926 N N . SER B 1 99 ? -2.389 28.516 15.539 1 96.12 99 SER B N 1
ATOM 2927 C CA . SER B 1 99 ? -1.322 27.562 15.82 1 96.12 99 SER B CA 1
ATOM 2928 C C . SER B 1 99 ? -1.164 26.562 14.68 1 96.12 99 SER B C 1
ATOM 2930 O O . SER B 1 99 ? -2.104 26.312 13.922 1 96.12 99 SER B O 1
ATOM 2932 N N . PHE B 1 100 ? 0.041 26.109 14.633 1 98.12 100 PHE B N 1
ATOM 2933 C CA . PHE B 1 100 ? 0.353 25.031 13.711 1 98.12 100 PHE B CA 1
ATOM 2934 C C . PHE B 1 100 ? 0.372 23.688 14.438 1 98.12 100 PHE B C 1
ATOM 2936 O O . PHE B 1 100 ? 0.869 23.594 15.562 1 98.12 100 PHE B O 1
ATOM 2943 N N . VAL B 1 101 ? -0.249 22.719 13.82 1 98.62 101 VAL B N 1
ATOM 2944 C CA . VAL B 1 101 ? -0.216 21.344 14.336 1 98.62 101 VAL B CA 1
ATOM 2945 C C . VAL B 1 101 ? 0.381 20.422 13.281 1 98.62 101 VAL B C 1
ATOM 2947 O O . VAL B 1 101 ? -0.161 20.281 12.188 1 98.62 101 VAL B O 1
ATOM 2950 N N . LEU B 1 102 ? 1.512 19.844 13.602 1 98.69 102 LEU B N 1
ATOM 2951 C CA . LEU B 1 102 ? 2.16 18.859 12.734 1 98.69 102 LEU B CA 1
ATOM 2952 C C . LEU B 1 102 ? 1.8 17.438 13.156 1 98.69 102 LEU B C 1
ATOM 2954 O O . LEU B 1 102 ? 1.916 17.078 14.328 1 98.69 102 LEU B O 1
ATOM 2958 N N . LEU B 1 103 ? 1.339 16.672 12.195 1 98.75 103 LEU B N 1
ATOM 2959 C CA . LEU B 1 103 ? 1.008 15.273 12.484 1 98.75 103 LEU B CA 1
ATOM 2960 C C . LEU B 1 103 ? 1.989 14.328 11.805 1 98.75 103 LEU B C 1
ATOM 2962 O O . LEU B 1 103 ? 2.086 14.305 10.578 1 98.75 103 LEU B O 1
ATOM 2966 N N . ASP B 1 104 ? 2.734 13.578 12.609 1 97.88 104 ASP B N 1
ATOM 2967 C CA . ASP B 1 104 ? 3.584 12.492 12.133 1 97.88 104 ASP B CA 1
ATOM 2968 C C . ASP B 1 104 ? 2.77 11.219 11.883 1 97.88 104 ASP B C 1
ATOM 2970 O O . ASP B 1 104 ? 2.451 10.492 12.82 1 97.88 104 ASP B O 1
ATOM 2974 N N . CYS B 1 105 ? 2.49 10.953 10.641 1 97.12 105 CYS B N 1
ATOM 2975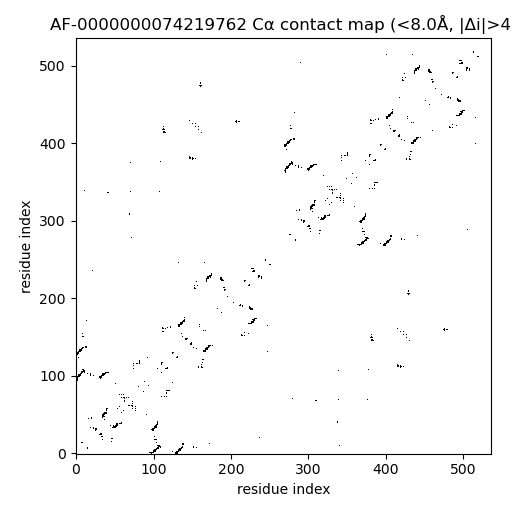 C CA . CYS B 1 105 ? 1.527 9.914 10.281 1 97.12 105 CYS B CA 1
ATOM 2976 C C . CYS B 1 105 ? 2.232 8.602 9.953 1 97.12 105 CYS B C 1
ATOM 2978 O O . CYS B 1 105 ? 3.414 8.602 9.602 1 97.12 105 CYS B O 1
ATOM 2980 N N . PRO B 1 106 ? 1.522 7.527 10.047 1 93.81 106 PRO B N 1
ATOM 2981 C CA . PRO B 1 106 ? 2.125 6.234 9.719 1 93.81 106 PRO B CA 1
ATOM 2982 C C . PRO B 1 106 ? 2.439 6.086 8.234 1 93.81 106 PRO B C 1
ATOM 2984 O O . PRO B 1 106 ? 1.75 6.668 7.391 1 93.81 106 PRO B O 1
ATOM 2987 N N . GLY B 1 107 ? 3.412 5.227 7.977 1 90.19 107 GLY B N 1
ATOM 2988 C CA . GLY B 1 107 ? 3.875 5.074 6.605 1 90.19 107 GLY B CA 1
ATOM 2989 C C . GLY B 1 107 ? 3.24 3.898 5.887 1 90.19 107 GLY B C 1
ATOM 2990 O O . GLY B 1 107 ? 3.418 3.732 4.68 1 90.19 107 GLY B O 1
ATOM 2991 N N . GLN B 1 108 ? 2.447 3.154 6.598 1 87.88 108 GLN B N 1
ATOM 2992 C CA . GLN B 1 108 ? 1.851 1.976 5.98 1 87.88 108 GLN B CA 1
ATOM 2993 C C . GLN B 1 108 ? 0.841 2.369 4.906 1 87.88 108 GLN B C 1
ATOM 2995 O O . GLN B 1 108 ? -0.155 3.033 5.195 1 87.88 108 GLN B O 1
ATOM 3000 N N . LEU B 1 109 ? 1.108 1.897 3.768 1 89 109 LEU B N 1
ATOM 3001 C CA . LEU B 1 109 ? 0.341 2.311 2.598 1 89 109 LEU B CA 1
ATOM 3002 C C . LEU B 1 109 ? -1.123 1.909 2.738 1 89 109 LEU B C 1
ATOM 3004 O O . LEU B 1 109 ? -2.012 2.594 2.225 1 89 109 LEU B O 1
ATOM 3008 N N . GLU B 1 110 ? -1.423 0.853 3.451 1 85.88 110 GLU B N 1
ATOM 3009 C CA . GLU B 1 110 ? -2.779 0.332 3.592 1 85.88 110 GLU B CA 1
ATOM 3010 C C . GLU B 1 110 ? -3.703 1.362 4.234 1 85.88 110 GLU B C 1
ATOM 3012 O O . GLU B 1 110 ? -4.902 1.384 3.959 1 85.88 110 GLU B O 1
ATOM 3017 N N . LEU B 1 111 ? -3.109 2.203 5 1 90.56 111 LEU B N 1
ATOM 3018 C CA . LEU B 1 111 ? -3.893 3.24 5.66 1 90.56 111 LEU B CA 1
ATOM 3019 C C . LEU B 1 111 ? -4.375 4.281 4.652 1 90.56 111 LEU B C 1
ATOM 3021 O O . LEU B 1 111 ? -5.324 5.02 4.926 1 90.56 111 LEU B O 1
ATOM 3025 N N . TYR B 1 112 ? -3.762 4.285 3.535 1 90.56 112 TYR B N 1
ATOM 3026 C CA . TYR B 1 112 ? -4.047 5.297 2.521 1 90.56 112 TYR B CA 1
ATOM 3027 C C . TYR B 1 112 ? -4.688 4.664 1.289 1 90.56 112 TYR B C 1
ATOM 3029 O O . TYR B 1 112 ? -4.965 5.355 0.305 1 90.56 112 TYR B O 1
ATOM 3037 N N . SER B 1 113 ? -4.871 3.396 1.397 1 83.19 113 SER B N 1
ATOM 3038 C CA . SER B 1 113 ? -5.457 2.711 0.249 1 83.19 113 SER B CA 1
ATOM 3039 C C . SER B 1 113 ? -6.73 1.969 0.638 1 83.19 113 SER B C 1
ATOM 3041 O O . SER B 1 113 ? -7.656 1.852 -0.167 1 83.19 113 SER B O 1
ATOM 3043 N N . ASN B 1 114 ? -6.781 1.494 1.814 1 79 114 ASN B N 1
ATOM 3044 C CA . ASN B 1 114 ? -7.867 0.588 2.168 1 79 114 ASN B CA 1
ATOM 3045 C C . ASN B 1 114 ? -8.547 1.009 3.469 1 79 114 ASN B C 1
ATOM 3047 O O . ASN B 1 114 ? -9.32 0.241 4.047 1 79 114 ASN B O 1
ATOM 3051 N N . SER B 1 115 ? -8.188 2.111 3.889 1 86.75 115 SER B N 1
ATOM 3052 C CA . SER B 1 115 ? -8.711 2.533 5.184 1 86.75 115 SER B CA 1
ATOM 3053 C C . SER B 1 115 ? -9.156 3.992 5.152 1 86.75 115 SER B C 1
ATOM 3055 O O . SER B 1 115 ? -8.578 4.805 4.426 1 86.75 115 SER B O 1
ATOM 3057 N N . MET B 1 116 ? -10.117 4.273 5.941 1 88.25 116 MET B N 1
ATOM 3058 C CA . MET B 1 116 ? -10.609 5.645 6.039 1 88.25 116 MET B CA 1
ATOM 3059 C C . MET B 1 116 ? -10.031 6.348 7.262 1 88.25 116 MET B C 1
ATOM 3061 O O . MET B 1 116 ? -10.438 7.461 7.594 1 88.25 116 MET B O 1
ATOM 3065 N N . ALA B 1 117 ? -9.102 5.707 7.855 1 93.81 117 ALA B N 1
ATOM 3066 C CA . ALA B 1 117 ? -8.602 6.219 9.125 1 93.81 117 ALA B CA 1
ATOM 3067 C C . ALA B 1 117 ? -8.055 7.637 8.969 1 93.81 117 ALA B C 1
ATOM 3069 O O . ALA B 1 117 ? -8.43 8.539 9.719 1 93.81 117 ALA B O 1
ATOM 3070 N N . ILE B 1 118 ? -7.227 7.914 8 1 95.88 118 ILE B N 1
ATOM 3071 C CA . ILE B 1 118 ? -6.598 9.219 7.82 1 95.88 118 ILE B CA 1
ATOM 3072 C C . ILE B 1 118 ? -7.613 10.211 7.258 1 95.88 118 ILE B C 1
ATOM 3074 O O . ILE B 1 118 ? -7.625 11.383 7.645 1 95.88 118 ILE B O 1
ATOM 3078 N N . PHE B 1 119 ? -8.477 9.734 6.395 1 92.56 119 PHE B N 1
ATOM 3079 C CA . PHE B 1 119 ? -9.547 10.562 5.855 1 92.56 119 PHE B CA 1
ATOM 3080 C C . PHE B 1 119 ? -10.438 11.094 6.973 1 92.56 119 PHE B C 1
ATOM 3082 O O . PHE B 1 119 ? -10.742 12.289 7.012 1 92.56 119 PHE B O 1
ATOM 3089 N N . ASN B 1 120 ? -10.836 10.195 7.871 1 94.25 120 ASN B N 1
ATOM 3090 C CA . ASN B 1 120 ? -11.695 10.586 8.992 1 94.25 120 ASN B CA 1
ATOM 3091 C C . ASN B 1 120 ? -11 11.594 9.898 1 94.25 120 ASN B C 1
ATOM 3093 O O . ASN B 1 120 ? -11.633 12.516 10.414 1 94.25 120 ASN B O 1
ATOM 3097 N N . LEU B 1 121 ? -9.742 11.398 10.109 1 96.88 121 LEU B N 1
ATOM 3098 C CA . LEU B 1 121 ? -8.969 12.352 10.891 1 96.88 121 LEU B CA 1
ATOM 3099 C C . LEU B 1 121 ? -9 13.734 10.25 1 96.88 121 LEU B C 1
ATOM 3101 O O . LEU B 1 121 ? -9.242 14.734 10.938 1 96.88 121 LEU B O 1
ATOM 3105 N N . ILE B 1 122 ? -8.789 13.805 8.953 1 96.69 122 ILE B N 1
ATOM 3106 C CA . ILE B 1 122 ? -8.781 15.062 8.219 1 96.69 122 ILE B CA 1
ATOM 3107 C C . ILE B 1 122 ? -10.148 15.742 8.328 1 96.69 122 ILE B C 1
ATOM 3109 O O . ILE B 1 122 ? -10.234 16.938 8.609 1 96.69 122 ILE B O 1
ATOM 3113 N N . LYS B 1 123 ? -11.195 14.969 8.18 1 94.56 123 LYS B N 1
ATOM 3114 C CA . LYS B 1 123 ? -12.547 15.516 8.273 1 94.56 123 LYS B CA 1
ATOM 3115 C C . LYS B 1 123 ? -12.812 16.094 9.664 1 94.56 123 LYS B C 1
ATOM 3117 O O . LYS B 1 123 ? -13.422 17.156 9.797 1 94.56 123 LYS B O 1
ATOM 3122 N N . ARG B 1 124 ? -12.352 15.383 10.625 1 96.88 124 ARG B N 1
ATOM 3123 C CA . ARG B 1 124 ? -12.531 15.844 12 1 96.88 124 ARG B CA 1
ATOM 3124 C C . ARG B 1 124 ? -11.766 17.141 12.242 1 96.88 124 ARG B C 1
ATOM 3126 O O . ARG B 1 124 ? -12.273 18.047 12.898 1 96.88 124 ARG B O 1
ATOM 3133 N N . LEU B 1 125 ? -10.547 17.203 11.773 1 97.81 125 LEU B N 1
ATOM 3134 C CA . LEU B 1 125 ? -9.758 18.422 11.922 1 97.81 125 LEU B CA 1
ATOM 3135 C C . LEU B 1 125 ? -10.445 19.609 11.25 1 97.81 125 LEU B C 1
ATOM 3137 O O . LEU B 1 125 ? -10.477 20.703 11.812 1 97.81 125 LEU B O 1
ATOM 3141 N N . ILE B 1 126 ? -11.016 19.375 10.094 1 96.56 126 ILE B N 1
ATOM 3142 C CA . ILE B 1 126 ? -11.734 20.422 9.383 1 96.56 126 ILE B CA 1
ATOM 3143 C C . ILE B 1 126 ? -12.938 20.875 10.219 1 96.56 126 ILE B C 1
ATOM 3145 O O . ILE B 1 126 ? -13.203 22.078 10.328 1 96.56 126 ILE B O 1
ATOM 3149 N N . GLN B 1 127 ? -13.586 19.938 10.828 1 96.44 127 GLN B N 1
ATOM 3150 C CA . GLN B 1 127 ? -14.711 20.266 11.711 1 96.44 127 GLN B CA 1
ATOM 3151 C C . GLN B 1 127 ? -14.25 21.094 12.898 1 96.44 127 GLN B C 1
ATOM 3153 O O . GLN B 1 127 ? -15.023 21.906 13.43 1 96.44 127 GLN B O 1
ATOM 3158 N N . PHE B 1 128 ? -13.039 20.906 13.336 1 97.56 128 PHE B N 1
ATOM 3159 C CA . PHE B 1 128 ? -12.469 21.656 14.453 1 97.56 128 PHE B CA 1
ATOM 3160 C C . PHE B 1 128 ? -11.867 22.969 13.969 1 97.56 128 PHE B C 1
ATOM 3162 O O . PHE B 1 128 ? -11.055 23.578 14.672 1 97.56 128 PHE B O 1
ATOM 3169 N N . ASP B 1 129 ? -12.086 23.328 12.695 1 96.88 129 ASP B N 1
ATOM 3170 C CA . ASP B 1 129 ? -11.727 24.609 12.102 1 96.88 129 ASP B CA 1
ATOM 3171 C C . ASP B 1 129 ? -10.242 24.672 11.758 1 96.88 129 ASP B C 1
ATOM 3173 O O . ASP B 1 129 ? -9.586 25.688 11.953 1 96.88 129 ASP B O 1
ATOM 3177 N N . TYR B 1 130 ? -9.727 23.547 11.328 1 97.94 130 TYR B N 1
ATOM 3178 C CA . TYR B 1 130 ? -8.359 23.5 10.812 1 97.94 130 TYR B CA 1
ATOM 3179 C C . TYR B 1 130 ? -8.344 23.688 9.297 1 97.94 130 TYR B C 1
ATOM 3181 O O . TYR B 1 130 ? -9.195 23.156 8.586 1 97.94 130 TYR B O 1
ATOM 3189 N N . SER B 1 131 ? -7.402 24.516 8.844 1 97.94 131 SER B N 1
ATOM 3190 C CA . SER B 1 131 ? -6.918 24.375 7.473 1 97.94 131 SER B CA 1
ATOM 3191 C C . SER B 1 131 ? -5.918 23.234 7.355 1 97.94 131 SER B C 1
ATOM 3193 O O . SER B 1 131 ? -4.859 23.25 7.984 1 97.94 131 SER B O 1
ATOM 3195 N N . VAL B 1 132 ? -6.285 22.203 6.527 1 98 132 VAL B N 1
ATOM 3196 C CA . VAL B 1 132 ? -5.492 20.984 6.531 1 98 132 VAL B CA 1
ATOM 3197 C C . VAL B 1 132 ? -4.762 20.828 5.199 1 98 132 VAL B C 1
ATOM 3199 O O . VAL B 1 132 ? -5.352 21.031 4.137 1 98 132 VAL B O 1
ATOM 3202 N N . ILE B 1 133 ? -3.443 20.531 5.281 1 97.62 133 ILE B N 1
ATOM 3203 C CA . ILE B 1 133 ? -2.699 20.156 4.086 1 97.62 133 ILE B CA 1
ATOM 3204 C C . ILE B 1 133 ? -1.925 18.859 4.348 1 97.62 133 ILE B C 1
ATOM 3206 O O . ILE B 1 133 ? -1.539 18.578 5.484 1 97.62 133 ILE B O 1
ATOM 3210 N N . CYS B 1 134 ? -1.737 18.062 3.311 1 97.06 134 CYS B N 1
ATOM 3211 C CA . CYS B 1 134 ? -0.91 16.859 3.373 1 97.06 134 CYS B CA 1
ATOM 3212 C C . CYS B 1 134 ? 0.466 17.125 2.77 1 97.06 134 CYS B C 1
ATOM 3214 O O . CYS B 1 134 ? 0.573 17.609 1.644 1 97.06 134 CYS B O 1
ATOM 3216 N N . ILE B 1 135 ? 1.481 16.875 3.576 1 97.19 135 ILE B N 1
ATOM 3217 C CA . ILE B 1 135 ? 2.857 16.938 3.094 1 97.19 135 ILE B CA 1
ATOM 3218 C C . ILE B 1 135 ? 3.342 15.547 2.709 1 97.19 135 ILE B C 1
ATOM 3220 O O . ILE B 1 135 ? 3.639 14.727 3.578 1 97.19 135 ILE B O 1
ATOM 3224 N N . PHE B 1 136 ? 3.422 15.352 1.425 1 96.12 136 PHE B N 1
ATOM 3225 C CA . PHE B 1 136 ? 3.93 14.07 0.948 1 96.12 136 PHE B CA 1
ATOM 3226 C C . PHE B 1 136 ? 5.453 14.078 0.905 1 96.12 136 PHE B C 1
ATOM 3228 O O . PHE B 1 136 ? 6.055 14.789 0.1 1 96.12 136 PHE B O 1
ATOM 3235 N N . CYS B 1 137 ? 6.059 13.195 1.756 1 95.88 137 CYS B N 1
ATOM 3236 C CA . CYS B 1 137 ? 7.512 13.141 1.876 1 95.88 137 CYS B CA 1
ATOM 3237 C C . CYS B 1 137 ? 8.086 12.016 1.031 1 95.88 137 CYS B C 1
ATOM 3239 O O . CYS B 1 137 ? 7.613 10.875 1.094 1 95.88 137 CYS B O 1
ATOM 3241 N N . MET B 1 138 ? 9.094 12.32 0.278 1 93.38 138 MET B N 1
ATOM 3242 C CA . MET B 1 138 ? 9.867 11.32 -0.465 1 93.38 138 MET B CA 1
ATOM 3243 C C . MET B 1 138 ? 11.359 11.508 -0.235 1 93.38 138 MET B C 1
ATOM 3245 O O . MET B 1 138 ? 11.867 12.633 -0.3 1 93.38 138 MET B O 1
ATOM 3249 N N . ASP B 1 139 ? 12.008 10.391 0.049 1 91.81 139 ASP B N 1
ATOM 3250 C CA . ASP B 1 139 ? 13.453 10.422 0.233 1 91.81 139 ASP B CA 1
ATOM 3251 C C . ASP B 1 139 ? 14.172 10.57 -1.104 1 91.81 139 ASP B C 1
ATOM 3253 O O . ASP B 1 139 ? 13.82 9.914 -2.086 1 91.81 139 ASP B O 1
ATOM 3257 N N . ILE B 1 140 ? 15.164 11.391 -1.101 1 88.88 140 ILE B N 1
ATOM 3258 C CA . ILE B 1 140 ? 15.906 11.672 -2.326 1 88.88 140 ILE B CA 1
ATOM 3259 C C . ILE B 1 140 ? 16.531 10.383 -2.852 1 88.88 140 ILE B C 1
ATOM 3261 O O . ILE B 1 140 ? 16.734 10.227 -4.059 1 88.88 140 ILE B O 1
ATOM 3265 N N . ALA B 1 141 ? 16.859 9.484 -2.027 1 86.38 141 ALA B N 1
ATOM 3266 C CA . ALA B 1 141 ? 17.484 8.219 -2.414 1 86.38 141 ALA B CA 1
ATOM 3267 C C . ALA B 1 141 ? 16.562 7.41 -3.318 1 86.38 141 ALA B C 1
ATOM 3269 O O . ALA B 1 141 ? 17.016 6.531 -4.055 1 86.38 141 ALA B O 1
ATOM 3270 N N . PHE B 1 142 ? 15.281 7.723 -3.295 1 85.31 142 PHE B N 1
ATOM 3271 C CA . PHE B 1 142 ? 14.32 6.973 -4.094 1 85.31 142 PHE B CA 1
ATOM 3272 C C . PHE B 1 142 ? 14.477 7.297 -5.574 1 85.31 142 PHE B C 1
ATOM 3274 O O . PHE B 1 142 ? 14.055 6.52 -6.434 1 85.31 142 PHE B O 1
ATOM 3281 N N . LEU B 1 143 ? 15.117 8.414 -5.871 1 82.62 143 LEU B N 1
ATOM 3282 C CA . LEU B 1 143 ? 15.273 8.867 -7.25 1 82.62 143 LEU B CA 1
ATOM 3283 C C . LEU B 1 143 ? 16.234 7.969 -8.008 1 82.62 143 LEU B C 1
ATOM 3285 O O . LEU B 1 143 ? 16.281 8.008 -9.242 1 82.62 143 LEU B O 1
ATOM 3289 N N . SER B 1 144 ? 16.984 7.195 -7.293 1 82.38 144 SER B N 1
ATOM 3290 C CA . SER B 1 144 ? 17.969 6.328 -7.941 1 82.38 144 SER B CA 1
ATOM 3291 C C . SER B 1 144 ? 17.469 4.883 -7.988 1 82.38 144 SER B C 1
ATOM 3293 O O . SER B 1 144 ? 18.203 3.994 -8.445 1 82.38 144 SER B O 1
ATOM 3295 N N . ASP B 1 145 ? 16.312 4.664 -7.539 1 82.75 145 ASP B N 1
ATOM 3296 C CA . ASP B 1 145 ? 15.742 3.326 -7.473 1 82.75 145 ASP B CA 1
ATOM 3297 C C . ASP B 1 145 ? 14.32 3.309 -8.039 1 82.75 145 ASP B C 1
ATOM 3299 O O . ASP B 1 145 ? 13.383 3.789 -7.398 1 82.75 145 ASP B O 1
ATOM 3303 N N . LEU B 1 146 ? 14.203 2.682 -9.156 1 81 146 LEU B N 1
ATOM 3304 C CA . LEU B 1 146 ? 12.93 2.701 -9.875 1 81 146 LEU B CA 1
ATOM 3305 C C . LEU B 1 146 ? 11.82 2.092 -9.031 1 81 146 LEU B C 1
ATOM 3307 O O . LEU B 1 146 ? 10.703 2.611 -9 1 81 146 LEU B O 1
ATOM 3311 N N . ASN B 1 147 ? 12.125 1.034 -8.344 1 78.25 147 ASN B N 1
ATOM 3312 C CA . ASN B 1 147 ? 11.094 0.364 -7.555 1 78.25 147 ASN B CA 1
ATOM 3313 C C . ASN B 1 147 ? 10.625 1.234 -6.395 1 78.25 147 ASN B C 1
ATOM 3315 O O . ASN B 1 147 ? 9.422 1.325 -6.125 1 78.25 147 ASN B O 1
ATOM 3319 N N . LYS B 1 148 ? 11.523 1.821 -5.762 1 83.12 148 LYS B N 1
ATOM 3320 C CA . LYS B 1 148 ? 11.18 2.707 -4.656 1 83.12 148 LYS B CA 1
ATOM 3321 C C . LYS B 1 148 ? 10.414 3.934 -5.152 1 83.12 148 LYS B C 1
ATOM 3323 O O . LYS B 1 148 ? 9.469 4.383 -4.512 1 83.12 148 LYS B O 1
ATOM 3328 N N . LEU B 1 149 ? 10.883 4.434 -6.262 1 86.12 149 LEU B N 1
ATOM 3329 C CA . LEU B 1 149 ? 10.195 5.574 -6.855 1 86.12 149 LEU B CA 1
ATOM 3330 C C . LEU B 1 149 ? 8.766 5.215 -7.238 1 86.12 149 LEU B C 1
ATOM 3332 O O . LEU B 1 149 ? 7.836 5.984 -6.988 1 86.12 149 LEU B O 1
ATOM 3336 N N . LEU B 1 150 ? 8.609 4.094 -7.812 1 84 150 LEU B N 1
ATOM 3337 C CA . LEU B 1 150 ? 7.281 3.639 -8.219 1 84 150 LEU B CA 1
ATOM 3338 C C . LEU B 1 150 ? 6.387 3.416 -7 1 84 150 LEU B C 1
ATOM 3340 O O . LEU B 1 150 ? 5.203 3.762 -7.023 1 84 150 LEU B O 1
ATOM 3344 N N . GLY B 1 151 ? 6.941 2.793 -5.996 1 85.62 151 GLY B N 1
ATOM 3345 C CA . GLY B 1 151 ? 6.199 2.645 -4.754 1 85.62 151 GLY B CA 1
ATOM 3346 C C . GLY B 1 151 ? 5.723 3.965 -4.18 1 85.62 151 GLY B C 1
ATOM 3347 O O . GLY B 1 151 ? 4.574 4.078 -3.74 1 85.62 151 GLY B O 1
ATOM 3348 N N . SER B 1 152 ? 6.578 4.902 -4.195 1 89.31 152 SER B N 1
ATOM 3349 C CA . SER B 1 152 ? 6.219 6.234 -3.711 1 89.31 152 SER B CA 1
ATOM 3350 C C . SER B 1 152 ? 5.133 6.859 -4.578 1 89.31 152 SER B C 1
ATOM 3352 O O . SER B 1 152 ? 4.254 7.562 -4.066 1 89.31 152 SER B O 1
ATOM 3354 N N . ALA B 1 153 ? 5.258 6.652 -5.855 1 86.12 153 ALA B N 1
ATOM 3355 C CA . ALA B 1 153 ? 4.254 7.176 -6.781 1 86.12 153 ALA B CA 1
ATOM 3356 C C . ALA B 1 153 ? 2.881 6.574 -6.496 1 86.12 153 ALA B C 1
ATOM 3358 O O . ALA B 1 153 ? 1.875 7.289 -6.492 1 86.12 153 ALA B O 1
ATOM 3359 N N . ILE B 1 154 ? 2.891 5.301 -6.25 1 86.44 154 ILE B N 1
ATOM 3360 C CA . ILE B 1 154 ? 1.643 4.609 -5.949 1 86.44 154 ILE B CA 1
ATOM 3361 C C . ILE B 1 154 ? 1.076 5.121 -4.629 1 86.44 154 ILE B C 1
ATOM 3363 O O . ILE B 1 154 ? -0.133 5.332 -4.504 1 86.44 154 ILE B O 1
ATOM 3367 N N . TYR B 1 155 ? 1.956 5.344 -3.713 1 90.06 155 TYR B N 1
ATOM 3368 C CA . TYR B 1 155 ? 1.568 5.926 -2.432 1 90.06 155 TYR B CA 1
ATOM 3369 C C . TYR B 1 155 ? 0.906 7.281 -2.629 1 90.06 155 TYR B C 1
ATOM 3371 O O . TYR B 1 155 ? -0.146 7.559 -2.047 1 90.06 155 TYR B O 1
ATOM 3379 N N . ALA B 1 156 ? 1.556 8.062 -3.395 1 89 156 ALA B N 1
ATOM 3380 C CA . ALA B 1 156 ? 1.048 9.406 -3.666 1 89 156 ALA B CA 1
ATOM 3381 C C . ALA B 1 156 ? -0.328 9.352 -4.324 1 89 156 ALA B C 1
ATOM 3383 O O . ALA B 1 156 ? -1.261 10.023 -3.889 1 89 156 ALA B O 1
ATOM 3384 N N . LEU B 1 157 ? -0.454 8.547 -5.285 1 84.06 157 LEU B N 1
ATOM 3385 C CA . LEU B 1 157 ? -1.713 8.414 -6.012 1 84.06 157 LEU B CA 1
ATOM 3386 C C . LEU B 1 157 ? -2.832 7.965 -5.078 1 84.06 157 LEU B C 1
ATOM 3388 O O . LEU B 1 157 ? -3.916 8.555 -5.07 1 84.06 157 LEU B O 1
ATOM 3392 N N . SER B 1 158 ? -2.525 6.93 -4.328 1 86.38 158 SER B N 1
ATOM 3393 C CA . SER B 1 158 ? -3.514 6.395 -3.396 1 86.38 158 SER B CA 1
ATOM 3394 C C . SER B 1 158 ? -3.973 7.465 -2.408 1 86.38 158 SER B C 1
ATOM 3396 O O . SER B 1 158 ? -5.172 7.621 -2.168 1 86.38 158 SER B O 1
ATOM 3398 N N . SER B 1 159 ? -3.02 8.188 -1.869 1 90.12 159 SER B N 1
ATOM 3399 C CA . SER B 1 159 ? -3.322 9.203 -0.868 1 90.12 159 SER B CA 1
ATOM 3400 C C . SER B 1 159 ? -4.16 10.336 -1.462 1 90.12 159 SER B C 1
ATOM 3402 O O . SER B 1 159 ? -5.098 10.82 -0.826 1 90.12 159 SER B O 1
ATOM 3404 N N . MET B 1 160 ? -3.855 10.719 -2.609 1 84.81 160 MET B N 1
ATOM 3405 C CA . MET B 1 160 ? -4.543 11.844 -3.229 1 84.81 160 MET B CA 1
ATOM 3406 C C . MET B 1 160 ? -5.996 11.492 -3.537 1 84.81 160 MET B C 1
ATOM 3408 O O . MET B 1 160 ? -6.879 12.352 -3.461 1 84.81 160 MET B O 1
ATOM 3412 N N . VAL B 1 161 ? -6.207 10.32 -3.873 1 82.75 161 VAL B N 1
ATOM 3413 C CA . VAL B 1 161 ? -7.555 9.875 -4.207 1 82.75 161 VAL B CA 1
ATOM 3414 C C . VAL B 1 161 ? -8.406 9.805 -2.943 1 82.75 161 VAL B C 1
ATOM 3416 O O . VAL B 1 161 ? -9.578 10.195 -2.951 1 82.75 161 VAL B O 1
ATOM 3419 N N . LEU B 1 162 ? -7.812 9.391 -1.943 1 85.31 162 LEU B N 1
ATOM 3420 C CA . LEU B 1 162 ? -8.602 9.078 -0.755 1 85.31 162 LEU B CA 1
ATOM 3421 C C . LEU B 1 162 ? -8.68 10.281 0.174 1 85.31 162 LEU B C 1
ATOM 3423 O O . LEU B 1 162 ? -9.688 10.477 0.862 1 85.31 162 LEU B O 1
ATOM 3427 N N . LEU B 1 163 ? -7.566 11.031 0.139 1 89.31 163 LEU B N 1
ATOM 3428 C CA . LEU B 1 163 ? -7.516 12.133 1.09 1 89.31 163 LEU B CA 1
ATOM 3429 C C . LEU B 1 163 ? -7.996 13.43 0.444 1 89.31 163 LEU B C 1
ATOM 3431 O O . LEU B 1 163 ? -7.496 13.82 -0.614 1 89.31 163 LEU B O 1
ATOM 3435 N N . ASP B 1 164 ? -9.016 13.961 0.951 1 86.06 164 ASP B N 1
ATOM 3436 C CA . ASP B 1 164 ? -9.594 15.188 0.42 1 86.06 164 ASP B CA 1
ATOM 3437 C C . ASP B 1 164 ? -8.945 16.422 1.054 1 86.06 164 ASP B C 1
ATOM 3439 O O . ASP B 1 164 ? -9.602 17.172 1.778 1 86.06 164 ASP B O 1
ATOM 3443 N N . ALA B 1 165 ? -7.715 16.656 0.785 1 92.38 165 ALA B N 1
ATOM 3444 C CA . ALA B 1 165 ? -6.945 17.797 1.263 1 92.38 165 ALA B CA 1
ATOM 3445 C C . ALA B 1 165 ? -5.875 18.203 0.252 1 92.38 165 ALA B C 1
ATOM 3447 O O . ALA B 1 165 ? -5.473 17.391 -0.591 1 92.38 165 ALA B O 1
ATOM 3448 N N . PRO B 1 166 ? -5.457 19.422 0.244 1 92.62 166 PRO B N 1
ATOM 3449 C CA . PRO B 1 166 ? -4.348 19.812 -0.626 1 92.62 166 PRO B CA 1
ATOM 3450 C C . PRO B 1 166 ? -3.039 19.109 -0.272 1 92.62 166 PRO B C 1
ATOM 3452 O O . PRO B 1 166 ? -2.814 18.766 0.891 1 92.62 166 PRO B O 1
ATOM 3455 N N . PHE B 1 167 ? -2.227 18.969 -1.33 1 92.5 167 PHE B N 1
ATOM 3456 C CA . PHE B 1 167 ? -0.965 18.25 -1.143 1 92.5 167 PHE B CA 1
ATOM 3457 C C . PHE B 1 167 ? 0.218 19.156 -1.456 1 92.5 167 PHE B C 1
ATOM 3459 O O . PHE B 1 167 ? 0.158 19.969 -2.387 1 92.5 167 PHE B O 1
ATOM 3466 N N . VAL B 1 168 ? 1.255 19.062 -0.665 1 93.44 168 VAL B N 1
ATOM 3467 C CA . VAL B 1 168 ? 2.576 19.609 -0.949 1 93.44 168 VAL B CA 1
ATOM 3468 C C . VAL B 1 168 ? 3.611 18.484 -0.967 1 93.44 168 VAL B C 1
ATOM 3470 O O . VAL B 1 168 ? 3.715 17.719 -0.011 1 93.44 168 VAL B O 1
ATOM 3473 N N . CYS B 1 169 ? 4.336 18.344 -2.066 1 92.94 169 CYS B N 1
ATOM 3474 C CA . CYS B 1 169 ? 5.359 17.312 -2.17 1 92.94 169 CYS B CA 1
ATOM 3475 C C . CYS B 1 169 ? 6.699 17.828 -1.655 1 92.94 169 CYS B C 1
ATOM 3477 O O . CYS B 1 169 ? 7.145 18.906 -2.029 1 92.94 169 CYS B O 1
ATOM 3479 N N . ALA B 1 170 ? 7.316 17.062 -0.77 1 93.75 170 ALA B N 1
ATOM 3480 C CA . ALA B 1 170 ? 8.594 17.438 -0.172 1 93.75 170 ALA B CA 1
ATOM 3481 C C . ALA B 1 170 ? 9.656 16.359 -0.424 1 93.75 170 ALA B C 1
ATOM 3483 O O . ALA B 1 170 ? 9.445 15.188 -0.111 1 93.75 170 ALA B O 1
ATOM 3484 N N . LEU B 1 171 ? 10.711 16.734 -1.073 1 92.62 171 LEU B N 1
ATOM 3485 C CA . LEU B 1 171 ? 11.883 15.875 -1.215 1 92.62 171 LEU B CA 1
ATOM 3486 C C . LEU B 1 171 ? 12.82 16.031 -0.028 1 92.62 171 LEU B C 1
ATOM 3488 O O . LEU B 1 171 ? 13.461 17.078 0.121 1 92.62 171 LEU B O 1
ATOM 3492 N N . THR B 1 172 ? 12.859 14.984 0.734 1 92.81 172 THR B N 1
ATOM 3493 C CA . THR B 1 172 ? 13.602 15.086 1.987 1 92.81 172 THR B CA 1
ATOM 3494 C C . THR B 1 172 ? 15.055 14.656 1.79 1 92.81 172 THR B C 1
ATOM 3496 O O . THR B 1 172 ? 15.391 14.016 0.791 1 92.81 172 THR B O 1
ATOM 3499 N N . LYS B 1 173 ? 15.953 15.078 2.623 1 89.5 173 LYS B N 1
ATOM 3500 C CA . LYS B 1 173 ? 17.375 14.75 2.674 1 89.5 173 LYS B CA 1
ATOM 3501 C C . LYS B 1 173 ? 18.094 15.258 1.434 1 89.5 173 LYS B C 1
ATOM 3503 O O . LYS B 1 173 ? 19 14.594 0.911 1 89.5 173 LYS B O 1
ATOM 3508 N N . TRP B 1 174 ? 17.688 16.328 0.989 1 86.88 174 TRP B N 1
ATOM 3509 C CA . TRP B 1 174 ? 18.266 16.953 -0.195 1 86.88 174 TRP B CA 1
ATOM 3510 C C . TRP B 1 174 ? 19.766 17.141 -0.036 1 86.88 174 TRP B C 1
ATOM 3512 O O . TRP B 1 174 ? 20.516 17.156 -1.024 1 86.88 174 TRP B O 1
ATOM 3522 N N . ASP B 1 175 ? 20.219 17.297 1.153 1 84.25 175 ASP B N 1
ATOM 3523 C CA . ASP B 1 175 ? 21.625 17.531 1.444 1 84.25 175 ASP B CA 1
ATOM 3524 C C . ASP B 1 175 ? 22.484 16.344 1.038 1 84.25 175 ASP B C 1
ATOM 3526 O O . ASP B 1 175 ? 23.703 16.469 0.893 1 84.25 175 ASP B O 1
ATOM 3530 N N . LEU B 1 176 ? 21.859 15.219 0.835 1 81.44 176 LEU B N 1
ATOM 3531 C CA . LEU B 1 176 ? 22.609 14.023 0.46 1 81.44 176 LEU B CA 1
ATOM 3532 C C . LEU B 1 176 ? 22.891 14.008 -1.039 1 81.44 176 LEU B C 1
ATOM 3534 O O . LEU B 1 176 ? 23.688 13.195 -1.516 1 81.44 176 LEU B O 1
ATOM 3538 N N . LEU B 1 177 ? 22.125 14.875 -1.769 1 74.56 177 LEU B N 1
ATOM 3539 C CA . LEU B 1 177 ? 22.375 14.906 -3.209 1 74.56 177 LEU B CA 1
ATOM 3540 C C . LEU B 1 177 ? 23.703 15.562 -3.527 1 74.56 177 LEU B C 1
ATOM 3542 O O . LEU B 1 177 ? 24.047 16.594 -2.957 1 74.56 177 LEU B O 1
ATOM 3546 N N . ASP B 1 178 ? 24.547 14.82 -4.184 1 61.94 178 ASP B N 1
ATOM 3547 C CA . ASP B 1 178 ? 25.828 15.367 -4.586 1 61.94 178 ASP B CA 1
ATOM 3548 C C . ASP B 1 178 ? 25.656 16.625 -5.426 1 61.94 178 ASP B C 1
ATOM 3550 O O . ASP B 1 178 ? 24.703 16.75 -6.191 1 61.94 178 ASP B O 1
ATOM 3554 N N . GLU B 1 179 ? 26.156 17.734 -5.004 1 56.66 179 GLU B N 1
ATOM 3555 C CA . GLU B 1 179 ? 26.219 19.094 -5.535 1 56.66 179 GLU B CA 1
ATOM 3556 C C . GLU B 1 179 ? 26.25 19.094 -7.059 1 56.66 179 GLU B C 1
ATOM 3558 O O . GLU B 1 179 ? 25.75 20.031 -7.695 1 56.66 179 GLU B O 1
ATOM 3563 N N . SER B 1 180 ? 26.875 18.172 -7.562 1 50.03 180 SER B N 1
ATOM 3564 C CA . SER B 1 180 ? 26.984 18.281 -9.016 1 50.03 180 SER B CA 1
ATOM 3565 C C . SER B 1 180 ? 25.625 18.188 -9.688 1 50.03 180 SER B C 1
ATOM 3567 O O . SER B 1 180 ? 25.516 18.359 -10.906 1 50.03 180 SER B O 1
ATOM 3569 N N . SER B 1 181 ? 24.703 17.969 -8.812 1 52.56 181 SER B N 1
ATOM 3570 C CA . SER B 1 181 ? 23.422 17.688 -9.461 1 52.56 181 SER B CA 1
ATOM 3571 C C . SER B 1 181 ? 22.719 18.984 -9.859 1 52.56 181 SER B C 1
ATOM 3573 O O . SER B 1 181 ? 22.766 19.984 -9.133 1 52.56 181 SER B O 1
ATOM 3575 N N . GLU B 1 182 ? 22.578 19.141 -11.07 1 50.44 182 GLU B N 1
ATOM 3576 C CA . GLU B 1 182 ? 22 20.219 -11.852 1 50.44 182 GLU B CA 1
ATOM 3577 C C . GLU B 1 182 ? 20.641 20.641 -11.281 1 50.44 182 GLU B C 1
ATOM 3579 O O . GLU B 1 182 ? 19.891 21.375 -11.93 1 50.44 182 GLU B O 1
ATOM 3584 N N . TYR B 1 183 ? 20.422 20.188 -10.031 1 54.75 183 TYR B N 1
ATOM 3585 C CA . TYR B 1 183 ? 19.031 20.469 -9.688 1 54.75 183 TYR B CA 1
ATOM 3586 C C . TYR B 1 183 ? 18.922 21.812 -8.984 1 54.75 183 TYR B C 1
ATOM 3588 O O . TYR B 1 183 ? 18.938 21.891 -7.754 1 54.75 183 TYR B O 1
ATOM 3596 N N . ASN B 1 184 ? 19.266 22.891 -9.641 1 55.38 184 ASN B N 1
ATOM 3597 C CA . ASN B 1 184 ? 19.328 24.234 -9.07 1 55.38 184 ASN B CA 1
ATOM 3598 C C . ASN B 1 184 ? 17.938 24.812 -8.852 1 55.38 184 ASN B C 1
ATOM 3600 O O . ASN B 1 184 ? 17.797 25.891 -8.289 1 55.38 184 ASN B O 1
ATOM 3604 N N . GLN B 1 185 ? 16.938 24.156 -9.336 1 58.16 185 GLN B N 1
ATOM 3605 C CA . GLN B 1 185 ? 15.656 24.859 -9.25 1 58.16 185 GLN B CA 1
ATOM 3606 C C . GLN B 1 185 ? 14.969 24.594 -7.918 1 58.16 185 GLN B C 1
ATOM 3608 O O . GLN B 1 185 ? 15.188 23.562 -7.297 1 58.16 185 GLN B O 1
ATOM 3613 N N . GLU B 1 186 ? 14.383 25.656 -7.41 1 62.47 186 GLU B N 1
ATOM 3614 C CA . GLU B 1 186 ? 13.57 25.609 -6.203 1 62.47 186 GLU B CA 1
ATOM 3615 C C . GLU B 1 186 ? 12.688 24.359 -6.176 1 62.47 186 GLU B C 1
ATOM 3617 O O . GLU B 1 186 ? 12.562 23.703 -5.137 1 62.47 186 GLU B O 1
ATOM 3622 N N . ASP B 1 187 ? 12.172 24.141 -7.277 1 70.69 187 ASP B N 1
ATOM 3623 C CA . ASP B 1 187 ? 11.367 22.938 -7.43 1 70.69 187 ASP B CA 1
ATOM 3624 C C . ASP B 1 187 ? 12.07 21.906 -8.312 1 70.69 187 ASP B C 1
ATOM 3626 O O . ASP B 1 187 ? 12.695 22.266 -9.312 1 70.69 187 ASP B O 1
ATOM 3630 N N . PHE B 1 188 ? 12.023 20.75 -7.766 1 77.5 188 PHE B N 1
ATOM 3631 C CA . PHE B 1 188 ? 12.586 19.625 -8.5 1 77.5 188 PHE B CA 1
ATOM 3632 C C . PHE B 1 188 ? 11.484 18.75 -9.086 1 77.5 188 PHE B C 1
ATOM 3634 O O . PHE B 1 188 ? 10.469 18.5 -8.422 1 77.5 188 PHE B O 1
ATOM 3641 N N . SER B 1 189 ? 11.641 18.562 -10.391 1 81.25 189 SER B N 1
ATOM 3642 C CA . SER B 1 189 ? 10.641 17.703 -11.016 1 81.25 189 SER B CA 1
ATOM 3643 C C . SER B 1 189 ? 11.211 16.312 -11.289 1 81.25 189 SER B C 1
ATOM 3645 O O . SER B 1 189 ? 12.312 16.188 -11.828 1 81.25 189 SER B O 1
ATOM 3647 N N . VAL B 1 190 ? 10.492 15.375 -10.82 1 80.62 190 VAL B N 1
ATOM 3648 C CA . VAL B 1 190 ? 10.914 13.992 -11.008 1 80.62 190 VAL B CA 1
ATOM 3649 C C . VAL B 1 190 ? 10.453 13.492 -12.375 1 80.62 190 VAL B C 1
ATOM 3651 O O . VAL B 1 190 ? 9.328 13.781 -12.805 1 80.62 190 VAL B O 1
ATOM 3654 N N . ASN B 1 191 ? 11.344 12.852 -13.031 1 78.56 191 ASN B N 1
ATOM 3655 C CA . ASN B 1 191 ? 11.047 12.203 -14.305 1 78.56 191 ASN B CA 1
ATOM 3656 C C . ASN B 1 191 ? 11.344 10.703 -14.25 1 78.56 191 ASN B C 1
ATOM 3658 O O . ASN B 1 191 ? 12.5 10.297 -14.195 1 78.56 191 ASN B O 1
ATOM 3662 N N . PHE B 1 192 ? 10.266 9.969 -14.383 1 77.12 192 PHE B N 1
ATOM 3663 C CA . PHE B 1 192 ? 10.391 8.523 -14.281 1 77.12 192 PHE B CA 1
ATOM 3664 C C . PHE B 1 192 ? 11.172 7.965 -15.469 1 77.12 192 PHE B C 1
ATOM 3666 O O . PHE B 1 192 ? 11.828 6.926 -15.359 1 77.12 192 PHE B O 1
ATOM 3673 N N . GLN B 1 193 ? 11.07 8.672 -16.578 1 75.25 193 GLN B N 1
ATOM 3674 C CA . GLN B 1 193 ? 11.688 8.172 -17.797 1 75.25 193 GLN B CA 1
ATOM 3675 C C . GLN B 1 193 ? 13.203 8.07 -17.641 1 75.25 193 GLN B C 1
ATOM 3677 O O . GLN B 1 193 ? 13.836 7.172 -18.219 1 75.25 193 GLN B O 1
ATOM 3682 N N . ASP B 1 194 ? 13.781 8.969 -16.859 1 74.94 194 ASP B N 1
ATOM 3683 C CA . ASP B 1 194 ? 15.219 8.945 -16.641 1 74.94 194 ASP B CA 1
ATOM 3684 C C . ASP B 1 194 ? 15.641 7.656 -15.922 1 74.94 194 ASP B C 1
ATOM 3686 O O . ASP B 1 194 ? 16.688 7.082 -16.234 1 74.94 194 ASP B O 1
ATOM 3690 N N . LEU B 1 195 ? 14.781 7.246 -15.086 1 72.88 195 LEU B N 1
ATOM 3691 C CA . LEU B 1 195 ? 15.109 6.051 -14.312 1 72.88 195 LEU B CA 1
ATOM 3692 C C . LEU B 1 195 ? 14.828 4.789 -15.125 1 72.88 195 LEU B C 1
ATOM 3694 O O . LEU B 1 195 ? 15.555 3.795 -15.008 1 72.88 195 LEU B O 1
ATOM 3698 N N . ILE B 1 196 ? 13.75 4.879 -15.906 1 74 196 ILE B N 1
ATOM 3699 C CA . ILE B 1 196 ? 13.406 3.736 -16.75 1 74 196 ILE B CA 1
ATOM 3700 C C . ILE B 1 196 ? 14.594 3.391 -17.656 1 74 196 ILE B C 1
ATOM 3702 O O . ILE B 1 196 ? 14.914 2.215 -17.828 1 74 196 ILE B O 1
ATOM 3706 N N . SER B 1 197 ? 15.297 4.422 -18.047 1 70.81 197 SER B N 1
ATOM 3707 C CA . SER B 1 197 ? 16.375 4.238 -19.016 1 70.81 197 SER B CA 1
ATOM 3708 C C . SER B 1 197 ? 17.609 3.637 -18.359 1 70.81 197 SER B C 1
ATOM 3710 O O . SER B 1 197 ? 18.406 2.963 -19.016 1 70.81 197 SER B O 1
ATOM 3712 N N . ILE B 1 198 ? 17.812 3.883 -17.062 1 64.12 198 ILE B N 1
ATOM 3713 C CA . ILE B 1 198 ? 19.047 3.453 -16.422 1 64.12 198 ILE B CA 1
ATOM 3714 C C . ILE B 1 198 ? 18.797 2.182 -15.609 1 64.12 198 ILE B C 1
ATOM 3716 O O . ILE B 1 198 ? 19.719 1.609 -15.031 1 64.12 198 ILE B O 1
ATOM 3720 N N . THR B 1 199 ? 17.562 1.895 -15.391 1 63.44 199 THR B N 1
ATOM 3721 C CA . THR B 1 199 ? 17.266 0.692 -14.625 1 63.44 199 THR B CA 1
ATOM 3722 C C . THR B 1 199 ? 17.719 -0.557 -15.367 1 63.44 199 THR B C 1
ATOM 3724 O O . THR B 1 199 ? 17.359 -0.766 -16.531 1 63.44 199 THR B O 1
ATOM 3727 N N . PRO B 1 200 ? 18.766 -1.154 -14.523 1 59.16 200 PRO B N 1
ATOM 3728 C CA . PRO B 1 200 ? 19.219 -2.391 -15.164 1 59.16 200 PRO B CA 1
ATOM 3729 C C . PRO B 1 200 ? 18.094 -3.398 -15.375 1 59.16 200 PRO B C 1
ATOM 3731 O O . PRO B 1 200 ? 17.172 -3.486 -14.547 1 59.16 200 PRO B O 1
ATOM 3734 N N . GLY B 1 201 ? 18.109 -4.125 -16.5 1 61.22 201 GLY B N 1
ATOM 3735 C CA . GLY B 1 201 ? 17.172 -5.172 -16.859 1 61.22 201 GLY B CA 1
ATOM 3736 C C . GLY B 1 201 ? 16.016 -4.668 -17.719 1 61.22 201 GLY B C 1
ATOM 3737 O O . GLY B 1 201 ? 15.766 -3.463 -17.781 1 61.22 201 GLY B O 1
ATOM 3738 N N . LYS B 1 202 ? 15.594 -5.309 -18.562 1 62.75 202 LYS B N 1
ATOM 3739 C CA . LYS B 1 202 ? 14.625 -4.949 -19.609 1 62.75 202 LYS B CA 1
ATOM 3740 C C . LYS B 1 202 ? 13.203 -4.934 -19.047 1 62.75 202 LYS B C 1
ATOM 3742 O O . LYS B 1 202 ? 12.656 -5.984 -18.703 1 62.75 202 LYS B O 1
ATOM 3747 N N . LEU B 1 203 ? 12.828 -3.719 -18.516 1 76.06 203 LEU B N 1
ATOM 3748 C CA . LEU B 1 203 ? 11.383 -3.594 -18.328 1 76.06 203 LEU B CA 1
ATOM 3749 C C . LEU B 1 203 ? 10.633 -4.012 -19.594 1 76.06 203 LEU B C 1
ATOM 3751 O O . LEU B 1 203 ? 11.094 -3.738 -20.703 1 76.06 203 LEU B O 1
ATOM 3755 N N . SER B 1 204 ? 9.68 -4.793 -19.328 1 78.25 204 SER B N 1
ATOM 3756 C CA . SER B 1 204 ? 8.844 -5.141 -20.469 1 78.25 204 SER B CA 1
ATOM 3757 C C . SER B 1 204 ? 8.133 -3.914 -21.031 1 78.25 204 SER B C 1
ATOM 3759 O O . SER B 1 204 ? 8.062 -2.875 -20.375 1 78.25 204 SER B O 1
ATOM 3761 N N . LEU B 1 205 ? 7.738 -4.039 -22.234 1 77.5 205 LEU B N 1
ATOM 3762 C CA . LEU B 1 205 ? 6.977 -2.967 -22.875 1 77.5 205 LEU B CA 1
ATOM 3763 C C . LEU B 1 205 ? 5.73 -2.637 -22.062 1 77.5 205 LEU B C 1
ATOM 3765 O O . LEU B 1 205 ? 5.359 -1.467 -21.922 1 77.5 205 LEU B O 1
ATOM 3769 N N . LYS B 1 206 ? 5.203 -3.609 -21.531 1 74.88 206 LYS B N 1
ATOM 3770 C CA . LYS B 1 206 ? 3.998 -3.436 -20.719 1 74.88 206 LYS B CA 1
ATOM 3771 C C . LYS B 1 206 ? 4.301 -2.648 -19.453 1 74.88 206 LYS B C 1
ATOM 3773 O O . LYS B 1 206 ? 3.57 -1.717 -19.094 1 74.88 206 LYS B O 1
ATOM 3778 N N . GLN B 1 207 ? 5.348 -2.965 -18.844 1 77.12 207 GLN B N 1
ATOM 3779 C CA . GLN B 1 207 ? 5.754 -2.25 -17.641 1 77.12 207 GLN B CA 1
ATOM 3780 C C . GLN B 1 207 ? 6.039 -0.782 -17.938 1 77.12 207 GLN B C 1
ATOM 3782 O O . GLN B 1 207 ? 5.621 0.103 -17.188 1 77.12 207 GLN B O 1
ATOM 3787 N N . LYS B 1 208 ? 6.699 -0.631 -19.047 1 81.56 208 LYS B N 1
ATOM 3788 C CA . LYS B 1 208 ? 7.023 0.735 -19.438 1 81.56 208 LYS B CA 1
ATOM 3789 C C . LYS B 1 208 ? 5.762 1.556 -19.672 1 81.56 208 LYS B C 1
ATOM 3791 O O . LYS B 1 208 ? 5.684 2.719 -19.266 1 81.56 208 LYS B O 1
ATOM 3796 N N . LYS B 1 209 ? 4.836 0.936 -20.25 1 79.56 209 LYS B N 1
ATOM 3797 C CA . LYS B 1 209 ? 3.562 1.597 -20.5 1 79.56 209 LYS B CA 1
ATOM 3798 C C . LYS B 1 209 ? 2.857 1.965 -19.203 1 79.56 209 LYS B C 1
ATOM 3800 O O . LYS B 1 209 ? 2.324 3.068 -19.078 1 79.56 209 LYS B O 1
ATOM 3805 N N . TYR B 1 210 ? 2.914 1.058 -18.297 1 76.44 210 TYR B N 1
ATOM 3806 C CA . TYR B 1 210 ? 2.26 1.298 -17.016 1 76.44 210 TYR B CA 1
ATOM 3807 C C . TYR B 1 210 ? 2.961 2.412 -16.25 1 76.44 210 TYR B C 1
ATOM 3809 O O . TYR B 1 210 ? 2.307 3.281 -15.672 1 76.44 210 TYR B O 1
ATOM 3817 N N . ILE B 1 211 ? 4.238 2.404 -16.297 1 82.69 211 ILE B N 1
ATOM 3818 C CA . ILE B 1 211 ? 5.027 3.416 -15.594 1 82.69 211 ILE B CA 1
ATOM 3819 C C . ILE B 1 211 ? 4.762 4.789 -16.203 1 82.69 211 ILE B C 1
ATOM 3821 O O . ILE B 1 211 ? 4.59 5.773 -15.484 1 82.69 211 ILE B O 1
ATOM 3825 N N . THR B 1 212 ? 4.625 4.805 -17.5 1 82.12 212 THR B N 1
ATOM 3826 C CA . THR B 1 212 ? 4.344 6.051 -18.203 1 82.12 212 THR B CA 1
ATOM 3827 C C . THR B 1 212 ? 2.967 6.59 -17.828 1 82.12 212 THR B C 1
ATOM 3829 O O . THR B 1 212 ? 2.801 7.789 -17.609 1 82.12 212 THR B O 1
ATOM 3832 N N . ALA B 1 213 ? 2.041 5.715 -17.719 1 78.12 213 ALA B N 1
ATOM 3833 C CA . ALA B 1 213 ? 0.689 6.125 -17.359 1 78.12 213 ALA B CA 1
ATOM 3834 C C . ALA B 1 213 ? 0.659 6.711 -15.945 1 78.12 213 ALA B C 1
ATOM 3836 O O . ALA B 1 213 ? -0.008 7.715 -15.695 1 78.12 213 ALA B O 1
ATOM 3837 N N . ILE B 1 214 ? 1.362 6.098 -15.047 1 81.12 214 ILE B N 1
ATOM 3838 C CA . ILE B 1 214 ? 1.435 6.582 -13.672 1 81.12 214 ILE B CA 1
ATOM 3839 C C . ILE B 1 214 ? 2.096 7.957 -13.648 1 81.12 214 ILE B C 1
ATOM 3841 O O . ILE B 1 214 ? 1.59 8.883 -13.008 1 81.12 214 ILE B O 1
ATOM 3845 N N . GLN B 1 215 ? 3.141 8.078 -14.352 1 83.44 215 GLN B N 1
ATOM 3846 C CA . GLN B 1 215 ? 3.855 9.344 -14.414 1 83.44 215 GLN B CA 1
ATOM 3847 C C . GLN B 1 215 ? 2.961 10.453 -14.953 1 83.44 215 GLN B C 1
ATOM 3849 O O . GLN B 1 215 ? 2.957 11.57 -14.43 1 83.44 215 GLN B O 1
ATOM 3854 N N . GLU B 1 216 ? 2.289 10.156 -15.961 1 82.31 216 GLU B N 1
ATOM 3855 C CA . GLU B 1 216 ? 1.398 11.141 -16.578 1 82.31 216 GLU B CA 1
ATOM 3856 C C . GLU B 1 216 ? 0.309 11.578 -15.602 1 82.31 216 GLU B C 1
ATOM 3858 O O . GLU B 1 216 ? -0.011 12.766 -15.516 1 82.31 216 GLU B O 1
ATOM 3863 N N . THR B 1 217 ? -0.233 10.656 -14.93 1 77.25 217 THR B N 1
ATOM 3864 C CA . THR B 1 217 ? -1.264 10.969 -13.945 1 77.25 217 THR B CA 1
ATOM 3865 C C . THR B 1 217 ? -0.71 11.875 -12.852 1 77.25 217 THR B C 1
ATOM 3867 O O . THR B 1 217 ? -1.322 12.891 -12.508 1 77.25 217 THR B O 1
ATOM 3870 N N . LEU B 1 218 ? 0.418 11.562 -12.359 1 82.5 218 LEU B N 1
ATOM 3871 C CA . LEU B 1 218 ? 1.041 12.359 -11.305 1 82.5 218 LEU B CA 1
ATOM 3872 C C . LEU B 1 218 ? 1.383 13.758 -11.812 1 82.5 218 LEU B C 1
ATOM 3874 O O . LEU B 1 218 ? 1.271 14.734 -11.07 1 82.5 218 LEU B O 1
ATOM 3878 N N . ASN B 1 219 ? 1.819 13.805 -13.016 1 82.88 219 ASN B N 1
ATOM 3879 C CA . ASN B 1 219 ? 2.109 15.094 -13.625 1 82.88 219 ASN B CA 1
ATOM 3880 C C . ASN B 1 219 ? 0.856 15.961 -13.727 1 82.88 219 ASN B C 1
ATOM 3882 O O . ASN B 1 219 ? 0.892 17.156 -13.414 1 82.88 219 ASN B O 1
ATOM 3886 N N . ASP B 1 220 ? -0.181 15.367 -14.133 1 78.06 220 ASP B N 1
ATOM 3887 C CA . ASP B 1 220 ? -1.446 16.078 -14.281 1 78.06 220 ASP B CA 1
ATOM 3888 C C . ASP B 1 220 ? -1.933 16.609 -12.938 1 78.06 220 ASP B C 1
ATOM 3890 O O . ASP B 1 220 ? -2.59 17.656 -12.875 1 78.06 220 ASP B O 1
ATOM 3894 N N . TRP B 1 221 ? -1.513 15.875 -11.961 1 76.56 221 TRP B N 1
ATOM 3895 C CA . TRP B 1 221 ? -1.953 16.266 -10.625 1 76.56 221 TRP B CA 1
ATOM 3896 C C . TRP B 1 221 ? -0.896 17.125 -9.93 1 76.56 221 TRP B C 1
ATOM 3898 O O . TRP B 1 221 ? -1.011 17.422 -8.742 1 76.56 221 TRP B O 1
ATOM 3908 N N . ASN B 1 222 ? 0.154 17.484 -10.586 1 79 222 ASN B N 1
ATOM 3909 C CA . ASN B 1 222 ? 1.237 18.328 -10.094 1 79 222 ASN B CA 1
ATOM 3910 C C . ASN B 1 222 ? 1.914 17.719 -8.875 1 79 222 ASN B C 1
ATOM 3912 O O . ASN B 1 222 ? 2.197 18.406 -7.895 1 79 222 ASN B O 1
ATOM 3916 N N . MET B 1 223 ? 2.086 16.391 -8.977 1 78.19 223 MET B N 1
ATOM 3917 C CA . MET B 1 223 ? 2.664 15.68 -7.848 1 78.19 223 MET B CA 1
ATOM 3918 C C . MET B 1 223 ? 4.117 15.305 -8.125 1 78.19 223 MET B C 1
ATOM 3920 O O . MET B 1 223 ? 4.738 14.586 -7.34 1 78.19 223 MET B O 1
ATOM 3924 N N . LEU B 1 224 ? 4.656 15.852 -9.195 1 78.44 224 LEU B N 1
ATOM 3925 C CA . LEU B 1 224 ? 6.043 15.523 -9.516 1 78.44 224 LEU B CA 1
ATOM 3926 C C . LEU B 1 224 ? 6.953 16.719 -9.281 1 78.44 224 LEU B C 1
ATOM 3928 O O . LEU B 1 224 ? 8.156 16.641 -9.539 1 78.44 224 LEU B O 1
ATOM 3932 N N . SER B 1 225 ? 6.297 17.734 -8.797 1 85.25 225 SER B N 1
ATOM 3933 C CA . SER B 1 225 ? 7.066 18.891 -8.367 1 85.25 225 SER B CA 1
ATOM 3934 C C . SER B 1 225 ? 7.285 18.875 -6.855 1 85.25 225 SER B C 1
ATOM 3936 O O . SER B 1 225 ? 6.332 19 -6.082 1 85.25 225 SER B O 1
ATOM 3938 N N . PHE B 1 226 ? 8.539 18.781 -6.559 1 88.81 226 PHE B N 1
ATOM 3939 C CA . PHE B 1 226 ? 8.859 18.609 -5.148 1 88.81 226 PHE B CA 1
ATOM 3940 C C . PHE B 1 226 ? 9.578 19.828 -4.598 1 88.81 226 PHE B C 1
ATOM 3942 O O . PHE B 1 226 ? 10.422 20.422 -5.281 1 88.81 226 PHE B O 1
ATOM 3949 N N . ASN B 1 227 ? 9.172 20.203 -3.391 1 90.12 227 ASN B N 1
ATOM 3950 C CA . ASN B 1 227 ? 9.977 21.141 -2.611 1 90.12 227 ASN B CA 1
ATOM 3951 C C . ASN B 1 227 ? 11.18 20.453 -1.97 1 90.12 227 ASN B C 1
ATOM 3953 O O . ASN B 1 227 ? 11.047 19.375 -1.388 1 90.12 227 ASN B O 1
ATOM 3957 N N . LYS B 1 228 ? 12.273 21.062 -2.158 1 88.81 228 LYS B N 1
ATOM 3958 C CA . LYS B 1 228 ? 13.484 20.531 -1.548 1 88.81 228 LYS B CA 1
ATOM 3959 C C . LYS B 1 228 ? 13.523 20.828 -0.051 1 88.81 228 LYS B C 1
ATOM 3961 O O . LYS B 1 228 ? 13.234 21.938 0.376 1 88.81 228 LYS B O 1
ATOM 3966 N N . LEU B 1 229 ? 13.836 19.781 0.707 1 90.06 229 LEU B N 1
ATOM 3967 C CA . LEU B 1 229 ? 13.992 19.969 2.145 1 90.06 229 LEU B CA 1
ATOM 3968 C C . LEU B 1 229 ? 15.352 19.469 2.617 1 90.06 229 LEU B C 1
ATOM 3970 O O . LEU B 1 229 ? 15.82 18.422 2.16 1 90.06 229 LEU B O 1
ATOM 3974 N N . SER B 1 230 ? 15.961 20.328 3.33 1 86.25 230 SER B N 1
ATOM 3975 C CA . SER B 1 230 ? 17.25 20 3.92 1 86.25 230 SER B CA 1
ATOM 3976 C C . SER B 1 230 ? 17.328 20.453 5.371 1 86.25 230 SER B C 1
ATOM 3978 O O . SER B 1 230 ? 16.875 21.562 5.707 1 86.25 230 SER B O 1
ATOM 3980 N N . ILE B 1 231 ? 17.859 19.562 6.188 1 81.44 231 ILE B N 1
ATOM 3981 C CA . ILE B 1 231 ? 18 19.891 7.605 1 81.44 231 ILE B CA 1
ATOM 3982 C C . ILE B 1 231 ? 19.125 20.906 7.785 1 81.44 231 ILE B C 1
ATOM 3984 O O . ILE B 1 231 ? 19.203 21.578 8.82 1 81.44 231 ILE B O 1
ATOM 3988 N N . VAL B 1 232 ? 19.984 21 6.84 1 80.56 232 VAL B N 1
ATOM 3989 C CA . VAL B 1 232 ? 21.172 21.844 6.996 1 80.56 232 VAL B CA 1
ATOM 3990 C C . VAL B 1 232 ? 20.938 23.188 6.312 1 80.56 232 VAL B C 1
ATOM 3992 O O . VAL B 1 232 ? 21.656 24.156 6.578 1 80.56 232 VAL B O 1
ATOM 3995 N N . ASP B 1 233 ? 19.922 23.281 5.465 1 85.06 233 ASP B N 1
ATOM 3996 C CA . ASP B 1 233 ? 19.688 24.5 4.695 1 85.06 233 ASP B CA 1
ATOM 3997 C C . ASP B 1 233 ? 18.391 25.188 5.133 1 85.06 233 ASP B C 1
ATOM 3999 O O . ASP B 1 233 ? 17.312 24.828 4.68 1 85.06 233 ASP B O 1
ATOM 4003 N N . ASP B 1 234 ? 18.516 26.25 5.809 1 87 234 ASP B N 1
ATOM 4004 C CA . ASP B 1 234 ? 17.391 26.969 6.363 1 87 234 ASP B CA 1
ATOM 4005 C C . ASP B 1 234 ? 16.578 27.656 5.258 1 87 234 ASP B C 1
ATOM 4007 O O . ASP B 1 234 ? 15.375 27.875 5.406 1 87 234 ASP B O 1
ATOM 4011 N N . ASN B 1 235 ? 17.281 28 4.223 1 88.5 235 ASN B N 1
ATOM 4012 C CA . ASN B 1 235 ? 16.578 28.656 3.123 1 88.5 235 ASN B CA 1
ATOM 4013 C C . ASN B 1 235 ? 15.547 27.734 2.488 1 88.5 235 ASN B C 1
ATOM 4015 O O . ASN B 1 235 ? 14.445 28.172 2.135 1 88.5 235 ASN B O 1
ATOM 4019 N N . LEU B 1 236 ? 15.914 26.516 2.354 1 89.75 236 LEU B N 1
ATOM 4020 C CA . LEU B 1 236 ? 14.984 25.531 1.798 1 89.75 236 LEU B CA 1
ATOM 4021 C C . LEU B 1 236 ? 13.773 25.359 2.705 1 89.75 236 LEU B C 1
ATOM 4023 O O . LEU B 1 236 ? 12.641 25.25 2.223 1 89.75 236 LEU B O 1
ATOM 4027 N N . MET B 1 237 ? 14.008 25.391 3.988 1 90.5 237 MET B N 1
ATOM 4028 C CA . MET B 1 237 ? 12.922 25.266 4.953 1 90.5 237 MET B CA 1
ATOM 4029 C C . MET B 1 237 ? 11.984 26.469 4.891 1 90.5 237 MET B C 1
ATOM 4031 O O . MET B 1 237 ? 10.766 26.312 4.969 1 90.5 237 MET B O 1
ATOM 4035 N N . SER B 1 238 ? 12.594 27.609 4.77 1 92.19 238 SER B N 1
ATOM 4036 C CA . SER B 1 238 ? 11.805 28.828 4.672 1 92.19 238 SER B CA 1
ATOM 4037 C C . SER B 1 238 ? 10.922 28.828 3.426 1 92.19 238 SER B C 1
ATOM 4039 O O . SER B 1 238 ? 9.742 29.172 3.492 1 92.19 238 SER B O 1
ATOM 4041 N N . GLU B 1 239 ? 11.523 28.406 2.318 1 91.44 239 GLU B N 1
ATOM 4042 C CA . GLU B 1 239 ? 10.781 28.344 1.066 1 91.44 239 GLU B CA 1
ATOM 4043 C C . GLU B 1 239 ? 9.625 27.344 1.165 1 91.44 239 GLU B C 1
ATOM 4045 O O . GLU B 1 239 ? 8.516 27.625 0.709 1 91.44 239 GLU B O 1
ATOM 4050 N N . PHE B 1 240 ? 9.898 26.281 1.708 1 93.88 240 PHE B N 1
ATOM 4051 C CA . PHE B 1 240 ? 8.891 25.25 1.917 1 93.88 240 PHE B CA 1
ATOM 4052 C C . PHE B 1 240 ? 7.742 25.781 2.771 1 93.88 240 PHE B C 1
ATOM 4054 O O . PHE B 1 240 ? 6.57 25.609 2.42 1 93.88 240 PHE B O 1
ATOM 4061 N N . GLN B 1 241 ? 8.102 26.438 3.889 1 94 241 GLN B N 1
ATOM 4062 C CA . GLN B 1 241 ? 7.086 26.938 4.805 1 94 241 GLN B CA 1
ATOM 4063 C C . GLN B 1 241 ? 6.246 28.031 4.152 1 94 241 GLN B C 1
ATOM 4065 O O . GLN B 1 241 ? 5.043 28.141 4.402 1 94 241 GLN B O 1
ATOM 4070 N N . ILE B 1 242 ? 6.895 28.828 3.334 1 93.38 242 ILE B N 1
ATOM 4071 C CA . ILE B 1 242 ? 6.176 29.875 2.619 1 93.38 242 ILE B CA 1
ATOM 4072 C C . ILE B 1 242 ? 5.117 29.25 1.715 1 93.38 242 ILE B C 1
ATOM 4074 O O . ILE B 1 242 ? 3.979 29.734 1.665 1 93.38 242 ILE B O 1
ATOM 4078 N N . LYS B 1 243 ? 5.465 28.219 1.065 1 93.31 243 LYS B N 1
ATOM 4079 C CA . LYS B 1 243 ? 4.52 27.516 0.199 1 93.31 243 LYS B CA 1
ATOM 4080 C C . LYS B 1 243 ? 3.352 26.953 1.001 1 93.31 243 LYS B C 1
ATOM 4082 O O . LYS B 1 243 ? 2.195 27.062 0.588 1 93.31 243 LYS B O 1
ATOM 4087 N N . CYS B 1 244 ? 3.623 26.359 2.123 1 95.62 244 CYS B N 1
ATOM 4088 C CA . CYS B 1 244 ? 2.574 25.844 2.992 1 95.62 244 CYS B CA 1
ATOM 4089 C C . CYS B 1 244 ? 1.656 26.953 3.471 1 95.62 244 CYS B C 1
ATOM 4091 O O . CYS B 1 244 ? 0.433 26.797 3.469 1 95.62 244 CYS B O 1
ATOM 4093 N N . ASP B 1 245 ? 2.264 28.094 3.826 1 95.88 245 ASP B N 1
ATOM 4094 C CA . ASP B 1 245 ? 1.501 29.234 4.305 1 95.88 245 ASP B CA 1
ATOM 4095 C C . ASP B 1 245 ? 0.526 29.734 3.236 1 95.88 245 ASP B C 1
ATOM 4097 O O . ASP B 1 245 ? -0.615 30.078 3.545 1 95.88 245 ASP B O 1
ATOM 4101 N N . LEU B 1 246 ? 1.043 29.734 2.025 1 94.81 246 LEU B N 1
ATOM 4102 C CA . LEU B 1 246 ? 0.212 30.188 0.915 1 94.81 246 LEU B CA 1
ATOM 4103 C C . LEU B 1 246 ? -1.006 29.281 0.745 1 94.81 246 LEU B C 1
ATOM 4105 O O . LEU B 1 246 ? -2.123 29.781 0.561 1 94.81 246 LEU B O 1
ATOM 4109 N N . ILE B 1 247 ? -0.818 28.016 0.869 1 94.88 247 ILE B N 1
ATOM 4110 C CA . ILE B 1 247 ? -1.904 27.062 0.702 1 94.88 247 ILE B CA 1
ATOM 4111 C C . ILE B 1 247 ? -2.867 27.156 1.884 1 94.88 247 ILE B C 1
ATOM 4113 O O . ILE B 1 247 ? -4.082 27.047 1.713 1 94.88 247 ILE B O 1
ATOM 4117 N N . HIS B 1 248 ? -2.312 27.406 3.086 1 95.75 248 HIS B N 1
ATOM 4118 C CA . HIS B 1 248 ? -3.115 27.578 4.293 1 95.75 248 HIS B CA 1
ATOM 4119 C C . HIS B 1 248 ? -3.844 28.922 4.281 1 95.75 248 HIS B C 1
ATOM 4121 O O . HIS B 1 248 ? -4.758 29.141 5.078 1 95.75 248 HIS B O 1
ATOM 4127 N N . ASN B 1 249 ? -3.467 29.812 3.383 1 92.75 249 ASN B N 1
ATOM 4128 C CA . ASN B 1 249 ? -3.887 31.203 3.428 1 92.75 249 ASN B CA 1
ATOM 4129 C C . ASN B 1 249 ? -3.531 31.859 4.762 1 92.75 249 ASN B C 1
ATOM 4131 O O . ASN B 1 249 ? -4.359 32.531 5.359 1 92.75 249 ASN B O 1
ATOM 4135 N N . TYR B 1 250 ? -2.326 31.469 5.23 1 89.94 250 TYR B N 1
ATOM 4136 C CA . TYR B 1 250 ? -1.817 32.031 6.477 1 89.94 250 TYR B CA 1
ATOM 4137 C C . TYR B 1 250 ? -1.257 33.438 6.254 1 89.94 250 TYR B C 1
ATOM 4139 O O . TYR B 1 250 ? -0.476 33.656 5.324 1 89.94 250 TYR B O 1
ATOM 4147 N N . GLU B 1 251 ? -1.734 34.5 6.957 1 77.81 251 GLU B N 1
ATOM 4148 C CA . GLU B 1 251 ? -1.222 35.875 6.926 1 77.81 251 GLU B CA 1
ATOM 4149 C C . GLU B 1 251 ? -0.608 36.25 8.273 1 77.81 251 GLU B C 1
ATOM 4151 O O . GLU B 1 251 ? -1.31 36.312 9.281 1 77.81 251 GLU B O 1
ATOM 4156 N N . PRO B 1 252 ? 0.719 36.312 8.227 1 71.12 252 PRO B N 1
ATOM 4157 C CA . PRO B 1 252 ? 1.334 36.688 9.5 1 71.12 252 PRO B CA 1
ATOM 4158 C C . PRO B 1 252 ? 0.829 38.031 10.008 1 71.12 252 PRO B C 1
ATOM 4160 O O . PRO B 1 252 ? 0.449 38.906 9.211 1 71.12 252 PRO B O 1
ATOM 4163 N N . ALA B 1 253 ? 0.248 38.188 11.18 1 60.25 253 ALA B N 1
ATOM 4164 C CA . ALA B 1 253 ? -0.195 39.469 11.727 1 60.25 253 ALA B CA 1
ATOM 4165 C C . ALA B 1 253 ? 0.765 40.594 11.336 1 60.25 253 ALA B C 1
ATOM 4167 O O . ALA B 1 253 ? 0.335 41.688 11.016 1 60.25 253 ALA B O 1
ATOM 4168 N N . ASN B 1 254 ? 2.027 40.562 11.719 1 50.19 254 ASN B N 1
ATOM 4169 C CA . ASN B 1 254 ? 2.936 41.688 11.484 1 50.19 254 ASN B CA 1
ATOM 4170 C C . ASN B 1 254 ? 3.406 41.719 10.031 1 50.19 254 ASN B C 1
ATOM 4172 O O . ASN B 1 254 ? 4.402 41.094 9.68 1 50.19 254 ASN B O 1
ATOM 4176 N N . ASN B 1 255 ? 2.52 41.656 9.195 1 43.31 255 ASN B N 1
ATOM 4177 C CA . ASN B 1 255 ? 2.875 41.75 7.785 1 43.31 255 ASN B CA 1
ATOM 4178 C C . ASN B 1 255 ? 3.816 42.938 7.52 1 43.31 255 ASN B C 1
ATOM 4180 O O . ASN B 1 255 ? 3.904 43.406 6.391 1 43.31 255 ASN B O 1
ATOM 4184 N N . ASN B 1 256 ? 4.324 43.656 8.398 1 37.56 256 ASN B N 1
ATOM 4185 C CA . ASN B 1 256 ? 5.391 44.531 7.93 1 37.56 256 ASN B CA 1
ATOM 4186 C C . ASN B 1 256 ? 6.555 43.75 7.348 1 37.56 256 ASN B C 1
ATOM 4188 O O . ASN B 1 256 ? 7.688 44.219 7.309 1 37.56 256 ASN B O 1
ATOM 4192 N N . TYR B 1 257 ? 6.539 42.531 7.246 1 38.88 257 TYR B N 1
ATOM 4193 C CA . TYR B 1 257 ? 7.703 41.875 6.672 1 38.88 257 TYR B CA 1
ATOM 4194 C C . TYR B 1 257 ? 7.883 42.25 5.207 1 38.88 257 TYR B C 1
ATOM 4196 O O . TYR B 1 257 ? 6.918 42.25 4.438 1 38.88 257 TYR B O 1
ATOM 4204 N N . LEU B 1 258 ? 8.922 43.156 4.832 1 36.78 258 LEU B N 1
ATOM 4205 C CA . LEU B 1 258 ? 9.578 43.688 3.637 1 36.78 258 LEU B CA 1
ATOM 4206 C C . LEU B 1 258 ? 9.82 42.562 2.619 1 36.78 258 LEU B C 1
ATOM 4208 O O . LEU B 1 258 ? 10.609 41.656 2.871 1 36.78 258 LEU B O 1
ATOM 4212 N N . TYR B 1 259 ? 8.961 42.031 1.911 1 38.06 259 TYR B N 1
ATOM 4213 C CA . TYR B 1 259 ? 9.352 41.469 0.631 1 38.06 259 TYR B CA 1
ATOM 4214 C C . TYR B 1 259 ? 10.305 42.375 -0.114 1 38.06 259 TYR B C 1
ATOM 4216 O O . TYR B 1 259 ? 9.883 43.156 -0.961 1 38.06 259 TYR B O 1
ATOM 4224 N N . GLU B 1 260 ? 11.195 43.219 0.513 1 34.22 260 GLU B N 1
ATOM 4225 C CA . GLU B 1 260 ? 12.219 44 -0.182 1 34.22 260 GLU B CA 1
ATOM 4226 C C . GLU B 1 260 ? 13.047 43.094 -1.105 1 34.22 260 GLU B C 1
ATOM 4228 O O . GLU B 1 260 ? 14.156 42.688 -0.748 1 34.22 260 GLU B O 1
ATOM 4233 N N . THR B 1 261 ? 12.695 42.031 -1.669 1 35.66 261 THR B N 1
ATOM 4234 C CA . THR B 1 261 ? 13.703 41.625 -2.643 1 35.66 261 THR B CA 1
ATOM 4235 C C . THR B 1 261 ? 14 42.75 -3.627 1 35.66 261 THR B C 1
ATOM 4237 O O . THR B 1 261 ? 13.195 43.688 -3.783 1 35.66 261 THR B O 1
ATOM 4240 N N . ARG B 1 262 ? 15.211 42.625 -4.586 1 37.69 262 ARG B N 1
ATOM 4241 C CA . ARG B 1 262 ? 16.141 43.281 -5.512 1 37.69 262 ARG B CA 1
ATOM 4242 C C . ARG B 1 262 ? 15.406 43.844 -6.723 1 37.69 262 ARG B C 1
ATOM 4244 O O . ARG B 1 262 ? 15.156 43.125 -7.695 1 37.69 262 ARG B O 1
ATOM 4251 N N . ASP B 1 263 ? 14.312 44.438 -6.668 1 33.88 263 ASP B N 1
ATOM 4252 C CA . ASP B 1 263 ? 13.984 45.156 -7.898 1 33.88 263 ASP B CA 1
ATOM 4253 C C . ASP B 1 263 ? 15.078 46.156 -8.258 1 33.88 263 ASP B C 1
ATOM 4255 O O . ASP B 1 263 ? 14.961 46.875 -9.25 1 33.88 263 ASP B O 1
ATOM 4259 N N . ASP B 1 264 ? 15.906 46.594 -7.285 1 33.22 264 ASP B N 1
ATOM 4260 C CA . ASP B 1 264 ? 16.672 47.781 -7.609 1 33.22 264 ASP B CA 1
ATOM 4261 C C . ASP B 1 264 ? 17.703 47.5 -8.688 1 33.22 264 ASP B C 1
ATOM 4263 O O . ASP B 1 264 ? 18.484 48.375 -9.047 1 33.22 264 ASP B O 1
ATOM 4267 N N . ASN B 1 265 ? 18.141 46.281 -9.016 1 32.97 265 ASN B N 1
ATOM 4268 C CA . ASN B 1 265 ? 19.281 46.406 -9.914 1 32.97 265 ASN B CA 1
ATOM 4269 C C . ASN B 1 265 ? 18.859 46.906 -11.297 1 32.97 265 ASN B C 1
ATOM 4271 O O . ASN B 1 265 ? 19.688 46.938 -12.211 1 32.97 265 ASN B O 1
ATOM 4275 N N . ASP B 1 266 ? 17.594 46.812 -11.75 1 29.7 266 ASP B N 1
ATOM 4276 C CA . ASP B 1 266 ? 17.578 47.281 -13.141 1 29.7 266 ASP B CA 1
ATOM 4277 C C . ASP B 1 266 ? 17.641 48.812 -13.211 1 29.7 266 ASP B C 1
ATOM 4279 O O . ASP B 1 266 ? 17.484 49.375 -14.289 1 29.7 266 ASP B O 1
ATOM 4283 N N . SER B 1 267 ? 17.312 49.562 -12.172 1 28.31 267 SER B N 1
ATOM 4284 C CA . SER B 1 267 ? 17.234 50.938 -12.68 1 28.31 267 SER B CA 1
ATOM 4285 C C . SER B 1 267 ? 18.609 51.469 -13.094 1 28.31 267 SER B C 1
ATOM 4287 O O . SER B 1 267 ? 18.703 52.5 -13.758 1 28.31 267 SER B O 1
ATOM 4289 N N . SER B 1 268 ? 19.781 51.031 -12.406 1 23.59 268 SER B N 1
ATOM 4290 C CA . SER B 1 268 ? 20.938 51.688 -12.984 1 23.59 268 SER B CA 1
ATOM 4291 C C . SER B 1 268 ? 21.406 50.969 -14.25 1 23.59 268 SER B C 1
ATOM 4293 O O . SER B 1 268 ? 21.328 49.75 -14.344 1 23.59 268 SER B O 1
#

Solvent-accessible surface area (backbone atoms only — not comparable to full-atom values): 29040 Å² total; per-residue (Å²): 92,27,37,34,40,37,24,34,38,52,78,84,17,43,38,57,58,46,49,28,52,50,47,54,51,35,49,74,69,70,38,57,69,40,30,32,40,58,32,58,71,63,87,76,75,86,45,79,63,70,43,53,49,52,79,81,39,54,55,70,58,49,16,63,74,64,73,39,44,72,64,56,29,51,49,51,52,44,40,52,57,39,66,34,59,70,62,48,42,71,71,55,51,77,57,62,68,72,22,36,36,37,33,33,45,54,34,58,58,58,46,37,29,54,42,58,24,58,42,42,38,52,53,50,41,44,74,57,42,31,42,61,36,35,36,41,29,37,35,53,74,30,74,80,30,63,54,43,38,50,20,49,50,52,47,50,52,36,34,55,49,60,34,92,54,53,75,43,38,32,28,24,58,44,74,72,54,64,76,83,52,83,70,78,50,75,57,42,70,70,58,68,67,64,36,64,72,65,45,86,69,82,73,48,71,66,32,50,51,46,52,49,52,52,50,49,52,35,50,76,66,59,64,35,47,22,35,46,28,31,96,85,37,66,66,37,44,50,54,46,49,50,54,52,30,60,75,59,67,60,72,69,86,74,62,78,69,74,83,71,72,84,69,68,70,73,79,111,92,27,38,35,41,37,25,33,39,51,78,84,15,44,38,56,57,48,50,27,52,49,45,53,50,34,48,73,69,72,39,57,67,39,31,31,40,59,30,59,72,63,87,77,76,85,45,79,65,71,43,52,49,51,79,81,41,53,57,68,58,48,16,64,76,64,74,39,43,71,65,58,27,52,50,51,52,43,38,53,56,39,65,33,59,70,61,48,41,72,70,56,52,78,57,62,67,72,23,37,37,37,33,33,45,53,34,60,58,56,47,37,32,53,43,59,26,58,41,41,39,52,54,49,41,43,74,56,42,32,42,59,36,34,34,41,29,37,36,52,74,30,73,80,30,63,54,44,37,49,21,49,51,50,46,50,52,35,34,54,50,61,34,93,55,54,78,44,38,34,28,24,58,45,75,72,53,64,77,84,52,82,71,78,51,74,56,43,71,70,58,68,67,64,38,63,71,65,44,84,69,82,71,49,72,64,32,49,50,46,52,48,51,53,50,51,54,35,49,76,66,60,62,34,47,21,32,47,30,31,96,86,38,65,65,37,44,51,54,46,48,50,53,51,30,59,76,58,66,59,71,68,84,75,62,78,68,75,82,70,70,83,67,66,70,71,78,111

Sequence (536 aa):
MKYAQLYIGVAGSGKSSCCKYVQEHLNLLQRKCYVVNWDVASENLPYEAYADVRDVIDIKAYQSDNFLGPNGALIEAMESISTEYDYLSDVFEDIEDSSFVLLDCPGQLELYSNSMAIFNLIKRLIQFDYSVICIFCMDIAFLSDLNKLLGSAIYALSSMVLLDAPFVCALTKWDLLDESSEYNQEDFSVNFQDLISITPGKLSLKQKKYITAIQETLNDWNMLSFNKLSIVDDNLMSEFQIKCDLIHNYEPANNNYLYETRDDNDSSMKYAQLYIGVAGSGKSSCCKYVQEHLNLLQRKCYVVNWDVASENLPYEAYADVRDVIDIKAYQSDNFLGPNGALIEAMESISTEYDYLSDVFEDIEDSSFVLLDCPGQLELYSNSMAIFNLIKRLIQFDYSVICIFCMDIAFLSDLNKLLGSAIYALSSMVLLDAPFVCALTKWDLLDESSEYNQEDFSVNFQDLISITPGKLSLKQKKYITAIQETLNDWNMLSFNKLSIVDDNLMSEFQIKCDLIHNYEPANNNYLYETRDDNDSS

Foldseek 3Di:
DEAEEEEEAAPPLCLLVVLALLCVLCVVVVAAEAEEEAACPDDDHPHDHPYYPVVVDNLVCQCVVVVHDSVVSRQVSLQVVLPPLVVLCVRAQPDDPRHYYYYRHDHDLCCLAPHCSVQSNVVVNVVSVYQYEYEYGGEPVCLQPLVSVVVRLVSVVSNPVNHPHHYAYAHEALVPPDVVDPQPDQKDFRDSVVNQVVDPDDDDPVNVVVSVVSSVVCVVVVNRIHGYDDSVDSVSSVVSVVVSCVSRVPDDPPVPPPPPDCPPPPVD/DEAEEEEEAAPPLCLLVVLALLCVLCVVVVAAEAEEEAACPDDDHPHDHPYYPVVVDNLVCQCVVVVHDSVVSRQVSLQVVLPPLVVLCVRAQPDDPRHYYYYRHDHDLCCLAPHCSVQSNVVVNVVSVYQYEYEYGGEPVCLQPLVSVVVRLVSVVSNPVNHPHHYAYAHEALVPDDVVDPQPDQKDFRDSVVNQVVDPDDDDPVNVVVSVVSSVVCVVVVNRIHGYDDSVDVVSSVVSVVVSCVSRVPDDPPVPPPPPDPPPPPVD

Secondary structure (DSSP, 8-state):
-EEEEEEE-STTSSHHHHHHHHHHHHHHTT--EEEEE--TT----SS-EEEEGGGT--HHHHHHHTT--HHHHHHHHHHHHHT-HHHHIIIIITSPTT-EEEEE----GGGGTS--HHHHHHHHHHHTTEEEEEEEEEEGGGGG-HHHHHHHHHHHHHHHHH--S-EEEEEE-GGGS-TT----SSEEE--HHHHHHHSSS---HHHHHHHHHHHHHHHHTT-SEEEE--SS-HHHHHHHHHHHHHHHT---S----------TTTT-/-EEEEEEE-STTSSHHHHHHHHHHHHHHTT--EEEEE--TT-----S-EEEEGGGT--HHHHHHHTT--HHHHHHHHHHHHHT-HHHHIIIIITSPTT-EEEEE----GGGGTS--HHHHHHHHHHHTTEEEEEEEEEEGGGGG-HHHHHHHHHHHHHHHHH--S-EEEEEE-GGGS-TT----SSEEE--HHHHHHHSSS---HHHHHHHHHHHHHHHHTT-SEEEE--SS-HHHHHHHHHHHHHHHT---S--------S-GGGT-

Organism: Dermatophagoides pteronyssinus (NCBI:txid6956)

InterPro domains:
  IPR004130 GPN-loop GTPase [PF03029] (8-240)
  IPR004130 GPN-loop GTPase [PTHR21231] (1-250)
  IPR027417 P-loop containing nucleoside triphosphate hydrolase [G3DSA:3.40.50.300] (3-261)
  IPR027417 P-loop containing nucleoside triphosphate hydrolase [SSF52540] (8-227)

pLDDT: mean 84.68, std 15.65, range [23.59, 98.75]

Nearest PDB structures (foldseek):
  7zhf-assembly1_A  TM=8.200E-01  e=3.619E-16  Sulfolobus acidocaldarius
  5hci-assembly5_E  TM=8.028E-01  e=6.011E-14  Saccharomyces cerevisiae
  5hcn-assembly1_A  TM=7.748E-01  e=1.780E-12  Saccharomyces cerevisiae
  1yr6-assembly1_A  TM=7.718E-01  e=8.108E-11  Pyrococcus abyssi
  2qq0-assembly1_B-2  TM=4.430E-01  e=1.801E-02  Thermotoga maritima